Protein AF-0000000075838007 (afdb_homodimer)

Solvent-accessible surface area (backbone atoms only — not comparable to full-atom values): 35231 Å² total; per-residue (Å²): 138,83,81,79,78,79,75,80,68,77,68,62,65,65,53,52,58,56,49,50,57,52,43,50,54,44,44,50,50,44,50,51,42,43,51,48,43,48,58,54,58,68,50,66,78,88,69,56,75,61,55,54,47,49,45,49,48,46,47,49,46,41,48,48,44,46,57,53,56,57,44,79,62,56,70,48,70,36,83,48,47,50,50,30,47,44,36,40,46,49,37,43,51,54,34,48,55,50,12,44,52,45,34,44,69,74,52,39,66,58,54,43,73,74,63,22,71,28,74,63,53,25,37,34,48,82,69,25,24,25,59,32,27,38,37,41,48,53,16,34,53,26,38,45,52,44,47,48,52,49,48,53,60,49,54,64,71,46,54,77,89,51,44,61,62,52,51,51,25,49,51,24,39,47,43,11,34,50,11,47,37,34,29,55,26,25,27,49,82,80,32,54,67,59,15,53,52,19,42,47,36,18,53,53,21,38,52,51,17,53,43,45,52,42,51,47,38,71,73,43,78,58,40,32,69,70,50,51,50,50,46,44,50,36,44,52,50,23,52,53,23,42,51,50,25,48,46,39,47,55,36,34,65,71,58,70,38,87,84,81,63,56,54,60,55,24,20,53,22,45,53,48,23,54,46,32,54,40,54,55,57,57,65,44,52,58,46,34,71,37,38,26,48,20,57,43,73,46,68,72,70,79,76,74,67,77,72,81,72,70,83,74,69,90,75,75,70,72,62,65,71,66,43,66,66,48,48,56,46,45,52,48,49,45,52,29,55,53,45,70,137,86,82,79,79,80,75,82,69,79,69,63,65,65,54,53,60,56,48,49,55,52,45,50,54,44,45,51,49,42,50,52,43,44,49,49,42,48,59,54,58,69,49,66,78,87,65,56,77,61,55,54,47,49,47,48,50,44,47,48,45,43,47,48,44,46,56,52,56,58,44,79,61,56,71,48,70,37,84,48,47,48,52,29,47,43,37,39,43,49,38,44,50,54,34,48,55,50,12,43,52,45,35,44,69,75,53,39,66,58,53,42,72,74,63,22,70,28,74,62,53,26,37,34,47,80,71,23,24,27,57,32,27,38,38,41,48,53,16,34,53,27,38,45,52,43,48,48,52,50,46,53,60,49,54,65,72,48,55,76,88,52,45,58,62,51,49,50,24,48,52,25,38,47,43,12,33,51,11,48,38,35,30,56,26,26,27,48,82,79,32,50,68,60,14,53,52,18,43,48,36,17,53,53,20,39,52,50,17,53,43,44,51,44,51,48,38,70,74,43,76,57,41,31,69,68,49,49,51,49,44,45,51,35,45,52,51,23,52,53,23,42,51,51,25,49,46,38,47,55,38,34,66,71,58,67,40,87,84,80,62,57,55,60,57,23,19,51,21,45,54,48,23,55,48,29,53,40,54,54,57,55,67,45,50,59,46,34,71,36,38,26,48,19,58,42,72,48,68,72,71,80,77,72,69,75,74,80,71,72,83,74,70,89,74,74,72,72,63,67,70,69,45,66,65,50,48,56,48,45,51,48,48,44,50,29,55,54,46,73

Structure (mmCIF, N/CA/C/O backbone):
data_AF-0000000075838007-model_v1
#
loop_
_entity.id
_entity.type
_entity.pdbx_description
1 polymer 'Ferric oxidoreductase domain-containing protein'
#
loop_
_atom_site.group_PDB
_atom_site.id
_atom_site.type_symbol
_atom_site.label_atom_id
_atom_site.label_alt_id
_atom_site.label_comp_id
_atom_site.label_asym_id
_atom_site.label_entity_id
_atom_site.label_seq_id
_atom_site.pdbx_PDB_ins_code
_atom_site.Cartn_x
_atom_site.Cartn_y
_atom_site.Cartn_z
_atom_site.occupancy
_atom_site.B_iso_or_equiv
_atom_site.auth_seq_id
_atom_site.auth_comp_id
_atom_site.auth_asym_id
_atom_site.auth_atom_id
_atom_site.pdbx_PDB_model_num
ATOM 1 N N . MET A 1 1 ? -15.078 -21.781 55.406 1 20.94 1 MET A N 1
ATOM 2 C CA . MET A 1 1 ? -14.195 -20.625 55.281 1 20.94 1 MET A CA 1
ATOM 3 C C . MET A 1 1 ? -14.344 -19.984 53.875 1 20.94 1 MET A C 1
ATOM 5 O O . MET A 1 1 ? -14.172 -20.656 52.875 1 20.94 1 MET A O 1
ATOM 9 N N . ALA A 1 2 ? -15.148 -18.859 53.781 1 26.11 2 ALA A N 1
ATOM 10 C CA . ALA A 1 2 ? -15.758 -18.094 52.688 1 26.11 2 ALA A CA 1
ATOM 11 C C . ALA A 1 2 ? -14.711 -17.25 51.969 1 26.11 2 ALA A C 1
ATOM 13 O O . ALA A 1 2 ? -14 -16.453 52.594 1 26.11 2 ALA A O 1
ATOM 14 N N . VAL A 1 3 ? -14 -17.781 50.969 1 26.45 3 VAL A N 1
ATOM 15 C CA . VAL A 1 3 ? -12.914 -17.188 50.188 1 26.45 3 VAL A CA 1
ATOM 16 C C . VAL A 1 3 ? -13.406 -15.922 49.5 1 26.45 3 VAL A C 1
ATOM 18 O O . VAL A 1 3 ? -14.359 -15.969 48.719 1 26.45 3 VAL A O 1
ATOM 21 N N . ASP A 1 4 ? -13.367 -14.75 50.156 1 23.59 4 ASP A N 1
ATOM 22 C CA . ASP A 1 4 ? -13.719 -13.391 49.75 1 23.59 4 ASP A CA 1
ATOM 23 C C . ASP A 1 4 ? -12.93 -12.953 48.531 1 23.59 4 ASP A C 1
ATOM 25 O O . ASP A 1 4 ? -11.695 -12.969 48.531 1 23.59 4 ASP A O 1
ATOM 29 N N . GLY A 1 5 ? -13.367 -13.32 47.312 1 24 5 GLY A N 1
ATOM 30 C CA . GLY A 1 5 ? -12.82 -13.062 46 1 24 5 GLY A CA 1
ATOM 31 C C . GLY A 1 5 ? -12.672 -11.586 45.688 1 24 5 GLY A C 1
ATOM 32 O O . GLY A 1 5 ? -13.664 -10.867 45.594 1 24 5 GLY A O 1
ATOM 33 N N . SER A 1 6 ? -11.656 -10.852 46.281 1 24.73 6 SER A N 1
ATOM 34 C CA . SER A 1 6 ? -11.312 -9.445 46.125 1 24.73 6 SER A CA 1
ATOM 35 C C . SER A 1 6 ? -11.125 -9.078 44.656 1 24.73 6 SER A C 1
ATOM 37 O O . SER A 1 6 ? -10.227 -9.602 43.969 1 24.73 6 SER A O 1
ATOM 39 N N . CYS A 1 7 ? -12.172 -8.891 43.875 1 25.05 7 CYS A N 1
ATOM 40 C CA . CYS A 1 7 ? -12.266 -8.461 42.5 1 25.05 7 CYS A CA 1
ATOM 41 C C . CYS A 1 7 ? -11.625 -7.094 42.281 1 25.05 7 CYS A C 1
ATOM 43 O O . CYS A 1 7 ? -12.109 -6.094 42.812 1 25.05 7 CYS A O 1
ATOM 45 N N . THR A 1 8 ? -10.297 -6.992 42.375 1 26.98 8 THR A N 1
ATOM 46 C CA . THR A 1 8 ? -9.539 -5.766 42.156 1 26.98 8 THR A CA 1
ATOM 47 C C . THR A 1 8 ? -9.898 -5.148 40.812 1 26.98 8 THR A C 1
ATOM 49 O O . THR A 1 8 ? -9.852 -5.828 39.781 1 26.98 8 THR A O 1
ATOM 52 N N . HIS A 1 9 ? -10.859 -4.23 40.781 1 24.17 9 HIS A N 1
ATOM 53 C CA . HIS A 1 9 ? -11.516 -3.498 39.719 1 24.17 9 HIS A CA 1
ATOM 54 C C . HIS A 1 9 ? -10.5 -2.705 38.875 1 24.17 9 HIS A C 1
ATOM 56 O O . HIS A 1 9 ? -9.633 -2.037 39.438 1 24.17 9 HIS A O 1
ATOM 62 N N . PRO A 1 10 ? -10.219 -3.152 37.656 1 28.55 10 PRO A N 1
ATOM 63 C CA . PRO A 1 10 ? -9.328 -2.549 36.656 1 28.55 10 PRO A CA 1
ATOM 64 C C . PRO A 1 10 ? -9.672 -1.092 36.375 1 28.55 10 PRO A C 1
ATOM 66 O O . PRO A 1 10 ? -9.023 -0.456 35.531 1 28.55 10 PRO A O 1
ATOM 69 N N . HIS A 1 11 ? -10.68 -0.499 37.156 1 27.86 11 HIS A N 1
ATOM 70 C CA . HIS A 1 11 ? -11.086 0.865 36.844 1 27.86 11 HIS A CA 1
ATOM 71 C C . HIS A 1 11 ? -9.961 1.856 37.125 1 27.86 11 HIS A C 1
ATOM 73 O O . HIS A 1 11 ? -10.102 3.055 36.875 1 27.86 11 HIS A O 1
ATOM 79 N N . LEU A 1 12 ? -8.938 1.479 37.875 1 27.88 12 LEU A N 1
ATOM 80 C CA . LEU A 1 12 ? -8.07 2.531 38.406 1 27.88 12 LEU A CA 1
ATOM 81 C C . LEU A 1 12 ? -7.172 3.08 37.281 1 27.88 12 LEU A C 1
ATOM 83 O O . LEU A 1 12 ? -6.73 4.23 37.344 1 27.88 12 LEU A O 1
ATOM 87 N N . ARG A 1 13 ? -6.82 2.203 36.344 1 27.86 13 ARG A N 1
ATOM 88 C CA . ARG A 1 13 ? -5.723 2.689 35.531 1 27.86 13 ARG A CA 1
ATOM 89 C C . ARG A 1 13 ? -6.215 3.709 34.5 1 27.86 13 ARG A C 1
ATOM 91 O O . ARG A 1 13 ? -5.422 4.469 33.938 1 27.86 13 ARG A O 1
ATOM 98 N N . ARG A 1 14 ? -7.527 3.643 34.188 1 28.34 14 ARG A N 1
ATOM 99 C CA . ARG A 1 14 ? -8.008 4.582 33.156 1 28.34 14 ARG A CA 1
ATOM 100 C C . ARG A 1 14 ? -8.039 6.004 33.719 1 28.34 14 ARG A C 1
ATOM 102 O O . ARG A 1 14 ? -7.934 6.969 32.938 1 28.34 14 ARG A O 1
ATOM 109 N N . ARG A 1 15 ? -8.172 6.176 35.062 1 30.56 15 ARG A N 1
ATOM 110 C CA . ARG A 1 15 ? -8.281 7.504 35.656 1 30.56 15 ARG A CA 1
ATOM 111 C C . ARG A 1 15 ? -6.949 8.25 35.594 1 30.56 15 ARG A C 1
ATOM 113 O O . ARG A 1 15 ? -6.926 9.469 35.406 1 30.56 15 ARG A O 1
ATOM 120 N N . HIS A 1 16 ? -5.871 7.473 35.562 1 30.31 16 HIS A N 1
ATOM 121 C CA . HIS A 1 16 ? -4.59 8.156 35.719 1 30.31 16 HIS A CA 1
ATOM 122 C C . HIS A 1 16 ? -4.16 8.812 34.406 1 30.31 16 HIS A C 1
ATOM 124 O O . HIS A 1 16 ? -3.537 9.875 34.406 1 30.31 16 HIS A O 1
ATOM 130 N N . VAL A 1 17 ? -4.5 8.086 33.375 1 26.55 17 VAL A N 1
ATOM 131 C CA . VAL A 1 17 ? -4.027 8.68 32.125 1 26.55 17 VAL A CA 1
ATOM 132 C C . VAL A 1 17 ? -4.852 9.922 31.797 1 26.55 17 VAL A C 1
ATOM 134 O O . VAL A 1 17 ? -4.309 10.953 31.391 1 26.55 17 VAL A O 1
ATOM 137 N N . SER A 1 18 ? -6.145 9.898 32.156 1 26.97 18 SER A N 1
ATOM 138 C CA . SER A 1 18 ? -6.973 11.086 31.969 1 26.97 18 SER A CA 1
ATOM 139 C C . SER A 1 18 ? -6.508 12.234 32.844 1 26.97 18 SER A C 1
ATOM 141 O O . SER A 1 18 ? -6.566 13.398 32.469 1 26.97 18 SER A O 1
ATOM 143 N N . GLU A 1 19 ? -5.969 11.922 34 1 31.7 19 GLU A N 1
ATOM 144 C CA . GLU A 1 19 ? -5.555 12.953 34.969 1 31.7 19 GLU A CA 1
ATOM 145 C C . GLU A 1 19 ? -4.258 13.625 34.5 1 31.7 19 GLU A C 1
ATOM 147 O O . GLU A 1 19 ? -4.102 14.836 34.656 1 31.7 19 GLU A O 1
ATOM 152 N N . ARG A 1 20 ? -3.439 12.914 33.781 1 29.81 20 ARG A N 1
ATOM 153 C CA . ARG A 1 20 ? -2.166 13.492 33.375 1 29.81 20 ARG A CA 1
ATOM 154 C C . ARG A 1 20 ? -2.348 14.445 32.188 1 29.81 20 ARG A C 1
ATOM 156 O O . ARG A 1 20 ? -1.721 15.508 32.156 1 29.81 20 ARG A O 1
ATOM 163 N N . ILE A 1 21 ? -3.256 14.086 31.359 1 27.73 21 ILE A N 1
ATOM 164 C CA . ILE A 1 21 ? -3.533 15 30.25 1 27.73 21 ILE A CA 1
ATOM 165 C C . ILE A 1 21 ? -4.25 16.234 30.781 1 27.73 21 ILE A C 1
ATOM 167 O O . ILE A 1 21 ? -3.926 17.359 30.391 1 27.73 21 ILE A O 1
ATOM 171 N N . ARG A 1 22 ? -5.121 16.141 31.766 1 30.61 22 ARG A N 1
ATOM 172 C CA . ARG A 1 22 ? -5.773 17.266 32.438 1 30.61 22 ARG A CA 1
ATOM 173 C C . ARG A 1 22 ? -4.762 18.109 33.219 1 30.61 22 ARG A C 1
ATOM 175 O O . ARG A 1 22 ? -4.848 19.328 33.219 1 30.61 22 ARG A O 1
ATOM 182 N N . HIS A 1 23 ? -3.74 17.438 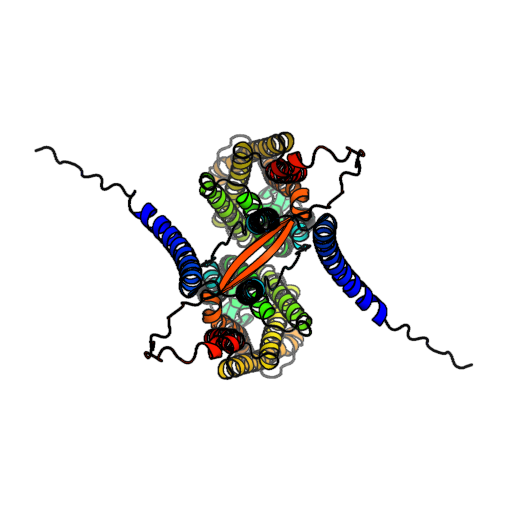33.688 1 33.88 23 HIS A N 1
ATOM 183 C CA . HIS A 1 23 ? -2.744 18.156 34.438 1 33.88 23 HIS A CA 1
ATOM 184 C C . HIS A 1 23 ? -1.801 18.938 33.531 1 33.88 23 HIS A C 1
ATOM 186 O O . HIS A 1 23 ? -1.443 20.078 33.844 1 33.88 23 HIS A O 1
ATOM 192 N N . SER A 1 24 ? -1.521 18.344 32.406 1 29.62 24 SER A N 1
ATOM 193 C CA . SER A 1 24 ? -0.616 19.062 31.5 1 29.62 24 SER A CA 1
ATOM 194 C C . SER A 1 24 ? -1.311 20.234 30.844 1 29.62 24 SER A C 1
ATOM 196 O O . SER A 1 24 ? -0.736 21.328 30.734 1 29.62 24 SER A O 1
ATOM 198 N N . THR A 1 25 ? -2.541 20.062 30.469 1 29.23 25 THR A N 1
ATOM 199 C CA . THR A 1 25 ? -3.318 21.188 29.969 1 29.23 25 THR A CA 1
ATOM 200 C C . THR A 1 25 ? -3.576 22.203 31.094 1 29.23 25 THR A C 1
ATOM 202 O O . THR A 1 25 ? -3.539 23.406 30.859 1 29.23 25 THR A O 1
ATOM 205 N N . SER A 1 26 ? -3.738 21.719 32.25 1 32.19 26 SER A N 1
ATOM 206 C CA . SER A 1 26 ? -3.902 22.578 33.438 1 32.19 26 SER A CA 1
ATOM 207 C C . SER A 1 26 ? -2.6 23.297 33.781 1 32.19 26 SER A C 1
ATOM 209 O O . SER A 1 26 ? -2.609 24.469 34.125 1 32.19 26 SER A O 1
ATOM 211 N N . ARG A 1 27 ? -1.502 22.641 33.531 1 35.38 27 ARG A N 1
ATOM 212 C CA . ARG A 1 27 ? -0.218 23.281 33.812 1 35.38 27 ARG A CA 1
ATOM 213 C C . ARG A 1 27 ? 0.101 24.344 32.75 1 35.38 27 ARG A C 1
ATOM 215 O O . ARG A 1 27 ? 0.582 25.422 33.094 1 35.38 27 ARG A O 1
ATOM 222 N N . MET A 1 28 ? -0.271 24.016 31.547 1 31.06 28 MET A N 1
ATOM 223 C CA . MET A 1 28 ? -0.075 25.031 30.516 1 31.06 28 MET A CA 1
ATOM 224 C C . MET A 1 28 ? -1.046 26.203 30.703 1 31.06 28 MET A C 1
ATOM 226 O O . MET A 1 28 ? -0.661 27.359 30.578 1 31.06 28 MET A O 1
ATOM 230 N N . ALA A 1 29 ? -2.234 25.812 31.109 1 31.75 29 ALA A N 1
ATOM 231 C CA . ALA A 1 29 ? -3.193 26.859 31.469 1 31.75 29 ALA A CA 1
ATOM 232 C C . ALA A 1 29 ? -2.752 27.578 32.75 1 31.75 29 ALA A C 1
ATOM 234 O O . ALA A 1 29 ? -2.846 28.812 32.812 1 31.75 29 ALA A O 1
ATOM 235 N N . SER A 1 30 ? -2.168 26.859 33.594 1 36.59 30 SER A N 1
ATOM 236 C CA . SER A 1 30 ? -1.656 27.469 34.812 1 36.59 30 SER A CA 1
ATOM 237 C C . SER A 1 30 ? -0.396 28.281 34.531 1 36.59 30 SER A C 1
ATOM 239 O O . SER A 1 30 ? -0.23 29.375 35.094 1 36.59 30 SER A O 1
ATOM 241 N N . ALA A 1 31 ? 0.462 27.781 33.656 1 35.19 31 ALA A N 1
ATOM 242 C CA . ALA A 1 31 ? 1.649 28.531 33.281 1 35.19 31 ALA A CA 1
ATOM 243 C C . ALA A 1 31 ? 1.272 29.781 32.469 1 35.19 31 ALA A C 1
ATOM 245 O O . ALA A 1 31 ? 1.809 30.859 32.719 1 35.19 31 ALA A O 1
ATOM 246 N N . ALA A 1 32 ? 0.282 29.578 31.609 1 32.75 32 ALA A N 1
ATOM 247 C CA . ALA A 1 32 ? -0.256 30.75 30.906 1 32.75 32 ALA A CA 1
ATOM 248 C C . ALA A 1 32 ? -0.951 31.703 31.875 1 32.75 32 ALA A C 1
ATOM 250 O O . ALA A 1 32 ? -0.772 32.906 31.797 1 32.75 32 ALA A O 1
ATOM 251 N N . ALA A 1 33 ? -1.562 31.109 32.812 1 34.84 33 ALA A N 1
ATOM 252 C CA . ALA A 1 33 ? -2.197 31.891 33.875 1 34.84 33 ALA A CA 1
ATOM 253 C C . ALA A 1 33 ? -1.156 32.562 34.75 1 34.84 33 ALA A C 1
ATOM 255 O O . ALA A 1 33 ? -1.308 33.75 35.125 1 34.84 33 ALA A O 1
ATOM 256 N N . ARG A 1 34 ? -0.151 31.875 35.094 1 38.59 34 ARG A N 1
ATOM 257 C CA . ARG A 1 34 ? 0.891 32.469 35.938 1 38.59 34 ARG A CA 1
ATOM 258 C C . ARG A 1 34 ? 1.637 33.562 35.188 1 38.59 34 ARG A C 1
ATOM 260 O O . ARG A 1 34 ? 1.943 34.625 35.75 1 38.59 34 ARG A O 1
ATOM 267 N N . ILE A 1 35 ? 1.885 33.344 33.938 1 34.66 35 ILE A N 1
ATOM 268 C CA . ILE A 1 35 ? 2.5 34.406 33.094 1 34.66 35 ILE A CA 1
ATOM 269 C C . ILE A 1 35 ? 1.564 35.594 33 1 34.66 35 ILE A C 1
ATOM 271 O O . ILE A 1 35 ? 1.997 36.75 33.156 1 34.66 35 ILE A O 1
ATOM 275 N N . CYS A 1 36 ? 0.309 35.156 32.844 1 31.52 36 CYS A N 1
ATOM 276 C CA . CYS A 1 36 ? -0.675 36.219 32.906 1 31.52 36 CYS A CA 1
ATOM 277 C C . CYS A 1 36 ? -0.729 36.875 34.281 1 31.52 36 CYS A C 1
ATOM 279 O O . CYS A 1 36 ? -0.79 38.094 34.375 1 31.52 36 CYS A O 1
ATOM 281 N N . ASP A 1 37 ? -0.685 36.031 35.219 1 34.78 37 ASP A N 1
ATOM 282 C CA . ASP A 1 37 ? -0.699 36.531 36.594 1 34.78 37 ASP A CA 1
ATOM 283 C C . ASP A 1 37 ? 0.565 37.344 36.875 1 34.78 37 ASP A C 1
ATOM 285 O O . ASP A 1 37 ? 0.5 38.406 37.5 1 34.78 37 ASP A O 1
ATOM 289 N N . ARG A 1 38 ? 1.717 36.719 36.562 1 32.72 38 ARG A N 1
ATOM 290 C CA . ARG A 1 38 ? 2.959 37.469 36.781 1 32.72 38 ARG A CA 1
ATOM 291 C C . ARG A 1 38 ? 2.975 38.75 36 1 32.72 38 ARG A C 1
ATOM 293 O O . ARG A 1 38 ? 3.443 39.781 36.469 1 32.72 38 ARG A O 1
ATOM 300 N N . ALA A 1 39 ? 2.514 38.594 34.781 1 29.95 39 ALA A N 1
ATOM 301 C CA . ALA A 1 39 ? 2.348 39.844 34.031 1 29.95 39 ALA A CA 1
ATOM 302 C C . ALA A 1 39 ? 1.385 40.781 34.719 1 29.95 39 ALA A C 1
ATOM 304 O O . ALA A 1 39 ? 1.577 42 34.688 1 29.95 39 ALA A O 1
ATOM 305 N N . ALA A 1 40 ? 0.424 40.125 35.25 1 29.59 40 ALA A N 1
ATOM 306 C CA . ALA A 1 40 ? -0.536 40.906 36 1 29.59 40 ALA A CA 1
ATOM 307 C C . ALA A 1 40 ? 0.091 41.469 37.281 1 29.59 40 ALA A C 1
ATOM 309 O O . ALA A 1 40 ? -0.299 42.531 37.781 1 29.59 40 ALA A O 1
ATOM 310 N N . ARG A 1 41 ? 0.802 40.688 37.938 1 32 41 ARG A N 1
ATOM 311 C CA . ARG A 1 41 ? 1.342 41.125 39.219 1 32 41 ARG A CA 1
ATOM 312 C C . ARG A 1 41 ? 2.469 42.125 39 1 32 41 ARG A C 1
ATOM 314 O O . ARG A 1 41 ? 2.842 42.875 39.938 1 32 41 ARG A O 1
ATOM 321 N N . VAL A 1 42 ? 3.326 41.906 38.062 1 29.61 42 VAL A N 1
ATOM 322 C CA . VAL A 1 42 ? 4.391 42.906 37.938 1 29.61 42 VAL A CA 1
ATOM 323 C C . VAL A 1 42 ? 3.795 44.25 37.562 1 29.61 42 VAL A C 1
ATOM 325 O O . VAL A 1 42 ? 4.512 45.156 37.125 1 29.61 42 VAL A O 1
ATOM 328 N N . THR A 1 43 ? 2.428 44.312 37.312 1 27.59 43 THR A N 1
ATOM 329 C CA . THR A 1 43 ? 2.002 45.688 37.156 1 27.59 43 THR A CA 1
ATOM 330 C C . THR A 1 43 ? 2.088 46.406 38.5 1 27.59 43 THR A C 1
ATOM 332 O O . THR A 1 43 ? 1.346 46.094 39.438 1 27.59 43 THR A O 1
ATOM 335 N N . PRO A 1 44 ? 3.182 46.906 38.906 1 30.19 44 PRO A N 1
ATOM 336 C CA . PRO A 1 44 ? 2.984 47.812 40.031 1 30.19 44 PRO A CA 1
ATOM 337 C C . PRO A 1 44 ? 1.705 48.656 39.906 1 30.19 44 PRO A C 1
ATOM 339 O O . PRO A 1 44 ? 1.058 48.625 38.844 1 30.19 44 PRO A O 1
ATOM 342 N N . ARG A 1 45 ? 1.782 50.125 40.344 1 30.97 45 ARG A N 1
ATOM 343 C CA . ARG A 1 45 ? 0.872 51.25 40.25 1 30.97 45 ARG A CA 1
ATOM 344 C C . ARG A 1 45 ? 0.188 51.312 38.906 1 30.97 45 ARG A C 1
ATOM 346 O O . ARG A 1 45 ? 0.664 50.719 37.938 1 30.97 45 ARG A O 1
ATOM 353 N N . TYR A 1 46 ? -0.879 52.469 38.625 1 28.2 46 TYR A N 1
ATOM 354 C CA . TYR A 1 46 ? -1.793 52.812 37.531 1 28.2 46 TYR A CA 1
ATOM 355 C C . TYR A 1 46 ? -1.057 52.875 36.188 1 28.2 46 TYR A C 1
ATOM 357 O O . TYR A 1 46 ? -0.55 53.938 35.812 1 28.2 46 TYR A O 1
ATOM 365 N N . PRO A 1 47 ? -0.135 52.031 35.906 1 36.53 47 PRO A N 1
ATOM 366 C CA . PRO A 1 47 ? 0.661 52.469 34.75 1 36.53 47 PRO A CA 1
ATOM 367 C C . PRO A 1 47 ? -0.2 52.844 33.531 1 36.53 47 PRO A C 1
ATOM 369 O O . PRO A 1 47 ? -1.324 52.344 33.406 1 36.53 47 PRO A O 1
ATOM 372 N N . SER A 1 48 ? 0.035 54.125 32.875 1 34.38 48 SER A N 1
ATOM 373 C CA . SER A 1 48 ? -0.769 54.781 31.859 1 34.38 48 SER A CA 1
ATOM 374 C C . SER A 1 48 ? -1.251 53.781 30.812 1 34.38 48 SER A C 1
ATOM 376 O O . SER A 1 48 ? -0.678 52.719 30.672 1 34.38 48 SER A O 1
ATOM 378 N N . ALA A 1 49 ? -2.611 53.969 30.375 1 37.19 49 ALA A N 1
ATOM 379 C CA . ALA A 1 49 ? -3.328 53.281 29.281 1 37.19 49 ALA A CA 1
ATOM 380 C C . ALA A 1 49 ? -2.381 52.906 28.156 1 37.19 49 ALA A C 1
ATOM 382 O O . ALA A 1 49 ? -2.549 51.875 27.516 1 37.19 49 ALA A O 1
ATOM 383 N N . GLU A 1 50 ? -1.249 53.625 28.125 1 42.75 50 GLU A N 1
ATOM 384 C CA . GLU A 1 50 ? -0.302 53.469 27.031 1 42.75 50 GLU A CA 1
ATOM 385 C C . GLU A 1 50 ? 0.552 52.219 27.234 1 42.75 50 GLU A C 1
ATOM 387 O O . GLU A 1 50 ? 0.816 51.469 26.281 1 42.75 50 GLU A O 1
ATOM 392 N N . ARG A 1 51 ? 0.911 52 28.422 1 40.53 51 ARG A N 1
ATOM 393 C CA . ARG A 1 51 ? 1.818 50.875 28.641 1 40.53 51 ARG A CA 1
ATOM 394 C C . ARG A 1 51 ? 1.076 49.531 28.562 1 40.53 51 ARG A C 1
ATOM 396 O O . ARG A 1 51 ? 1.61 48.562 28.047 1 40.53 51 ARG A O 1
ATOM 403 N N . ARG A 1 52 ? -0.175 49.594 29.078 1 39.91 52 ARG A N 1
ATOM 404 C CA . ARG A 1 52 ? -0.995 48.406 28.891 1 39.91 52 ARG A CA 1
ATOM 405 C C . ARG A 1 52 ? -1.226 48.094 27.406 1 39.91 52 ARG A C 1
ATOM 407 O O . ARG A 1 52 ? -1.179 46.969 26.984 1 39.91 52 ARG A O 1
ATOM 414 N N . ARG A 1 53 ? -1.363 49.219 26.641 1 42.75 53 ARG A N 1
ATOM 415 C CA . ARG A 1 53 ? -1.496 49.062 25.203 1 42.75 53 ARG A CA 1
ATOM 416 C C . ARG A 1 53 ? -0.225 48.5 24.594 1 42.75 53 ARG A C 1
ATOM 418 O O . ARG A 1 53 ? -0.29 47.625 23.703 1 42.75 53 ARG A O 1
ATOM 425 N N . ARG A 1 54 ? 0.884 48.875 25.125 1 43.31 54 ARG A N 1
ATOM 426 C CA . ARG A 1 54 ? 2.137 48.375 24.578 1 43.31 54 ARG A CA 1
ATOM 427 C C . ARG A 1 54 ? 2.354 46.906 24.969 1 43.31 54 ARG A C 1
ATOM 429 O O . ARG A 1 54 ? 2.814 46.094 24.156 1 43.31 54 ARG A O 1
ATOM 436 N N . LEU A 1 55 ? 1.895 46.625 26.141 1 38.09 55 LEU A N 1
ATOM 437 C CA . LEU A 1 55 ? 2.062 45.25 26.578 1 38.09 55 LEU A CA 1
ATOM 438 C C . LEU A 1 55 ? 1.076 44.344 25.875 1 38.09 55 LEU A C 1
ATOM 440 O O . LEU A 1 55 ? 1.438 43.219 25.453 1 38.09 55 LEU A O 1
ATOM 444 N N . TYR A 1 56 ? -0.132 44.875 25.906 1 36.28 56 TYR A N 1
ATOM 445 C CA . TYR A 1 56 ? -1.112 44.094 25.156 1 36.28 56 TYR A CA 1
ATOM 446 C C . TYR A 1 56 ? -0.718 44 23.688 1 36.28 56 TYR A C 1
ATOM 448 O O . TYR A 1 56 ? -0.859 42.938 23.078 1 36.28 56 TYR A O 1
ATOM 456 N N . SER A 1 57 ? -0.196 45.125 23.141 1 44 57 SER A N 1
ATOM 457 C CA . SER A 1 57 ? 0.319 45.062 21.781 1 44 57 SER A CA 1
ATOM 458 C C . SER A 1 57 ? 1.507 44.125 21.672 1 44 57 SER A C 1
ATOM 460 O O . SER A 1 57 ? 1.653 43.406 20.688 1 44 57 SER A O 1
ATOM 462 N N . GLY A 1 58 ? 2.277 44.031 22.672 1 39.78 58 GLY A N 1
ATOM 463 C CA . GLY A 1 58 ? 3.406 43.125 22.688 1 39.78 58 GLY A CA 1
ATOM 464 C C . GLY A 1 58 ? 2.996 41.688 22.844 1 39.78 58 GLY A C 1
ATOM 465 O O . GLY A 1 58 ? 3.52 40.812 22.156 1 39.78 58 GLY A O 1
ATOM 466 N N . VAL A 1 59 ? 2.098 41.5 23.75 1 38.25 59 VAL A N 1
ATOM 467 C CA . VAL A 1 59 ? 1.595 40.156 23.922 1 38.25 59 VAL A CA 1
ATOM 468 C C . VAL A 1 59 ? 0.796 39.75 22.688 1 38.25 59 VAL A C 1
ATOM 470 O O . VAL A 1 59 ? 0.949 38.625 22.172 1 38.25 59 VAL A O 1
ATOM 473 N N . GLN A 1 60 ? -0.063 40.656 22.234 1 36.34 60 GLN A N 1
ATOM 474 C CA . GLN A 1 60 ? -0.768 40.406 20.984 1 36.34 60 GLN A CA 1
ATOM 475 C C . GLN A 1 60 ? 0.213 40.156 19.844 1 36.34 60 GLN A C 1
ATOM 477 O O . GLN A 1 60 ? 0.004 39.281 19.016 1 36.34 60 GLN A O 1
ATOM 482 N N . GLN A 1 61 ? 1.234 40.844 19.828 1 43.03 61 GLN A N 1
ATOM 483 C CA . GLN A 1 61 ? 2.271 40.625 18.828 1 43.03 61 GLN A CA 1
ATOM 484 C C . GLN A 1 61 ? 3.002 39.281 19.078 1 43.03 61 GLN A C 1
ATOM 486 O O . GLN A 1 61 ? 3.352 38.594 18.141 1 43.03 61 GLN A O 1
ATOM 491 N N . ARG A 1 62 ? 3.146 38.969 20.297 1 36.28 62 ARG A N 1
ATOM 492 C CA . ARG A 1 62 ? 3.793 37.688 20.625 1 36.28 62 ARG A CA 1
ATOM 493 C C . ARG A 1 62 ? 2.854 36.531 20.375 1 36.28 62 ARG A C 1
ATOM 495 O O . ARG A 1 62 ? 3.273 35.469 19.859 1 36.28 62 ARG A O 1
ATOM 502 N N . VAL A 1 63 ? 1.695 36.562 20.859 1 33.84 63 VAL A N 1
ATOM 503 C CA . VAL A 1 63 ? 0.71 35.531 20.531 1 33.84 63 VAL A CA 1
ATOM 504 C C . VAL A 1 63 ? 0.451 35.531 19.031 1 33.84 63 VAL A C 1
ATOM 506 O O . VAL A 1 63 ? 0.379 34.469 18.406 1 33.84 63 VAL A O 1
ATOM 509 N N . LYS A 1 64 ? 0.22 36.719 18.453 1 37.16 64 LYS A N 1
ATOM 510 C CA . LYS A 1 64 ? 0.165 36.812 17 1 37.16 64 LYS A CA 1
ATOM 511 C C . LYS A 1 64 ? 1.438 36.25 16.359 1 37.16 64 LYS A C 1
ATOM 513 O O . LYS A 1 64 ? 1.377 35.5 15.383 1 37.16 64 LYS A O 1
ATOM 518 N N . SER A 1 65 ? 2.539 36.562 16.922 1 34.03 65 SER A N 1
ATOM 519 C CA . SER A 1 65 ? 3.803 36 16.438 1 34.03 65 SER A CA 1
ATOM 520 C C . SER A 1 65 ? 3.922 34.531 16.797 1 34.03 65 SER A C 1
ATOM 522 O O . SER A 1 65 ? 4.434 33.719 16 1 34.03 65 SER A O 1
ATOM 524 N N . ALA A 1 66 ? 3.6 34.094 17.953 1 30.78 66 ALA A N 1
ATOM 525 C CA . ALA A 1 66 ? 3.586 32.688 18.328 1 30.78 66 ALA A CA 1
ATOM 526 C C . ALA A 1 66 ? 2.504 31.938 17.562 1 30.78 66 ALA A C 1
ATOM 528 O O . ALA A 1 66 ? 2.719 30.797 17.125 1 30.78 66 ALA A O 1
ATOM 529 N N . THR A 1 67 ? 1.3 32.312 17.703 1 32.41 67 THR A N 1
ATOM 530 C CA . THR A 1 67 ? 0.245 31.75 16.875 1 32.41 67 THR A CA 1
ATOM 531 C C . THR A 1 67 ? 0.562 31.938 15.391 1 32.41 67 THR A C 1
ATOM 533 O O . THR A 1 67 ? 0.281 31.062 14.578 1 32.41 67 THR A O 1
ATOM 536 N N . GLU A 1 68 ? 0.983 33.125 15.008 1 31.95 68 GLU A N 1
ATOM 537 C CA . GLU A 1 68 ? 1.535 33.281 13.672 1 31.95 68 GLU A CA 1
ATOM 538 C C . GLU A 1 68 ? 2.752 32.406 13.453 1 31.95 68 GLU A C 1
ATOM 540 O O . GLU A 1 68 ? 3.006 31.938 12.336 1 31.95 68 GLU A O 1
ATOM 545 N N . ARG A 1 69 ? 3.42 32.25 14.523 1 30.69 69 ARG A N 1
ATOM 546 C CA . ARG A 1 69 ? 4.578 31.359 14.398 1 30.69 69 ARG A CA 1
ATOM 547 C C . ARG A 1 69 ? 4.152 29.891 14.406 1 30.69 69 ARG A C 1
ATOM 549 O O . ARG A 1 69 ? 4.938 29.016 14.062 1 30.69 69 ARG A O 1
ATOM 556 N N . THR A 1 70 ? 3.223 29.516 15.18 1 29.42 70 THR A N 1
ATOM 557 C CA . THR A 1 70 ? 2.74 28.172 14.883 1 29.42 70 THR A CA 1
ATOM 558 C C . THR A 1 70 ? 2.148 28.109 13.477 1 29.42 70 THR A C 1
ATOM 560 O O . THR A 1 70 ? 0.969 28.422 13.281 1 29.42 70 THR A O 1
ATOM 563 N N . ARG A 1 71 ? 2.814 28.875 12.656 1 28.88 71 ARG A N 1
ATOM 564 C CA . ARG A 1 71 ? 2.492 28.906 11.227 1 28.88 71 ARG A CA 1
ATOM 565 C C . ARG A 1 71 ? 2.043 27.531 10.742 1 28.88 71 ARG A C 1
ATOM 567 O O . ARG A 1 71 ? 2.766 26.547 10.891 1 28.88 71 ARG A O 1
ATOM 574 N N . LYS A 1 72 ? 0.685 27.469 10.844 1 33.59 72 LYS A N 1
ATOM 575 C CA . LYS A 1 72 ? 0.166 26.406 9.992 1 33.59 72 LYS A CA 1
ATOM 576 C C . LYS A 1 72 ? 0.941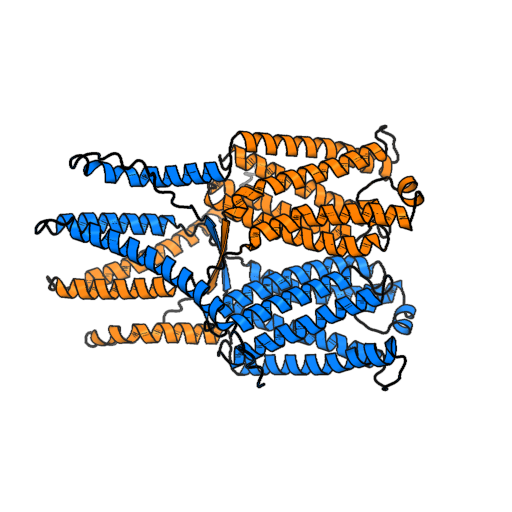 26.328 8.68 1 33.59 72 LYS A C 1
ATOM 578 O O . LYS A 1 72 ? 0.907 27.266 7.875 1 33.59 72 LYS A O 1
ATOM 583 N N . ILE A 1 73 ? 2.053 25.859 8.734 1 29.83 73 ILE A N 1
ATOM 584 C CA . ILE A 1 73 ? 2.984 26 7.617 1 29.83 73 ILE A CA 1
ATOM 585 C C . ILE A 1 73 ? 2.355 25.422 6.348 1 29.83 73 ILE A C 1
ATOM 587 O O . ILE A 1 73 ? 2.492 26 5.266 1 29.83 73 ILE A O 1
ATOM 591 N N . ALA A 1 74 ? 2.051 24.188 6.293 1 29.73 74 ALA A N 1
ATOM 592 C CA . ALA A 1 74 ? 1.657 23.703 4.969 1 29.73 74 ALA A CA 1
ATOM 593 C C . ALA A 1 74 ? 0.231 23.156 4.984 1 29.73 74 ALA A C 1
ATOM 595 O O . ALA A 1 74 ? -0.184 22.516 5.953 1 29.73 74 ALA A O 1
ATOM 596 N N . GLN A 1 75 ? -0.792 23.984 4.574 1 34.66 75 GLN A N 1
ATOM 597 C CA . GLN A 1 75 ? -2.09 23.438 4.188 1 34.66 75 GLN A CA 1
ATOM 598 C C . GLN A 1 75 ? -2.037 22.828 2.789 1 34.66 75 GLN A C 1
ATOM 600 O O . GLN A 1 75 ? -1.579 23.484 1.843 1 34.66 75 GLN A O 1
ATOM 605 N N . VAL A 1 76 ? -1.756 21.703 2.613 1 33.28 76 VAL A N 1
ATOM 606 C CA . VAL A 1 76 ? -1.895 21.188 1.257 1 33.28 76 VAL A CA 1
ATOM 607 C C . VAL A 1 76 ? -3.34 20.75 1.014 1 33.28 76 VAL A C 1
ATOM 609 O O . VAL A 1 76 ? -3.934 20.047 1.835 1 33.28 76 VAL A O 1
ATOM 612 N N . ASP A 1 77 ? -4.168 21.562 0.327 1 41.72 77 ASP A N 1
ATOM 613 C CA . ASP A 1 77 ? -5.434 21.141 -0.272 1 41.72 77 ASP A CA 1
ATOM 614 C C . ASP A 1 77 ? -5.254 19.875 -1.113 1 41.72 77 ASP A C 1
ATOM 616 O O . ASP A 1 77 ? -4.453 19.859 -2.051 1 41.72 77 ASP A O 1
ATOM 620 N N . PHE A 1 78 ? -5.406 18.797 -0.626 1 43.28 78 PHE A N 1
ATOM 621 C CA . PHE A 1 78 ? -5.223 17.625 -1.476 1 43.28 78 PHE A CA 1
ATOM 622 C C . PHE A 1 78 ? -6.426 17.422 -2.389 1 43.28 78 PHE A C 1
ATOM 624 O O . PHE A 1 78 ? -7.512 17.062 -1.928 1 43.28 78 PHE A O 1
ATOM 631 N N . PRO A 1 79 ? -6.762 18.281 -3.48 1 50.84 79 PRO A N 1
ATOM 632 C CA . PRO A 1 79 ? -7.551 17.609 -4.512 1 50.84 79 PRO A CA 1
ATOM 633 C C . PRO A 1 79 ? -7.336 16.094 -4.523 1 50.84 79 PRO A C 1
ATOM 635 O O . PRO A 1 79 ? -8.055 15.367 -5.207 1 50.84 79 PRO A O 1
ATOM 638 N N . SER A 1 80 ? -6.711 15.57 -3.41 1 72.31 80 SER A N 1
ATOM 639 C CA . SER A 1 80 ? -6.102 14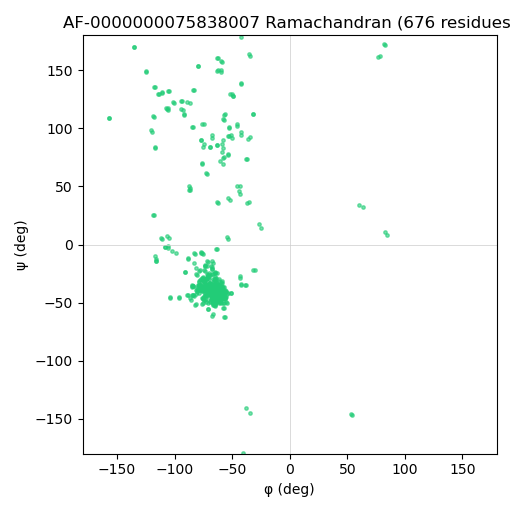.25 -3.367 1 72.31 80 SER A CA 1
ATOM 640 C C . SER A 1 80 ? -7.035 13.227 -2.725 1 72.31 80 SER A C 1
ATOM 642 O O . SER A 1 80 ? -6.988 12.047 -3.055 1 72.31 80 SER A O 1
ATOM 644 N N . SER A 1 81 ? -8.195 13.844 -2.186 1 77.56 81 SER A N 1
ATOM 645 C CA . SER A 1 81 ? -9.055 12.867 -1.527 1 77.56 81 SER A CA 1
ATOM 646 C C . SER A 1 81 ? -9.984 12.18 -2.529 1 77.56 81 SER A C 1
ATOM 648 O O . SER A 1 81 ? -10.25 10.984 -2.414 1 77.56 81 SER A O 1
ATOM 650 N N . VAL A 1 82 ? -10.383 12.984 -3.49 1 85.75 82 VAL A N 1
ATOM 651 C CA . VAL A 1 82 ? -11.258 12.406 -4.512 1 85.75 82 VAL A CA 1
ATOM 652 C C . VAL A 1 82 ? -10.477 11.398 -5.352 1 85.75 82 VAL A C 1
ATOM 654 O O . VAL A 1 82 ? -11.016 10.359 -5.746 1 85.75 82 VAL A O 1
ATOM 657 N N . ILE A 1 83 ? -9.25 11.703 -5.52 1 88.12 83 ILE A N 1
ATOM 658 C CA . ILE A 1 83 ? -8.414 10.781 -6.277 1 88.12 83 ILE A CA 1
ATOM 659 C C . ILE A 1 83 ? -8.227 9.484 -5.488 1 88.12 83 ILE A C 1
ATOM 661 O O . ILE A 1 83 ? -8.305 8.391 -6.051 1 88.12 83 ILE A O 1
ATOM 665 N N . LEU A 1 84 ? -8.016 9.633 -4.223 1 90.69 84 LEU A N 1
ATOM 666 C CA . LEU A 1 84 ? -7.879 8.453 -3.373 1 90.69 84 LEU A CA 1
ATOM 667 C C . LEU A 1 84 ? -9.156 7.621 -3.398 1 90.69 84 LEU A C 1
ATOM 669 O O . LEU A 1 84 ? -9.094 6.395 -3.492 1 90.69 84 LEU A O 1
ATOM 673 N N . LEU A 1 85 ? -10.258 8.32 -3.387 1 93.44 85 LEU A N 1
ATOM 674 C CA . LEU A 1 85 ? -11.539 7.621 -3.424 1 93.44 85 LEU A CA 1
ATOM 675 C C . LEU A 1 85 ? -11.742 6.926 -4.766 1 93.44 85 LEU A C 1
ATOM 677 O O . LEU A 1 85 ? -12.18 5.777 -4.812 1 93.44 85 LEU A O 1
ATOM 681 N N . ALA A 1 86 ? -11.375 7.586 -5.832 1 93.81 86 ALA A N 1
ATOM 682 C CA . ALA A 1 86 ? -11.492 7.008 -7.168 1 93.81 86 ALA A CA 1
ATOM 683 C C . ALA A 1 86 ? -10.609 5.777 -7.312 1 93.81 86 ALA A C 1
ATOM 685 O O . ALA A 1 86 ? -11.031 4.758 -7.863 1 93.81 86 ALA A O 1
ATOM 686 N N . LEU A 1 87 ? -9.422 5.816 -6.797 1 95.25 87 LEU A N 1
ATOM 687 C CA . LEU A 1 87 ? -8.508 4.68 -6.848 1 95.25 87 LEU A CA 1
ATOM 688 C C . LEU A 1 87 ? -9.062 3.506 -6.043 1 95.25 87 LEU A C 1
ATOM 690 O O . LEU A 1 87 ? -8.875 2.348 -6.422 1 95.25 87 LEU A O 1
ATOM 694 N N . THR A 1 88 ? -9.742 3.844 -4.977 1 96.75 88 THR A N 1
ATOM 695 C CA . THR A 1 88 ? -10.266 2.812 -4.094 1 96.75 88 THR A CA 1
ATOM 696 C C . THR A 1 88 ? -11.469 2.115 -4.73 1 96.75 88 THR A C 1
ATOM 698 O O . THR A 1 88 ? -11.672 0.917 -4.523 1 96.75 88 THR A O 1
ATOM 701 N N . VAL A 1 89 ? -12.227 2.83 -5.547 1 97.25 89 VAL A N 1
ATOM 702 C CA . VAL A 1 89 ? -13.484 2.283 -6.051 1 97.25 89 VAL A CA 1
ATOM 703 C C . VAL A 1 89 ? -13.305 1.856 -7.508 1 97.25 89 VAL A C 1
ATOM 705 O O . VAL A 1 89 ? -13.641 0.728 -7.875 1 97.25 89 VAL A O 1
ATOM 708 N N . LEU A 1 90 ? -12.695 2.656 -8.344 1 96.94 90 LEU A N 1
ATOM 709 C CA . LEU A 1 90 ? -12.656 2.42 -9.781 1 96.94 90 LEU A CA 1
ATOM 710 C C . LEU A 1 90 ? -11.523 1.47 -10.148 1 96.94 90 LEU A C 1
ATOM 712 O O . LEU A 1 90 ? -11.664 0.634 -11.039 1 96.94 90 LEU A O 1
ATOM 716 N N . LEU A 1 91 ? -10.422 1.562 -9.453 1 97.5 91 LEU A N 1
ATOM 717 C CA . LEU A 1 91 ? -9.266 0.746 -9.82 1 97.5 91 LEU A CA 1
ATOM 718 C C . LEU A 1 91 ? -9.562 -0.735 -9.602 1 97.5 91 LEU A C 1
ATOM 720 O O . LEU A 1 91 ? -9.281 -1.562 -10.477 1 97.5 91 LEU A O 1
ATOM 724 N N . PRO A 1 92 ? -10.133 -1.154 -8.5 1 97.81 92 PRO A N 1
ATOM 725 C CA . PRO A 1 92 ? -10.477 -2.572 -8.367 1 97.81 92 PRO A CA 1
ATOM 726 C C . PRO A 1 92 ? -11.508 -3.025 -9.398 1 97.81 92 PRO A C 1
ATOM 728 O O . PRO A 1 92 ? -11.43 -4.148 -9.906 1 97.81 92 PRO A O 1
ATOM 731 N N . LEU A 1 93 ? -12.422 -2.15 -9.727 1 97.12 93 LEU A N 1
ATOM 732 C CA . LEU A 1 93 ? -13.438 -2.488 -10.719 1 97.12 93 LEU A CA 1
ATOM 733 C C . LEU A 1 93 ? -12.805 -2.758 -12.078 1 97.12 93 LEU A C 1
ATOM 735 O O . LEU A 1 93 ? -13.047 -3.807 -12.68 1 97.12 93 LEU A O 1
ATOM 739 N N . VAL A 1 94 ? -11.984 -1.879 -12.484 1 97.81 94 VAL A N 1
ATOM 740 C CA . VAL A 1 94 ? -11.312 -2.025 -13.773 1 97.81 94 VAL A CA 1
ATOM 741 C C . VAL A 1 94 ? -10.383 -3.234 -13.742 1 97.81 94 VAL A C 1
ATOM 743 O O . VAL A 1 94 ? -10.273 -3.971 -14.719 1 97.81 94 VAL A O 1
ATOM 746 N N . THR A 1 95 ? -9.727 -3.439 -12.641 1 98.19 95 THR A N 1
ATOM 747 C CA . THR A 1 95 ? -8.805 -4.555 -12.469 1 98.19 95 THR A CA 1
ATOM 748 C C . THR A 1 95 ? -9.523 -5.887 -12.609 1 98.19 95 THR A C 1
ATOM 750 O O . THR A 1 95 ? -9.078 -6.77 -13.344 1 98.19 95 THR A O 1
ATOM 753 N N . PHE A 1 96 ? -10.688 -6.035 -12.023 1 98.38 96 PHE A N 1
ATOM 754 C CA . PHE A 1 96 ? -11.391 -7.316 -12.062 1 98.38 96 PHE A CA 1
ATOM 755 C C . PHE A 1 96 ? -12.055 -7.527 -13.414 1 98.38 96 PHE A C 1
ATOM 757 O O . PHE A 1 96 ? -12.141 -8.656 -13.906 1 98.38 96 PHE A O 1
ATOM 764 N N . ILE A 1 97 ? -12.523 -6.461 -13.992 1 98 97 ILE A N 1
ATOM 765 C CA . ILE A 1 97 ? -13.055 -6.59 -15.344 1 98 97 ILE A CA 1
ATOM 766 C C . ILE A 1 97 ? -11.969 -7.105 -16.281 1 98 97 ILE A C 1
ATOM 768 O O . ILE A 1 97 ? -12.18 -8.062 -17.031 1 98 97 ILE A O 1
ATOM 772 N N . ALA A 1 98 ? -10.805 -6.539 -16.219 1 98.44 98 ALA A N 1
ATOM 773 C CA . ALA A 1 98 ? -9.68 -6.969 -17.031 1 98.44 98 ALA A CA 1
ATOM 774 C C . ALA A 1 98 ? -9.242 -8.383 -16.672 1 98.44 98 ALA A C 1
ATOM 776 O O . ALA A 1 98 ? -8.891 -9.18 -17.547 1 98.44 98 ALA A O 1
ATOM 777 N N . ALA A 1 99 ? -9.258 -8.719 -15.383 1 98.19 99 ALA A N 1
ATOM 778 C CA . ALA A 1 99 ? -8.82 -10.039 -14.93 1 98.19 99 ALA A CA 1
ATOM 779 C C . ALA A 1 99 ? -9.766 -11.125 -15.438 1 98.19 99 ALA A C 1
ATOM 781 O O . ALA A 1 99 ? -9.312 -12.164 -15.938 1 98.19 99 ALA A O 1
ATOM 782 N N . PHE A 1 100 ? -11.07 -10.867 -15.328 1 98 100 PHE A N 1
ATOM 783 C CA . PHE A 1 100 ? -12.031 -11.844 -15.836 1 98 100 PHE A CA 1
ATOM 784 C C . PHE A 1 100 ? -11.844 -12.055 -17.328 1 98 100 PHE A C 1
ATOM 786 O O . PHE A 1 100 ? -11.836 -13.195 -17.812 1 98 100 PHE A O 1
ATOM 793 N N . LYS A 1 101 ? -11.648 -10.977 -18.062 1 97.81 101 LYS A N 1
ATOM 794 C CA . LYS A 1 101 ? -11.461 -11.062 -19.5 1 97.81 101 LYS A CA 1
ATOM 795 C C . LYS A 1 101 ? -10.172 -11.805 -19.844 1 97.81 101 LYS A C 1
ATOM 797 O O . LYS A 1 101 ? -10.18 -12.719 -20.672 1 97.81 101 LYS A O 1
ATOM 802 N N . THR A 1 102 ? -9.109 -11.477 -19.219 1 97.81 102 THR A N 1
ATOM 803 C CA . THR A 1 102 ? -7.805 -12.078 -19.5 1 97.81 102 THR A CA 1
ATOM 804 C C . THR A 1 102 ? -7.801 -13.555 -19.109 1 97.81 102 THR A C 1
ATOM 806 O O . THR A 1 102 ? -7.328 -14.398 -19.891 1 97.81 102 THR A O 1
ATOM 809 N N . THR A 1 103 ? -8.344 -13.867 -17.953 1 97.56 103 THR A N 1
ATOM 810 C CA . THR A 1 103 ? -8.375 -15.25 -17.5 1 97.56 103 THR A CA 1
ATOM 811 C C . THR A 1 103 ? -9.25 -16.109 -18.406 1 97.56 103 THR A C 1
ATOM 813 O O . THR A 1 103 ? -8.914 -17.25 -18.719 1 97.56 103 THR A O 1
ATOM 816 N N . SER A 1 104 ? -10.344 -15.578 -18.875 1 97.31 104 SER A N 1
ATOM 817 C CA . SER A 1 104 ? -11.203 -16.297 -19.812 1 97.31 104 SER A CA 1
ATOM 818 C C . SER A 1 104 ? -10.484 -16.547 -21.141 1 97.31 104 SER A C 1
ATOM 820 O O . SER A 1 104 ? -10.656 -17.609 -21.75 1 97.31 104 SER A O 1
ATOM 822 N N . ARG A 1 105 ? -9.695 -15.586 -21.547 1 96.75 105 ARG A N 1
ATOM 823 C CA . ARG A 1 105 ? -9.008 -15.688 -22.828 1 96.75 105 ARG A CA 1
ATOM 824 C C . ARG A 1 105 ? -7.832 -16.656 -22.734 1 96.75 105 ARG A C 1
ATOM 826 O O . ARG A 1 105 ? -7.613 -17.453 -23.656 1 96.75 105 ARG A O 1
ATOM 833 N N . VAL A 1 106 ? -7.117 -16.625 -21.656 1 95.19 106 VAL A N 1
ATOM 834 C CA . VAL A 1 106 ? -5.863 -17.359 -21.547 1 95.19 106 VAL A CA 1
ATOM 835 C C . VAL A 1 106 ? -6.137 -18.766 -21.031 1 95.19 106 VAL A C 1
ATOM 837 O O . VAL A 1 106 ? -5.562 -19.75 -21.531 1 95.19 106 VAL A O 1
ATOM 840 N N . TRP A 1 107 ? -6.996 -18.938 -20.031 1 93.31 107 TRP A N 1
ATOM 841 C CA . TRP A 1 107 ? -7.168 -20.219 -19.375 1 93.31 107 TRP A CA 1
ATOM 842 C C . TRP A 1 107 ? -8.508 -20.844 -19.734 1 93.31 107 TRP A C 1
ATOM 844 O O . TRP A 1 107 ? -8.844 -21.938 -19.25 1 93.31 107 TRP A O 1
ATOM 854 N N . GLN A 1 108 ? -9.281 -20.125 -20.516 1 88.31 108 GLN A N 1
ATOM 855 C CA . GLN A 1 108 ? -10.523 -20.625 -21.094 1 88.31 108 GLN A CA 1
ATOM 856 C C . GLN A 1 108 ? -11.453 -21.172 -20.016 1 88.31 108 GLN A C 1
ATOM 858 O O . GLN A 1 108 ? -11.508 -20.625 -18.906 1 88.31 108 GLN A O 1
ATOM 863 N N . ASP A 1 109 ? -12.188 -22.141 -20.328 1 89.31 109 ASP A N 1
ATOM 864 C CA . ASP A 1 109 ? -13.281 -22.578 -19.469 1 89.31 109 ASP A CA 1
ATOM 865 C C . ASP A 1 109 ? -12.766 -23.5 -18.344 1 89.31 109 ASP A C 1
ATOM 867 O O . ASP A 1 109 ? -13.461 -23.734 -17.359 1 89.31 109 ASP A O 1
ATOM 871 N N . GLU A 1 110 ? -11.586 -23.844 -18.422 1 91 110 GLU A N 1
ATOM 872 C CA . GLU A 1 110 ? -11.047 -24.812 -17.484 1 91 110 GLU A CA 1
ATOM 873 C C . GLU A 1 110 ? -10.992 -24.25 -16.062 1 91 110 GLU A C 1
ATOM 875 O O . GLU A 1 110 ? -11.391 -24.922 -15.102 1 91 110 GLU A O 1
ATOM 880 N N . ILE A 1 111 ? -10.562 -23.062 -15.984 1 92.62 111 ILE A N 1
ATOM 881 C CA . ILE A 1 111 ? -10.422 -22.469 -14.656 1 92.62 111 ILE A CA 1
ATOM 882 C C . ILE A 1 111 ? -11.797 -22.234 -14.047 1 92.62 111 ILE A C 1
ATOM 884 O O . ILE A 1 111 ? -11.992 -22.422 -12.844 1 92.62 111 ILE A O 1
ATOM 888 N N . TRP A 1 112 ? -12.766 -21.859 -14.82 1 94.25 112 TRP A N 1
ATOM 889 C CA . TRP A 1 112 ? -14.102 -21.547 -14.312 1 94.25 112 TRP A CA 1
ATOM 890 C C . TRP A 1 112 ? -14.836 -22.828 -13.906 1 94.25 112 TRP A C 1
ATOM 892 O O . TRP A 1 112 ? -15.602 -22.812 -12.938 1 94.25 112 TRP A O 1
ATOM 902 N N . LYS A 1 113 ? -14.641 -23.891 -14.625 1 92.44 113 LYS A N 1
ATOM 903 C CA . LYS A 1 113 ? -15.234 -25.172 -14.266 1 92.44 113 LYS A CA 1
ATOM 904 C C . LYS A 1 113 ? -14.664 -25.688 -12.945 1 92.44 113 LYS A C 1
ATOM 906 O O . LYS A 1 113 ? -15.398 -26.234 -12.117 1 92.44 113 LYS A O 1
ATOM 911 N N . LYS A 1 114 ? -13.438 -25.5 -12.789 1 91.25 114 LYS A N 1
ATOM 912 C CA . LYS A 1 114 ? -12.75 -26.047 -11.625 1 91.25 114 LYS A CA 1
ATOM 913 C C . LYS A 1 114 ? -12.961 -25.156 -10.398 1 91.25 114 LYS A C 1
ATOM 915 O O . LYS A 1 114 ? -13.172 -25.672 -9.289 1 91.25 114 LYS A O 1
ATOM 920 N N . LYS A 1 115 ? -12.945 -23.828 -10.594 1 92.5 115 LYS A N 1
ATOM 921 C CA . LYS A 1 115 ? -12.859 -22.953 -9.43 1 92.5 115 LYS A CA 1
ATOM 922 C C . LYS A 1 115 ? -14.109 -22.094 -9.297 1 92.5 115 LYS A C 1
ATOM 924 O O . LYS A 1 115 ? -14.359 -21.5 -8.242 1 92.5 115 LYS A O 1
ATOM 929 N N . GLY A 1 116 ? -14.914 -22.047 -10.352 1 93.88 116 GLY A N 1
ATOM 930 C CA . GLY A 1 116 ? -16.062 -21.156 -10.336 1 93.88 116 GLY A CA 1
ATOM 931 C C . GLY A 1 116 ? -15.719 -19.719 -10.703 1 93.88 116 GLY A C 1
ATOM 932 O O . GLY A 1 116 ? -14.547 -19.375 -10.812 1 93.88 116 GLY A O 1
ATOM 933 N N . TYR A 1 117 ? -16.75 -18.875 -10.859 1 96.31 117 TYR A N 1
ATOM 934 C CA . TYR A 1 117 ? -16.578 -17.5 -11.289 1 96.31 117 TYR A CA 1
ATOM 935 C C . TYR A 1 117 ? -16.328 -16.578 -10.094 1 96.31 117 TYR A C 1
ATOM 937 O O . TYR A 1 117 ? -16.953 -15.531 -9.977 1 96.31 117 TYR A O 1
ATOM 945 N N . PHE A 1 118 ? -15.438 -17.031 -9.25 1 97.12 118 PHE A N 1
ATOM 946 C CA . PHE A 1 118 ? -15.047 -16.25 -8.086 1 97.12 118 PHE A CA 1
ATOM 947 C C . PHE A 1 118 ? -14.047 -15.164 -8.469 1 97.12 118 PHE A C 1
ATOM 949 O O . PHE A 1 118 ? -13.305 -15.312 -9.445 1 97.12 118 PHE A O 1
ATOM 956 N N . LEU A 1 119 ? -14.039 -14.133 -7.699 1 97.94 119 LEU A N 1
ATOM 957 C CA . LEU A 1 119 ? -13.016 -13.102 -7.867 1 97.94 119 LEU A CA 1
ATOM 958 C C . LEU A 1 119 ? -11.617 -13.695 -7.746 1 97.94 119 LEU A C 1
ATOM 960 O O . LEU A 1 119 ? -10.727 -13.359 -8.531 1 97.94 119 LEU A O 1
ATOM 964 N N . SER A 1 120 ? -11.398 -14.594 -6.797 1 96.31 120 SER A N 1
ATOM 965 C CA . SER A 1 120 ? -10.109 -15.234 -6.559 1 96.31 120 SER A CA 1
ATOM 966 C C . SER A 1 120 ? -9.664 -16.047 -7.773 1 96.31 120 SER A C 1
ATOM 968 O O . SER A 1 120 ? -8.469 -16.141 -8.055 1 96.31 120 SER A O 1
ATOM 970 N N . ALA A 1 121 ? -10.633 -16.641 -8.461 1 97 121 ALA A N 1
ATOM 971 C CA . ALA A 1 121 ? -10.305 -17.406 -9.664 1 97 121 ALA A CA 1
ATOM 972 C C . ALA A 1 121 ? -9.844 -16.484 -10.789 1 97 121 ALA A C 1
ATOM 974 O O . ALA A 1 121 ? -8.938 -16.844 -11.555 1 97 121 ALA A O 1
ATOM 975 N N . ALA A 1 122 ? -10.43 -15.32 -10.875 1 97.81 122 ALA A N 1
ATOM 976 C CA . ALA A 1 122 ? -10.109 -14.367 -11.93 1 97.81 122 ALA A CA 1
ATOM 977 C C . ALA A 1 122 ? -8.664 -13.883 -11.82 1 97.81 122 ALA A C 1
ATOM 979 O O . ALA A 1 122 ? -8.039 -13.539 -12.82 1 97.81 122 ALA A O 1
ATOM 980 N N . ILE A 1 123 ? -8.148 -13.883 -10.578 1 97.69 123 ILE A N 1
ATOM 981 C CA . ILE A 1 123 ? -6.82 -13.312 -10.383 1 97.69 123 ILE A CA 1
ATOM 982 C C . ILE A 1 123 ? -5.863 -14.391 -9.875 1 97.69 123 ILE A C 1
ATOM 984 O O . ILE A 1 123 ? -4.895 -14.086 -9.18 1 97.69 123 ILE A O 1
ATOM 988 N N . ASP A 1 124 ? -6.105 -15.625 -10.148 1 97.12 124 ASP A N 1
ATOM 989 C CA . ASP A 1 124 ? -5.391 -16.75 -9.555 1 97.12 124 ASP A CA 1
ATOM 990 C C . ASP A 1 124 ? -4.102 -17.047 -10.32 1 97.12 124 ASP A C 1
ATOM 992 O O . ASP A 1 124 ? -3.094 -17.422 -9.719 1 97.12 124 ASP A O 1
ATOM 996 N N . MET A 1 125 ? -4.121 -16.875 -11.656 1 96 125 MET A N 1
ATOM 997 C CA . MET A 1 125 ? -3.018 -17.297 -12.516 1 96 125 MET A CA 1
ATOM 998 C C . MET A 1 125 ? -2.518 -16.125 -13.359 1 96 125 MET A C 1
ATOM 1000 O O . MET A 1 125 ? -3.299 -15.242 -13.742 1 96 125 MET A O 1
ATOM 1004 N N . PRO A 1 126 ? -1.223 -16.172 -13.664 1 94.75 126 PRO A N 1
ATOM 1005 C CA . PRO A 1 126 ? -0.729 -15.172 -14.609 1 94.75 126 PRO A CA 1
ATOM 1006 C C . PRO A 1 126 ? -1.359 -15.297 -15.992 1 94.75 126 PRO A C 1
ATOM 1008 O O . PRO A 1 126 ? -1.767 -16.391 -16.391 1 94.75 126 PRO A O 1
ATOM 1011 N N . PRO A 1 127 ? -1.504 -14.164 -16.734 1 95.88 127 PRO A N 1
ATOM 1012 C CA . PRO A 1 127 ? -0.956 -12.844 -16.422 1 95.88 127 PRO A CA 1
ATOM 1013 C C . PRO A 1 127 ? -1.896 -12 -15.555 1 95.88 127 PRO A C 1
ATOM 1015 O O . PRO A 1 127 ? -1.489 -10.969 -15.016 1 95.88 127 PRO A O 1
ATOM 1018 N N . ALA A 1 128 ? -3.152 -12.445 -15.406 1 97.5 128 ALA A N 1
ATOM 1019 C CA . ALA A 1 128 ? -4.129 -11.648 -14.664 1 97.5 128 ALA A CA 1
ATOM 1020 C C . ALA A 1 128 ? -3.691 -11.461 -13.211 1 97.5 128 ALA A C 1
ATOM 1022 O O . ALA A 1 128 ? -3.898 -10.391 -12.633 1 97.5 128 ALA A O 1
ATOM 1023 N N . GLN A 1 129 ? -3.08 -12.445 -12.672 1 97.94 129 GLN A N 1
ATOM 1024 C CA . GLN A 1 129 ? -2.604 -12.375 -11.297 1 97.94 129 GLN A CA 1
ATOM 1025 C C . GLN A 1 129 ? -1.657 -11.195 -11.102 1 97.94 129 GLN A C 1
ATOM 1027 O O . GLN A 1 129 ? -1.727 -10.5 -10.078 1 97.94 129 GLN A O 1
ATOM 1032 N N . CYS A 1 130 ? -0.826 -10.938 -12.023 1 97.62 130 CYS A N 1
ATOM 1033 C CA . CYS A 1 130 ? 0.233 -9.945 -11.891 1 97.62 130 CYS A CA 1
ATOM 1034 C C . CYS A 1 130 ? -0.341 -8.531 -11.898 1 97.62 130 CYS A C 1
ATOM 1036 O O . CYS A 1 130 ? -0.109 -7.762 -10.961 1 97.62 130 CYS A O 1
ATOM 1038 N N . PHE A 1 131 ? -1.09 -8.227 -12.953 1 97.38 131 PHE A N 1
ATOM 1039 C CA . PHE A 1 131 ? -1.589 -6.855 -13 1 97.38 131 PHE A CA 1
ATOM 1040 C C . PHE A 1 131 ? -2.67 -6.637 -11.953 1 97.38 131 PHE A C 1
ATOM 1042 O O . PHE A 1 131 ? -2.863 -5.516 -11.477 1 97.38 131 PHE A O 1
ATOM 1049 N N . ALA A 1 132 ? -3.408 -7.676 -11.578 1 98.25 132 ALA A N 1
ATOM 1050 C CA . ALA A 1 132 ? -4.387 -7.543 -10.5 1 98.25 132 ALA A CA 1
ATOM 1051 C C . ALA A 1 132 ? -3.703 -7.27 -9.172 1 98.25 132 ALA A C 1
ATOM 1053 O O . ALA A 1 132 ? -4.184 -6.457 -8.375 1 98.25 132 ALA A O 1
ATOM 1054 N N . ALA A 1 133 ? -2.613 -8 -8.898 1 98.19 133 ALA A N 1
ATOM 1055 C CA . ALA A 1 133 ? -1.861 -7.73 -7.676 1 98.19 133 ALA A CA 1
ATOM 1056 C C . ALA A 1 133 ? -1.422 -6.27 -7.613 1 98.19 133 ALA A C 1
ATOM 1058 O O . ALA A 1 133 ? -1.581 -5.613 -6.582 1 98.19 133 ALA A O 1
ATOM 1059 N N . LEU A 1 134 ? -0.905 -5.742 -8.695 1 97.88 134 LEU A N 1
ATOM 1060 C CA . LEU A 1 134 ? -0.475 -4.352 -8.758 1 97.88 134 LEU A CA 1
ATOM 1061 C C . LEU A 1 134 ? -1.648 -3.408 -8.516 1 97.88 134 LEU A C 1
ATOM 1063 O O . LEU A 1 134 ? -1.559 -2.502 -7.684 1 97.88 134 LEU A O 1
ATOM 1067 N N . GLY A 1 135 ? -2.717 -3.672 -9.258 1 98.06 135 GLY A N 1
ATOM 1068 C CA . GLY A 1 135 ? -3.879 -2.803 -9.156 1 98.06 135 GLY A CA 1
ATOM 1069 C C . GLY A 1 135 ? -4.555 -2.865 -7.805 1 98.06 135 GLY A C 1
ATOM 1070 O O . GLY A 1 135 ? -4.902 -1.832 -7.23 1 98.06 135 GLY A O 1
ATOM 1071 N N . LEU A 1 136 ? -4.75 -4.02 -7.266 1 98.44 136 LEU A N 1
ATOM 1072 C CA . LEU A 1 136 ? -5.496 -4.191 -6.023 1 98.44 136 LEU A CA 1
ATOM 1073 C C . LEU A 1 136 ? -4.688 -3.705 -4.828 1 98.44 136 LEU A C 1
ATOM 1075 O O . LEU A 1 136 ? -5.234 -3.086 -3.912 1 98.44 136 LEU A O 1
ATOM 1079 N N . THR A 1 137 ? -3.389 -3.967 -4.809 1 97.94 137 THR A N 1
ATOM 1080 C CA . THR A 1 137 ? -2.582 -3.469 -3.701 1 97.94 137 THR A CA 1
ATOM 1081 C C . THR A 1 137 ? -2.578 -1.943 -3.678 1 97.94 137 THR A C 1
ATOM 1083 O O . THR A 1 137 ? -2.666 -1.333 -2.611 1 97.94 137 THR A O 1
ATOM 1086 N N . THR A 1 138 ? -2.498 -1.353 -4.816 1 96.56 138 THR A N 1
ATOM 1087 C CA . THR A 1 138 ? -2.582 0.101 -4.91 1 96.56 138 THR A CA 1
ATOM 1088 C C . THR A 1 138 ? -3.924 0.6 -4.379 1 96.56 138 THR A C 1
ATOM 1090 O O . THR A 1 138 ? -3.975 1.567 -3.615 1 96.56 138 THR A O 1
ATOM 1093 N N . SER A 1 139 ? -4.957 -0.07 -4.727 1 97.44 139 SER A N 1
ATOM 1094 C CA . SER A 1 139 ? -6.301 0.308 -4.297 1 97.44 139 SER A CA 1
ATOM 1095 C C . SER A 1 139 ? -6.465 0.139 -2.791 1 97.44 139 SER A C 1
ATOM 1097 O O . SER A 1 139 ? -7.141 0.942 -2.141 1 97.44 139 SER A O 1
ATOM 1099 N N . LEU A 1 140 ? -5.91 -0.877 -2.264 1 97.69 140 LEU A N 1
ATOM 1100 C CA . LEU A 1 140 ? -6.039 -1.166 -0.839 1 97.69 140 LEU A CA 1
ATOM 1101 C C . LEU A 1 140 ? -5.312 -0.116 -0.004 1 97.69 140 LEU A C 1
ATOM 1103 O O . LEU A 1 140 ? -5.793 0.274 1.063 1 97.69 140 LEU A O 1
ATOM 1107 N N . PHE A 1 141 ? -4.25 0.343 -0.5 1 94.56 141 PHE A N 1
ATOM 1108 C CA . PHE A 1 141 ? -3.547 1.411 0.198 1 94.56 141 PHE A CA 1
ATOM 1109 C C . PHE A 1 141 ? -4.348 2.707 0.153 1 94.56 141 PHE A C 1
ATOM 1111 O O . PHE A 1 141 ? -4.434 3.424 1.151 1 94.56 141 PHE A O 1
ATOM 1118 N N . SER A 1 142 ? -4.852 2.955 -1 1 94.19 142 SER A N 1
ATOM 1119 C CA . SER A 1 142 ? -5.734 4.109 -1.121 1 94.19 142 SER A CA 1
ATOM 1120 C C . SER A 1 142 ? -6.934 3.988 -0.184 1 94.19 142 SER A C 1
ATOM 1122 O O . SER A 1 142 ? -7.383 4.984 0.39 1 94.19 142 SER A O 1
ATOM 1124 N N . PHE A 1 143 ? -7.438 2.801 -0 1 97.44 143 PHE A N 1
ATOM 1125 C CA . PHE A 1 143 ? -8.57 2.539 0.882 1 97.44 143 PHE A CA 1
ATOM 1126 C C . PHE A 1 143 ? -8.227 2.898 2.322 1 97.44 143 PHE A C 1
ATOM 1128 O O . PHE A 1 143 ? -9.031 3.504 3.027 1 97.44 143 PHE A O 1
ATOM 1135 N N . VAL A 1 144 ? -7.062 2.553 2.762 1 94.44 144 VAL A N 1
ATOM 1136 C CA . VAL A 1 144 ? -6.648 2.893 4.117 1 94.44 144 VAL A CA 1
ATOM 1137 C C . VAL A 1 144 ? -6.598 4.41 4.277 1 94.44 144 VAL A C 1
ATOM 1139 O O . VAL A 1 144 ? -7.051 4.949 5.289 1 94.44 144 VAL A O 1
ATOM 1142 N N . ALA A 1 145 ? -6.082 5.074 3.252 1 89.5 145 ALA A N 1
ATOM 1143 C CA . ALA A 1 145 ? -6.039 6.531 3.285 1 89.5 145 ALA A CA 1
ATOM 1144 C C . ALA A 1 145 ? -7.445 7.121 3.346 1 89.5 145 ALA A C 1
ATOM 1146 O O . ALA A 1 145 ? -7.703 8.047 4.113 1 89.5 145 ALA A O 1
ATOM 1147 N N . VAL A 1 146 ? -8.328 6.566 2.602 1 92.44 146 VAL A N 1
ATOM 1148 C CA . VAL A 1 146 ? -9.711 7.031 2.576 1 92.44 146 VAL A CA 1
ATOM 1149 C C . VAL A 1 146 ? -10.352 6.812 3.943 1 92.44 146 VAL A C 1
ATOM 1151 O O . VAL A 1 146 ? -11.023 7.703 4.469 1 92.44 146 VAL A O 1
ATOM 1154 N N . ALA A 1 147 ? -10.156 5.629 4.469 1 94 147 ALA A N 1
ATOM 1155 C CA . ALA A 1 147 ? -10.711 5.332 5.789 1 94 147 ALA A CA 1
ATOM 1156 C C . ALA A 1 147 ? -10.172 6.305 6.836 1 94 147 ALA A C 1
ATOM 1158 O O . ALA A 1 147 ? -10.914 6.742 7.723 1 94 147 ALA A O 1
ATOM 1159 N N . TYR A 1 148 ? -8.969 6.656 6.707 1 88.06 148 TYR A N 1
ATOM 1160 C CA . TYR A 1 148 ? -8.359 7.578 7.66 1 88.06 148 TYR A CA 1
ATOM 1161 C C . TYR A 1 148 ? -8.953 8.977 7.512 1 88.06 148 TYR A C 1
ATOM 1163 O O . TYR A 1 148 ? -9.266 9.633 8.508 1 88.06 148 TYR A O 1
ATOM 1171 N N . VAL A 1 149 ? -8.984 9.391 6.312 1 84.38 149 VAL A N 1
ATOM 1172 C CA . VAL A 1 149 ? -9.578 10.703 6.055 1 84.38 149 VAL A CA 1
ATOM 1173 C C . VAL A 1 149 ? -11.008 10.734 6.594 1 84.38 149 VAL A C 1
ATOM 1175 O O . VAL A 1 149 ? -11.398 11.688 7.273 1 84.38 149 VAL A O 1
ATOM 1178 N N . ARG A 1 150 ? -11.758 9.703 6.297 1 87.56 150 ARG A N 1
ATOM 1179 C CA . ARG A 1 150 ? -13.125 9.609 6.805 1 87.56 150 ARG A CA 1
ATOM 1180 C C . ARG A 1 150 ? -13.141 9.633 8.328 1 87.56 150 ARG A C 1
ATOM 1182 O O . ARG A 1 150 ? -13.992 10.289 8.938 1 87.56 150 ARG A O 1
ATOM 1189 N N . HIS A 1 151 ? -12.281 8.93 8.891 1 87.56 151 HIS A N 1
ATOM 1190 C CA . HIS A 1 151 ? -12.164 8.891 10.344 1 87.56 151 HIS A CA 1
ATOM 1191 C C . HIS A 1 151 ? -11.938 10.281 10.914 1 87.56 151 HIS A C 1
ATOM 1193 O O . HIS A 1 151 ? -12.555 10.664 11.914 1 87.56 151 HIS A O 1
ATOM 1199 N N . LYS A 1 152 ? -11.133 11.008 10.273 1 79.25 152 LYS A N 1
ATOM 1200 C CA . LYS A 1 152 ? -10.844 12.367 10.742 1 79.25 152 LYS A CA 1
ATOM 1201 C C . LYS A 1 152 ? -12.047 13.281 10.555 1 79.25 152 LYS A C 1
ATOM 1203 O O . LYS A 1 152 ? -12.359 14.094 11.422 1 79.25 152 LYS A O 1
ATOM 1208 N N . ILE A 1 153 ? -12.625 13.086 9.484 1 76.62 153 ILE A N 1
ATOM 1209 C CA . ILE A 1 153 ? -13.812 13.883 9.211 1 76.62 153 ILE A CA 1
ATOM 1210 C C . ILE A 1 153 ? -14.875 13.602 10.273 1 76.62 153 ILE A C 1
ATOM 1212 O O . ILE A 1 153 ? -15.43 14.531 10.867 1 76.62 153 ILE A O 1
ATOM 1216 N N . VAL A 1 154 ? -15.094 12.406 10.562 1 82.81 154 VAL A N 1
ATOM 1217 C CA . VAL A 1 154 ? -16.141 11.992 11.484 1 82.81 154 VAL A CA 1
ATOM 1218 C C . VAL A 1 154 ? -15.75 12.352 12.914 1 82.81 154 VAL A C 1
ATOM 1220 O O . VAL A 1 154 ? -16.609 12.75 13.711 1 82.81 154 VAL A O 1
ATOM 1223 N N . SER A 1 155 ? -14.516 12.281 13.25 1 77.75 155 SER A N 1
ATOM 1224 C CA . SER A 1 155 ? -14.031 12.547 14.602 1 77.75 155 SER A CA 1
ATOM 1225 C C . SER A 1 155 ? -14.25 14 14.992 1 77.75 155 SER A C 1
ATOM 1227 O O . SER A 1 155 ? -14.328 14.32 16.188 1 77.75 155 SER A O 1
ATOM 1229 N N . MET A 1 156 ? -14.328 14.797 14.062 1 69.94 156 MET A N 1
ATOM 1230 C CA . MET A 1 156 ? -14.562 16.203 14.336 1 69.94 156 MET A CA 1
ATOM 1231 C C . MET A 1 156 ? -15.953 16.438 14.914 1 69.94 156 MET A C 1
ATOM 1233 O O . MET A 1 156 ? -16.188 17.406 15.625 1 69.94 156 MET A O 1
ATOM 1237 N N . ARG A 1 157 ? -16.797 15.516 14.688 1 68.62 157 ARG A N 1
ATOM 1238 C CA . ARG A 1 157 ? -18.188 15.695 15.078 1 68.62 157 ARG A CA 1
ATOM 1239 C C . ARG A 1 157 ? -18.609 14.68 16.141 1 68.62 157 ARG A C 1
ATOM 1241 O O . ARG A 1 157 ? -19.672 14.797 16.734 1 68.62 157 ARG A O 1
ATOM 1248 N N . LEU A 1 158 ? -17.766 13.82 16.234 1 79.44 158 LEU A N 1
ATOM 1249 C CA . LEU A 1 158 ? -18.141 12.695 17.094 1 79.44 158 LEU A CA 1
ATOM 1250 C C . LEU A 1 158 ? -17.875 13.031 18.562 1 79.44 158 LEU A C 1
ATOM 1252 O O . LEU A 1 158 ? -16.859 13.641 18.891 1 79.44 158 LEU A O 1
ATOM 1256 N N . HIS A 1 159 ? -18.844 12.734 19.312 1 75.62 159 HIS A N 1
ATOM 1257 C CA . HIS A 1 159 ? -18.656 12.867 20.75 1 75.62 159 HIS A CA 1
ATOM 1258 C C . HIS A 1 159 ? -17.516 11.992 21.25 1 75.62 159 HIS A C 1
ATOM 1260 O O . HIS A 1 159 ? -17.312 10.891 20.734 1 75.62 159 HIS A O 1
ATOM 1266 N N . LYS A 1 160 ? -16.844 12.398 22.234 1 75.62 160 LYS A N 1
ATOM 1267 C CA . LYS A 1 160 ? -15.641 11.758 22.766 1 75.62 160 LYS A CA 1
ATOM 1268 C C . LYS A 1 160 ? -15.93 10.32 23.203 1 75.62 160 LYS A C 1
ATOM 1270 O O . LYS A 1 160 ? -15.086 9.438 23.031 1 75.62 160 LYS A O 1
ATOM 1275 N N . ARG A 1 161 ? -17.172 10.094 23.703 1 79.62 161 ARG A N 1
ATOM 1276 C CA . ARG A 1 161 ? -17.547 8.789 24.219 1 79.62 161 ARG A CA 1
ATOM 1277 C C . ARG A 1 161 ? -17.625 7.754 23.109 1 79.62 161 ARG A C 1
ATOM 1279 O O . ARG A 1 161 ? -17.562 6.547 23.359 1 79.62 161 ARG A O 1
ATOM 1286 N N . ARG A 1 162 ? -17.734 8.266 21.906 1 86.62 162 ARG A N 1
ATOM 1287 C CA . ARG A 1 162 ? -17.938 7.352 20.797 1 86.62 162 ARG A CA 1
ATOM 1288 C C . ARG A 1 162 ? -16.656 7.227 19.953 1 86.62 162 ARG A C 1
ATOM 1290 O O . ARG A 1 162 ? -16.641 6.5 18.969 1 86.62 162 ARG A O 1
ATOM 1297 N N . MET A 1 163 ? -15.648 7.789 20.422 1 89.06 163 MET A N 1
ATOM 1298 C CA . MET A 1 163 ? -14.383 7.797 19.688 1 89.06 163 MET A CA 1
ATOM 1299 C C . MET A 1 163 ? -13.75 6.41 19.672 1 89.06 163 MET A C 1
ATOM 1301 O O . MET A 1 163 ? -13.094 6.031 18.703 1 89.06 163 MET A O 1
ATOM 1305 N N . LEU A 1 164 ? -14.039 5.703 20.688 1 91.44 164 LEU A N 1
ATOM 1306 C CA . LEU A 1 164 ? -13.453 4.367 20.75 1 91.44 164 LEU A CA 1
ATOM 1307 C C . LEU A 1 164 ? -14.023 3.477 19.656 1 91.44 164 LEU A C 1
ATOM 1309 O O . LEU A 1 164 ? -13.273 2.795 18.953 1 91.44 164 LEU A O 1
ATOM 1313 N N . ILE A 1 165 ? -15.297 3.516 19.516 1 93.75 165 ILE A N 1
ATOM 1314 C CA . ILE A 1 165 ? -15.945 2.689 18.516 1 93.75 165 ILE A CA 1
ATOM 1315 C C . ILE A 1 165 ? -15.461 3.098 17.125 1 93.75 165 ILE A C 1
ATOM 1317 O O . ILE A 1 165 ? -15.266 2.246 16.25 1 93.75 165 ILE A O 1
ATOM 1321 N N . HIS A 1 166 ? -15.266 4.297 16.938 1 94.5 166 HIS A N 1
ATOM 1322 C CA . HIS A 1 166 ? -14.805 4.793 15.648 1 94.5 166 HIS A CA 1
ATOM 1323 C C . HIS A 1 166 ? -13.359 4.383 15.391 1 94.5 166 HIS A C 1
ATOM 1325 O O . HIS A 1 166 ? -12.984 4.066 14.258 1 94.5 166 HIS A O 1
ATOM 1331 N N . ARG A 1 167 ? -12.523 4.359 16.422 1 93.69 167 ARG A N 1
ATOM 1332 C CA . ARG A 1 167 ? -11.156 3.875 16.297 1 93.69 167 ARG A CA 1
ATOM 1333 C C . ARG A 1 167 ? -11.125 2.385 15.969 1 93.69 167 ARG A C 1
ATOM 1335 O O . ARG A 1 167 ? -10.289 1.929 15.188 1 93.69 167 ARG A O 1
ATOM 1342 N N . ILE A 1 168 ? -12 1.71 16.562 1 96.81 168 ILE A N 1
ATOM 1343 C CA . ILE A 1 168 ? -12.109 0.286 16.266 1 96.81 168 ILE A CA 1
ATOM 1344 C C . ILE A 1 168 ? -12.516 0.094 14.805 1 96.81 168 ILE A C 1
ATOM 1346 O O . ILE A 1 168 ? -11.977 -0.778 14.117 1 96.81 168 ILE A O 1
ATOM 1350 N N . SER A 1 169 ? -13.406 0.958 14.344 1 97.5 169 SER A N 1
ATOM 1351 C CA . SER A 1 169 ? -13.812 0.9 12.945 1 97.5 169 SER A CA 1
ATOM 1352 C C . SER A 1 169 ? -12.625 1.137 12.016 1 97.5 169 SER A C 1
ATOM 1354 O O . SER A 1 169 ? -12.445 0.413 11.031 1 97.5 169 SER A O 1
ATOM 1356 N N . LEU A 1 170 ? -11.812 2.086 12.328 1 96.31 170 LEU A N 1
ATOM 1357 C CA . LEU A 1 170 ? -10.625 2.365 11.523 1 96.31 170 LEU A CA 1
ATOM 1358 C C . LEU A 1 170 ? -9.664 1.183 11.555 1 96.31 170 LEU A C 1
ATOM 1360 O O . LEU A 1 170 ? -9.109 0.801 10.523 1 96.31 170 LEU A O 1
ATOM 1364 N N . ALA A 1 171 ? -9.469 0.593 12.711 1 96.5 171 ALA A N 1
ATOM 1365 C CA . ALA A 1 171 ? -8.602 -0.575 12.836 1 96.5 171 ALA A CA 1
ATOM 1366 C C . ALA A 1 171 ? -9.109 -1.728 11.977 1 96.5 171 ALA A C 1
ATOM 1368 O O . ALA A 1 171 ? -8.312 -2.43 11.344 1 96.5 171 ALA A O 1
ATOM 1369 N N . LEU A 1 172 ? -10.344 -1.842 11.93 1 98.31 172 LEU A N 1
ATOM 1370 C CA . LEU A 1 172 ? -10.938 -2.906 11.125 1 98.31 172 LEU A CA 1
ATOM 1371 C C . LEU A 1 172 ? -10.734 -2.648 9.641 1 98.31 172 LEU A C 1
ATOM 1373 O O . LEU A 1 172 ? -10.562 -3.588 8.859 1 98.31 172 LEU A O 1
ATOM 1377 N N . ALA A 1 173 ? -10.766 -1.368 9.258 1 98.56 173 ALA A N 1
ATOM 1378 C CA . ALA A 1 173 ? -10.453 -1.034 7.871 1 98.56 173 ALA A CA 1
ATOM 1379 C C . ALA A 1 173 ? -9.016 -1.426 7.527 1 98.56 173 ALA A C 1
ATOM 1381 O O . ALA A 1 173 ? -8.75 -1.943 6.438 1 98.56 173 ALA A O 1
ATOM 1382 N N . ILE A 1 174 ? -8.125 -1.236 8.43 1 96.81 174 ILE A N 1
ATOM 1383 C CA . ILE A 1 174 ? -6.723 -1.586 8.234 1 96.81 174 ILE A CA 1
ATOM 1384 C C . ILE A 1 174 ? -6.574 -3.104 8.148 1 96.81 174 ILE A C 1
ATOM 1386 O O . ILE A 1 174 ? -5.84 -3.617 7.301 1 96.81 174 ILE A O 1
ATOM 1390 N N . VAL A 1 175 ? -7.293 -3.811 8.961 1 97.94 175 VAL A N 1
ATOM 1391 C CA . VAL A 1 175 ? -7.293 -5.27 8.938 1 97.94 175 VAL A CA 1
ATOM 1392 C C . VAL A 1 175 ? -7.828 -5.766 7.598 1 97.94 175 VAL A C 1
ATOM 1394 O O . VAL A 1 175 ? -7.266 -6.688 7 1 97.94 175 VAL A O 1
ATOM 1397 N N . ALA A 1 176 ? -8.867 -5.129 7.137 1 98.69 176 ALA A N 1
ATOM 1398 C CA . ALA A 1 176 ? -9.445 -5.5 5.848 1 98.69 176 ALA A CA 1
ATOM 1399 C C . ALA A 1 176 ? -8.438 -5.289 4.719 1 98.69 176 ALA A C 1
ATOM 1401 O O . ALA A 1 176 ? -8.281 -6.148 3.848 1 98.69 176 ALA A O 1
ATOM 1402 N N . ALA A 1 177 ? -7.781 -4.156 4.77 1 98.38 177 ALA A N 1
ATOM 1403 C CA . ALA A 1 177 ? -6.785 -3.852 3.746 1 98.38 177 ALA A CA 1
ATOM 1404 C C . ALA A 1 177 ? -5.617 -4.832 3.811 1 98.38 177 ALA A C 1
ATOM 1406 O O . ALA A 1 177 ? -5.125 -5.293 2.777 1 98.38 177 ALA A O 1
ATOM 1407 N N . PHE A 1 178 ? -5.203 -5.184 5.02 1 97.94 178 PHE A N 1
ATOM 1408 C CA . PHE A 1 178 ? -4.145 -6.172 5.195 1 97.94 178 PHE A CA 1
ATOM 1409 C C . PHE A 1 178 ? -4.578 -7.531 4.656 1 97.94 178 PHE A C 1
ATOM 1411 O O . PHE A 1 178 ? -3.791 -8.227 4.012 1 97.94 178 PHE A O 1
ATOM 1418 N N . GLY A 1 179 ? -5.789 -7.879 4.973 1 98.62 179 GLY A N 1
ATOM 1419 C CA . GLY A 1 179 ? -6.332 -9.102 4.41 1 98.62 179 GLY A CA 1
ATOM 1420 C C . GLY A 1 179 ? -6.332 -9.117 2.893 1 98.62 179 GLY A C 1
ATOM 1421 O O . GLY A 1 179 ? -5.941 -10.109 2.275 1 98.62 179 GLY A O 1
ATOM 1422 N N . GLY A 1 180 ? -6.773 -7.98 2.285 1 98.5 180 GLY A N 1
ATOM 1423 C CA . GLY A 1 180 ? -6.73 -7.875 0.835 1 98.5 180 GLY A CA 1
ATOM 1424 C C . GLY A 1 180 ? -5.332 -8 0.268 1 98.5 180 GLY A C 1
ATOM 1425 O O . GLY A 1 180 ? -5.129 -8.641 -0.767 1 98.5 180 GLY A O 1
ATOM 1426 N N . ASN A 1 181 ? -4.371 -7.398 0.948 1 98.12 181 ASN A N 1
ATOM 1427 C CA . ASN A 1 181 ? -2.973 -7.531 0.557 1 98.12 181 ASN A CA 1
ATOM 1428 C C . ASN A 1 181 ? -2.51 -8.984 0.61 1 98.12 181 ASN A C 1
ATOM 1430 O O . ASN A 1 181 ? -1.776 -9.438 -0.268 1 98.12 181 ASN A O 1
ATOM 1434 N N . GLY A 1 182 ? -2.936 -9.688 1.599 1 98.44 182 GLY A N 1
ATOM 1435 C CA . GLY A 1 182 ? -2.621 -11.102 1.719 1 98.44 182 GLY A CA 1
ATOM 1436 C C . GLY A 1 182 ? -3.217 -11.945 0.605 1 98.44 182 GLY A C 1
ATOM 1437 O O . GLY A 1 182 ? -2.564 -12.859 0.093 1 98.44 182 GLY A O 1
ATOM 1438 N N . VAL A 1 183 ? -4.402 -11.57 0.213 1 98.31 183 VAL A N 1
ATOM 1439 C CA . VAL A 1 183 ? -5.066 -12.297 -0.866 1 98.31 183 VAL A CA 1
ATOM 1440 C C . VAL A 1 183 ? -4.262 -12.148 -2.156 1 98.31 183 VAL A C 1
ATOM 1442 O O . VAL A 1 183 ? -4.109 -13.117 -2.912 1 98.31 183 VAL A O 1
ATOM 1445 N N . THR A 1 184 ? -3.74 -10.938 -2.391 1 97.81 184 THR A N 1
ATOM 1446 C CA . THR A 1 184 ? -2.961 -10.703 -3.602 1 97.81 184 THR A CA 1
ATOM 1447 C C . THR A 1 184 ? -1.594 -11.375 -3.504 1 97.81 184 THR A C 1
ATOM 1449 O O . THR A 1 184 ? -1.039 -11.812 -4.516 1 97.81 184 THR A O 1
ATOM 1452 N N . ALA A 1 185 ? -1.095 -11.492 -2.312 1 97.94 185 ALA A N 1
ATOM 1453 C CA . ALA A 1 185 ? 0.225 -12.078 -2.084 1 97.94 185 ALA A CA 1
ATOM 1454 C C . ALA A 1 185 ? 0.17 -13.602 -2.156 1 97.94 185 ALA A C 1
ATOM 1456 O O . ALA A 1 185 ? 1.15 -14.242 -2.535 1 97.94 185 ALA A O 1
ATOM 1457 N N . TYR A 1 186 ? -0.972 -14.164 -1.758 1 97.81 186 TYR A N 1
ATOM 1458 C CA . TYR A 1 186 ? -1.184 -15.609 -1.762 1 97.81 186 TYR A CA 1
ATOM 1459 C C . TYR A 1 186 ? -2.311 -15.992 -2.713 1 97.81 186 TYR A C 1
ATOM 1461 O O . TYR A 1 186 ? -3.441 -16.219 -2.281 1 97.81 186 TYR A O 1
ATOM 1469 N N . PRO A 1 187 ? -1.923 -16.109 -3.961 1 95.94 187 PRO A N 1
ATOM 1470 C CA . PRO A 1 187 ? -2.963 -16.594 -4.871 1 95.94 187 PRO A CA 1
ATOM 1471 C C . PRO A 1 187 ? -3.5 -17.969 -4.48 1 95.94 187 PRO A C 1
ATOM 1473 O O . PRO A 1 187 ? -2.809 -18.734 -3.805 1 95.94 187 PRO A O 1
ATOM 1476 N N . HIS A 1 188 ? -4.648 -18.234 -4.93 1 94.56 188 HIS A N 1
ATOM 1477 C CA . HIS A 1 188 ? -5.348 -19.438 -4.516 1 94.56 188 HIS A CA 1
ATOM 1478 C C . HIS A 1 188 ? -4.586 -20.688 -4.949 1 94.56 188 HIS A C 1
ATOM 1480 O O . HIS A 1 188 ? -4.555 -21.688 -4.223 1 94.56 188 HIS A O 1
ATOM 1486 N N . HIS A 1 189 ? -3.959 -20.688 -6.113 1 93.25 189 HIS A N 1
ATOM 1487 C CA . HIS A 1 189 ? -3.252 -21.844 -6.641 1 93.25 189 HIS A CA 1
ATOM 1488 C C . HIS A 1 189 ? -1.994 -22.141 -5.828 1 93.25 189 HIS A C 1
ATOM 1490 O O . HIS A 1 189 ? -1.494 -23.266 -5.84 1 93.25 189 HIS A O 1
ATOM 1496 N N . THR A 1 190 ? -1.426 -21.141 -5.184 1 94.12 190 THR A N 1
ATOM 1497 C CA . THR A 1 190 ? -0.198 -21.312 -4.418 1 94.12 190 THR A CA 1
ATOM 1498 C C . THR A 1 190 ? -0.504 -21.859 -3.023 1 94.12 190 THR A C 1
ATOM 1500 O O . THR A 1 190 ? 0.184 -22.766 -2.535 1 94.12 190 THR A O 1
ATOM 1503 N N . SER A 1 191 ? -1.514 -21.312 -2.4 1 95.25 191 SER A N 1
ATOM 1504 C CA . SER A 1 191 ? -1.908 -21.766 -1.068 1 95.25 191 SER A CA 1
ATOM 1505 C C . SER A 1 191 ? -3.367 -21.422 -0.781 1 95.25 191 SER A C 1
ATOM 1507 O O . SER A 1 191 ? -3.682 -20.297 -0.396 1 95.25 191 SER A O 1
ATOM 1509 N N . ARG A 1 192 ? -4.148 -22.406 -0.764 1 93.5 192 ARG A N 1
ATOM 1510 C CA . ARG A 1 192 ? -5.578 -22.234 -0.545 1 93.5 192 ARG A CA 1
ATOM 1511 C C . ARG A 1 192 ? -5.863 -21.781 0.883 1 93.5 192 ARG A C 1
ATOM 1513 O O . ARG A 1 192 ? -6.711 -20.906 1.106 1 93.5 192 ARG A O 1
ATOM 1520 N N . VAL A 1 193 ? -5.16 -22.344 1.804 1 94.19 193 VAL A N 1
ATOM 1521 C CA . VAL A 1 193 ? -5.406 -22.062 3.215 1 94.19 193 VAL A CA 1
ATOM 1522 C C . VAL A 1 193 ? -5.059 -20.609 3.527 1 94.19 193 VAL A C 1
ATOM 1524 O O . VAL A 1 193 ? -5.859 -19.891 4.129 1 94.19 193 VAL A O 1
ATOM 1527 N N . MET A 1 194 ? -3.9 -20.188 3.049 1 97 194 MET A N 1
ATOM 1528 C CA . MET A 1 194 ? -3.496 -18.812 3.297 1 97 194 MET A CA 1
ATOM 1529 C C . MET A 1 194 ? -4.41 -17.844 2.561 1 97 194 MET A C 1
ATOM 1531 O O . MET A 1 194 ? -4.867 -16.844 3.141 1 97 194 MET A O 1
ATOM 1535 N N . HIS A 1 195 ? -4.727 -18.156 1.32 1 97.12 195 HIS A N 1
ATOM 1536 C CA . HIS A 1 195 ? -5.598 -17.297 0.525 1 97.12 195 HIS A CA 1
ATOM 1537 C C . HIS A 1 195 ? -6.945 -17.094 1.209 1 97.12 195 HIS A C 1
ATOM 1539 O O . HIS A 1 195 ? -7.398 -15.969 1.383 1 97.12 195 HIS A O 1
ATOM 1545 N N . ASN A 1 196 ? -7.566 -18.188 1.606 1 95.75 196 ASN A N 1
ATOM 1546 C CA . ASN A 1 196 ? -8.891 -18.125 2.225 1 95.75 196 ASN A CA 1
ATOM 1547 C C . ASN A 1 196 ? -8.836 -17.438 3.584 1 95.75 196 ASN A C 1
ATOM 1549 O O . ASN A 1 196 ? -9.773 -16.734 3.961 1 95.75 196 ASN A O 1
ATOM 1553 N N . GLY A 1 197 ? -7.777 -17.672 4.336 1 96.81 197 GLY A N 1
ATOM 1554 C CA . GLY A 1 197 ? -7.609 -16.953 5.594 1 96.81 197 GLY A CA 1
ATOM 1555 C C . GLY A 1 197 ? -7.539 -15.453 5.422 1 96.81 197 GLY A C 1
ATOM 1556 O O . GLY A 1 197 ? -8.227 -14.711 6.129 1 96.81 197 GLY A O 1
ATOM 1557 N N . PHE A 1 198 ? -6.746 -15 4.488 1 98.44 198 PHE A N 1
ATOM 1558 C CA . PHE A 1 198 ? -6.609 -13.578 4.227 1 98.44 198 PHE A CA 1
ATOM 1559 C C . PHE A 1 198 ? -7.891 -13.008 3.625 1 98.44 198 PHE A C 1
ATOM 1561 O O . PHE A 1 198 ? -8.258 -11.859 3.895 1 98.44 198 PHE A O 1
ATOM 1568 N N . ALA A 1 199 ? -8.555 -13.789 2.775 1 97.94 199 ALA A N 1
ATOM 1569 C CA . ALA A 1 199 ? -9.844 -13.367 2.225 1 97.94 199 ALA A CA 1
ATOM 1570 C C . ALA A 1 199 ? -10.867 -13.141 3.332 1 97.94 199 ALA A C 1
ATOM 1572 O O . ALA A 1 199 ? -11.625 -12.172 3.289 1 97.94 199 ALA A O 1
ATOM 1573 N N . ALA A 1 200 ? -10.867 -14.047 4.293 1 97.19 200 ALA A N 1
ATOM 1574 C CA . ALA A 1 200 ? -11.773 -13.891 5.43 1 97.19 200 ALA A CA 1
ATOM 1575 C C . ALA A 1 200 ? -11.484 -12.602 6.191 1 97.19 200 ALA A C 1
ATOM 1577 O O . ALA A 1 200 ? -12.406 -11.859 6.535 1 97.19 200 ALA A O 1
ATOM 1578 N N . LEU A 1 201 ? -10.227 -12.32 6.41 1 98.25 201 LEU A N 1
ATOM 1579 C CA . LEU A 1 201 ? -9.852 -11.086 7.086 1 98.25 201 LEU A CA 1
ATOM 1580 C C . LEU A 1 201 ? -10.305 -9.867 6.289 1 98.25 201 LEU A C 1
ATOM 1582 O O . LEU A 1 201 ? -10.781 -8.883 6.863 1 98.25 201 LEU A O 1
ATOM 1586 N N . CYS A 1 202 ? -10.141 -9.961 5.027 1 98.5 202 CYS A N 1
ATOM 1587 C CA . CYS A 1 202 ? -10.5 -8.852 4.148 1 98.5 202 CYS A CA 1
ATOM 1588 C C . CYS A 1 202 ? -12 -8.586 4.176 1 98.5 202 CYS A C 1
ATOM 1590 O O . CYS A 1 202 ? -12.43 -7.48 4.496 1 98.5 202 CYS A O 1
ATOM 1592 N N . VAL A 1 203 ? -12.797 -9.602 3.951 1 98.44 203 VAL A N 1
ATOM 1593 C CA . VAL A 1 203 ? -14.242 -9.453 3.773 1 98.44 203 VAL A CA 1
ATOM 1594 C C . VAL A 1 203 ? -14.906 -9.195 5.125 1 98.44 203 VAL A C 1
ATOM 1596 O O . VAL A 1 203 ? -15.719 -8.281 5.258 1 98.44 203 VAL A O 1
ATOM 1599 N N . LEU A 1 204 ? -14.539 -9.961 6.105 1 98.12 204 LEU A N 1
ATOM 1600 C CA . LEU A 1 204 ? -15.156 -9.781 7.418 1 98.12 204 LEU A CA 1
ATOM 1601 C C . LEU A 1 204 ? -14.695 -8.477 8.055 1 98.12 204 LEU A C 1
ATOM 1603 O O . LEU A 1 204 ? -15.492 -7.793 8.711 1 98.12 204 LEU A O 1
ATOM 1607 N N . GLY A 1 205 ? -13.438 -8.141 7.887 1 98.62 205 GLY A N 1
ATOM 1608 C CA . GLY A 1 205 ? -12.977 -6.844 8.359 1 98.62 205 GLY A CA 1
ATOM 1609 C C . GLY A 1 205 ? -13.734 -5.68 7.75 1 98.62 205 GLY A C 1
ATOM 1610 O O . GLY A 1 205 ? -14.133 -4.754 8.461 1 98.62 205 GLY A O 1
ATOM 1611 N N . ALA A 1 206 ? -13.914 -5.77 6.457 1 98.81 206 ALA A N 1
ATOM 1612 C CA . ALA A 1 206 ? -14.656 -4.719 5.766 1 98.81 206 ALA A CA 1
ATOM 1613 C C . ALA A 1 206 ? -16.109 -4.684 6.223 1 98.81 206 ALA A C 1
ATOM 1615 O O . ALA A 1 206 ? -16.672 -3.607 6.469 1 98.81 206 ALA A O 1
ATOM 1616 N N . LEU A 1 207 ? -16.719 -5.836 6.312 1 98.81 207 LEU A N 1
ATOM 1617 C CA . LEU A 1 207 ? -18.094 -5.91 6.75 1 98.81 207 LEU A CA 1
ATOM 1618 C C . LEU A 1 207 ? -18.281 -5.266 8.125 1 98.81 207 LEU A C 1
ATOM 1620 O O . LEU A 1 207 ? -19.203 -4.477 8.328 1 98.81 207 LEU A O 1
ATOM 1624 N N . LEU A 1 208 ? -17.406 -5.562 9.016 1 98.69 208 LEU A N 1
ATOM 1625 C CA . LEU A 1 208 ? -17.484 -5.004 10.359 1 98.69 208 LEU A CA 1
ATOM 1626 C C . LEU A 1 208 ? -17.172 -3.51 10.344 1 98.69 208 LEU A C 1
ATOM 1628 O O . LEU A 1 208 ? -17.812 -2.729 11.047 1 98.69 208 LEU A O 1
ATOM 1632 N N . HIS A 1 209 ? -16.203 -3.117 9.57 1 98.56 209 HIS A N 1
ATOM 1633 C CA . HIS A 1 209 ? -15.867 -1.706 9.438 1 98.56 209 HIS A CA 1
ATOM 1634 C C . HIS A 1 209 ? -17.062 -0.885 8.984 1 98.56 209 HIS A C 1
ATOM 1636 O O . HIS A 1 209 ? -17.453 0.079 9.648 1 98.56 209 HIS A O 1
ATOM 1642 N N . PHE A 1 210 ? -17.656 -1.271 7.902 1 98.56 210 PHE A N 1
ATOM 1643 C CA . PHE A 1 210 ? -18.75 -0.49 7.332 1 98.56 210 PHE A CA 1
ATOM 1644 C C . PHE A 1 210 ? -19.984 -0.561 8.219 1 98.56 210 PHE A C 1
ATOM 1646 O O . PHE A 1 210 ? -20.734 0.41 8.328 1 98.56 210 PHE A O 1
ATOM 1653 N N . SER A 1 211 ? -20.172 -1.706 8.883 1 98.44 211 SER A N 1
ATOM 1654 C CA . SER A 1 211 ? -21.297 -1.819 9.805 1 98.44 211 SER A CA 1
ATOM 1655 C C . SER A 1 211 ? -21.141 -0.865 10.984 1 98.44 211 SER A C 1
ATOM 1657 O O . SER A 1 211 ? -22.109 -0.224 11.406 1 98.44 211 SER A O 1
ATOM 1659 N N . LEU A 1 212 ? -19.938 -0.767 11.469 1 97.69 212 LEU A N 1
ATOM 1660 C CA . LEU A 1 212 ? -19.688 0.151 12.578 1 97.69 212 LEU A CA 1
ATOM 1661 C C . LEU A 1 212 ? -19.844 1.6 12.125 1 97.69 212 LEU A C 1
ATOM 1663 O O .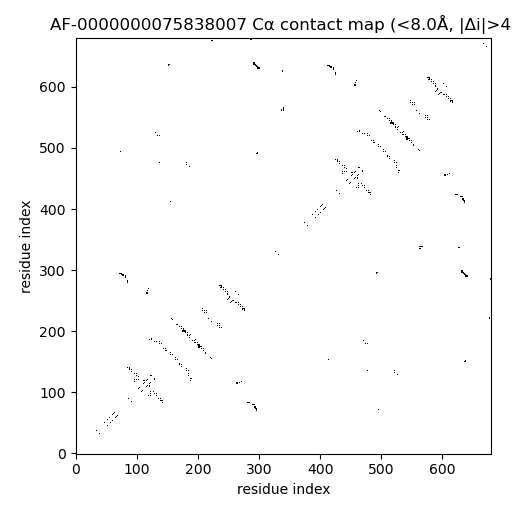 LEU A 1 212 ? -20.391 2.428 12.867 1 97.69 212 LEU A O 1
ATOM 1667 N N . GLU A 1 213 ? -19.375 1.846 10.938 1 96.44 213 GLU A N 1
ATOM 1668 C CA . GLU A 1 213 ? -19.562 3.193 10.406 1 96.44 213 GLU A CA 1
ATOM 1669 C C . GLU A 1 213 ? -21.047 3.541 10.305 1 96.44 213 GLU A C 1
ATOM 1671 O O . GLU A 1 213 ? -21.453 4.645 10.664 1 96.44 213 GLU A O 1
ATOM 1676 N N . ALA A 1 214 ? -21.797 2.621 9.82 1 96.19 214 ALA A N 1
ATOM 1677 C CA . ALA A 1 214 ? -23.234 2.834 9.703 1 96.19 214 ALA A CA 1
ATOM 1678 C C . ALA A 1 214 ? -23.875 3.025 11.078 1 96.19 214 ALA A C 1
ATOM 1680 O O . ALA A 1 214 ? -24.766 3.871 11.242 1 96.19 214 ALA A O 1
ATOM 1681 N N . LEU A 1 215 ? -23.469 2.24 12.031 1 95 215 LEU A N 1
ATOM 1682 C CA . LEU A 1 215 ? -23.984 2.363 13.391 1 95 215 LEU A CA 1
ATOM 1683 C C . LEU A 1 215 ? -23.688 3.744 13.969 1 95 215 LEU A C 1
ATOM 1685 O O . LEU A 1 215 ? -24.547 4.363 14.586 1 95 215 LEU A O 1
ATOM 1689 N N . ILE A 1 216 ? -22.484 4.219 13.773 1 93.44 216 ILE A N 1
ATOM 1690 C CA . ILE A 1 216 ? -22.062 5.523 14.266 1 93.44 216 ILE A CA 1
ATOM 1691 C C . ILE A 1 216 ? -22.922 6.617 13.648 1 93.44 216 ILE A C 1
ATOM 1693 O O . ILE A 1 216 ? -23.281 7.594 14.312 1 93.44 216 ILE A O 1
ATOM 1697 N N . GLU A 1 217 ? -23.281 6.426 12.438 1 90.31 217 GLU A N 1
ATOM 1698 C CA . GLU A 1 217 ? -24.125 7.398 11.75 1 90.31 217 GLU A CA 1
ATOM 1699 C C . GLU A 1 217 ? -25.516 7.484 12.391 1 90.31 217 GLU A C 1
ATOM 1701 O O . GLU A 1 217 ? -26.172 8.523 12.328 1 90.31 217 GLU A O 1
ATOM 1706 N N . TRP A 1 218 ? -25.984 6.406 12.969 1 91.06 218 TRP A N 1
ATOM 1707 C CA . TRP A 1 218 ? -27.281 6.402 13.633 1 91.06 218 TRP A CA 1
ATOM 1708 C C . TRP A 1 218 ? -27.188 7.008 15.031 1 91.06 218 TRP A C 1
ATOM 1710 O O . TRP A 1 218 ? -28.156 7.566 15.539 1 91.06 218 TRP A O 1
ATOM 1720 N N . VAL A 1 219 ? -26.062 6.941 15.594 1 87.12 219 VAL A N 1
ATOM 1721 C CA . VAL A 1 219 ? -25.875 7.449 16.953 1 87.12 219 VAL A CA 1
ATOM 1722 C C . VAL A 1 219 ? -25.609 8.953 16.906 1 87.12 219 VAL A C 1
ATOM 1724 O O . VAL A 1 219 ? -26.109 9.703 17.75 1 87.12 219 VAL A O 1
ATOM 1727 N N . GLU A 1 220 ? -24.781 9.289 15.961 1 80.12 220 GLU A N 1
ATOM 1728 C CA . GLU A 1 220 ? -24.516 10.703 15.711 1 80.12 220 GLU A CA 1
ATOM 1729 C C . GLU A 1 220 ? -24.938 11.094 14.297 1 80.12 220 GLU A C 1
ATOM 1731 O O . GLU A 1 220 ? -24.391 10.586 13.312 1 80.12 220 GLU A O 1
ATOM 1736 N N . PRO A 1 221 ? -26 11.898 14.305 1 76.38 221 PRO A N 1
ATOM 1737 C CA . PRO A 1 221 ? -26.5 12.203 12.961 1 76.38 221 PRO A CA 1
ATOM 1738 C C . PRO A 1 221 ? -25.484 12.961 12.109 1 76.38 221 PRO A C 1
ATOM 1740 O O . PRO A 1 221 ? -25.625 14.18 11.93 1 76.38 221 PRO A O 1
ATOM 1743 N N . LEU A 1 222 ? -24.609 12.219 11.453 1 74 222 LEU A N 1
ATOM 1744 C CA . LEU A 1 222 ? -23.5 12.742 10.656 1 74 222 LEU A CA 1
ATOM 1745 C C . LEU A 1 222 ? -23.922 12.938 9.203 1 74 222 LEU A C 1
ATOM 1747 O O . LEU A 1 222 ? -23.281 13.68 8.461 1 74 222 LEU A O 1
ATOM 1751 N N . VAL A 1 223 ? -24.969 12.148 8.844 1 79 223 VAL A N 1
ATOM 1752 C CA . VAL A 1 223 ? -25.469 12.164 7.473 1 79 223 VAL A CA 1
ATOM 1753 C C . VAL A 1 223 ? -26.984 12.211 7.469 1 79 223 VAL A C 1
ATOM 1755 O O . VAL A 1 223 ? -27.625 12.125 8.523 1 79 223 VAL A O 1
ATOM 1758 N N . SER A 1 224 ? -27.531 12.438 6.301 1 82.75 224 SER A N 1
ATOM 1759 C CA . SER A 1 224 ? -28.984 12.477 6.203 1 82.75 224 SER A CA 1
ATOM 1760 C C . SER A 1 224 ? -29.594 11.125 6.574 1 82.75 224 SER A C 1
ATOM 1762 O O . SER A 1 224 ? -28.906 10.102 6.559 1 82.75 224 SER A O 1
ATOM 1764 N N . ARG A 1 225 ? -30.844 11.188 6.898 1 89.69 225 ARG A N 1
ATOM 1765 C CA . ARG A 1 225 ? -31.547 9.953 7.219 1 89.69 225 ARG A CA 1
ATOM 1766 C C . ARG A 1 225 ? -31.562 9.008 6.016 1 89.69 225 ARG A C 1
ATOM 1768 O O . ARG A 1 225 ? -31.422 7.797 6.168 1 89.69 225 ARG A O 1
ATOM 1775 N N . ALA A 1 226 ? -31.781 9.531 4.824 1 91.44 226 ALA A N 1
ATOM 1776 C CA . ALA A 1 226 ? -31.797 8.734 3.604 1 91.44 226 ALA A CA 1
ATOM 1777 C C . ALA A 1 226 ? -30.453 8.023 3.398 1 91.44 226 ALA A C 1
ATOM 1779 O O . ALA A 1 226 ? -30.422 6.84 3.043 1 91.44 226 ALA A O 1
ATOM 1780 N N . THR A 1 227 ? -29.391 8.688 3.654 1 92.31 227 THR A N 1
ATOM 1781 C CA . THR A 1 227 ? -28.062 8.102 3.502 1 92.31 227 THR A CA 1
ATOM 1782 C C . THR A 1 227 ? -27.828 7.02 4.551 1 92.31 227 THR A C 1
ATOM 1784 O O . THR A 1 227 ? -27.234 5.98 4.254 1 92.31 227 THR A O 1
ATOM 1787 N N . ARG A 1 228 ? -28.312 7.289 5.699 1 94.31 228 ARG A N 1
ATOM 1788 C CA . ARG A 1 228 ? -28.188 6.285 6.75 1 94.31 228 ARG A CA 1
ATOM 1789 C C . ARG A 1 228 ? -28.906 5 6.375 1 94.31 228 ARG A C 1
ATOM 1791 O O . ARG A 1 228 ? -28.391 3.9 6.578 1 94.31 228 ARG A O 1
ATOM 1798 N N . LEU A 1 229 ? -30.078 5.195 5.895 1 96 229 LEU A N 1
ATOM 1799 C CA . LEU A 1 229 ? -30.859 4.039 5.48 1 96 229 LEU A CA 1
ATOM 1800 C C . LEU A 1 229 ? -30.188 3.301 4.332 1 96 229 LEU A C 1
ATOM 1802 O O . LEU A 1 229 ? -30.156 2.068 4.305 1 96 229 LEU A O 1
ATOM 1806 N N . TRP A 1 230 ? -29.672 4.074 3.424 1 96.94 230 TRP A N 1
ATOM 1807 C CA . TRP A 1 230 ? -28.953 3.49 2.297 1 96.94 230 TRP A CA 1
ATOM 1808 C C . TRP A 1 230 ? -27.75 2.695 2.777 1 96.94 230 TRP A C 1
ATOM 1810 O O . TRP A 1 230 ? -27.547 1.548 2.371 1 96.94 230 TRP A O 1
ATOM 1820 N N . HIS A 1 231 ? -26.938 3.25 3.668 1 97.88 231 HIS A N 1
ATOM 1821 C CA . HIS A 1 231 ? -25.766 2.576 4.227 1 97.88 231 HIS A CA 1
ATOM 1822 C C . HIS A 1 231 ? -26.172 1.312 4.977 1 97.88 231 HIS A C 1
ATOM 1824 O O . HIS A 1 231 ? -25.516 0.275 4.852 1 97.88 231 HIS A O 1
ATOM 1830 N N . THR A 1 232 ? -27.203 1.404 5.695 1 98.06 232 THR A N 1
ATOM 1831 C CA . THR A 1 232 ? -27.703 0.25 6.441 1 98.06 232 THR A CA 1
ATOM 1832 C C . THR A 1 232 ? -28.141 -0.857 5.492 1 98.06 232 THR A C 1
ATOM 1834 O O . THR A 1 232 ? -27.828 -2.029 5.699 1 98.06 232 THR A O 1
ATOM 1837 N N . ALA A 1 233 ? -28.875 -0.47 4.492 1 98.56 233 ALA A N 1
ATOM 1838 C CA . ALA A 1 233 ? -29.328 -1.442 3.5 1 98.56 233 ALA A CA 1
ATOM 1839 C C . ALA A 1 233 ? -28.141 -2.135 2.83 1 98.56 233 ALA A C 1
ATOM 1841 O O . ALA A 1 233 ? -28.156 -3.352 2.627 1 98.56 233 ALA A O 1
ATOM 1842 N N . LEU A 1 234 ? -27.125 -1.375 2.484 1 98.75 234 LEU A N 1
ATOM 1843 C CA . LEU A 1 234 ? -25.938 -1.936 1.863 1 98.75 234 LEU A CA 1
ATOM 1844 C C . LEU A 1 234 ? -25.234 -2.918 2.803 1 98.75 234 LEU A C 1
ATOM 1846 O O . LEU A 1 234 ? -24.797 -3.984 2.373 1 98.75 234 LEU A O 1
ATOM 1850 N N . CYS A 1 235 ? -25.156 -2.58 4.07 1 98.75 235 CYS A N 1
ATOM 1851 C CA . CYS A 1 235 ? -24.516 -3.453 5.043 1 98.75 235 CYS A CA 1
ATOM 1852 C C . CYS A 1 235 ? -25.297 -4.746 5.223 1 98.75 235 CYS A C 1
ATOM 1854 O O . CYS A 1 235 ? -24.719 -5.828 5.301 1 98.75 235 CYS A O 1
ATOM 1856 N N . LEU A 1 236 ? -26.609 -4.633 5.262 1 98.69 236 LEU A N 1
ATOM 1857 C CA . LEU A 1 236 ? -27.438 -5.816 5.402 1 98.69 236 LEU A CA 1
ATOM 1858 C C . LEU A 1 236 ? -27.328 -6.707 4.168 1 98.69 236 LEU A C 1
ATOM 1860 O O . LEU A 1 236 ? -27.25 -7.934 4.289 1 98.69 236 LEU A O 1
ATOM 1864 N N . ALA A 1 237 ? -27.359 -6.09 3.051 1 98.75 237 ALA A N 1
ATOM 1865 C CA . ALA A 1 237 ? -27.188 -6.844 1.811 1 98.75 237 ALA A CA 1
ATOM 1866 C C . ALA A 1 237 ? -25.828 -7.527 1.771 1 98.75 237 ALA A C 1
ATOM 1868 O O . ALA A 1 237 ? -25.719 -8.703 1.404 1 98.75 237 ALA A O 1
ATOM 1869 N N . ALA A 1 238 ? -24.781 -6.809 2.139 1 98.88 238 ALA A N 1
ATOM 1870 C CA . ALA A 1 238 ? -23.438 -7.383 2.178 1 98.88 238 ALA A CA 1
ATOM 1871 C C . ALA A 1 238 ? -23.359 -8.555 3.15 1 98.88 238 ALA A C 1
ATOM 1873 O O . ALA A 1 238 ? -22.766 -9.586 2.844 1 98.88 238 ALA A O 1
ATOM 1874 N N . ALA A 1 239 ? -23.969 -8.383 4.312 1 98.75 239 ALA A N 1
ATOM 1875 C CA . ALA A 1 239 ? -23.953 -9.445 5.312 1 98.75 239 ALA A CA 1
ATOM 1876 C C . ALA A 1 239 ? -24.672 -10.688 4.793 1 98.75 239 ALA A C 1
ATOM 1878 O O . ALA A 1 239 ? -24.203 -11.812 4.992 1 98.75 239 ALA A O 1
ATOM 1879 N N . SER A 1 240 ? -25.797 -10.484 4.168 1 98.56 240 SER A N 1
ATOM 1880 C CA . SER A 1 240 ? -26.562 -11.594 3.619 1 98.56 240 SER A CA 1
ATOM 1881 C C . SER A 1 240 ? -25.781 -12.32 2.523 1 98.56 240 SER A C 1
ATOM 1883 O O . SER A 1 240 ? -25.656 -13.539 2.547 1 98.56 240 SER A O 1
ATOM 1885 N N . CYS A 1 241 ? -25.25 -11.578 1.615 1 98.56 241 CYS A N 1
ATOM 1886 C CA . CYS A 1 241 ? -24.469 -12.164 0.526 1 98.56 241 CYS A CA 1
ATOM 1887 C C . CYS A 1 241 ? -23.203 -12.828 1.052 1 98.56 241 CYS A C 1
ATOM 1889 O O . CYS A 1 241 ? -22.828 -13.914 0.595 1 98.56 241 CYS A O 1
ATOM 1891 N N . CYS A 1 242 ? -22.562 -12.156 1.965 1 98.31 242 CYS A N 1
ATOM 1892 C CA . CYS A 1 242 ? -21.375 -12.719 2.584 1 98.31 242 CYS A CA 1
ATOM 1893 C C . CYS A 1 242 ? -21.688 -14.062 3.24 1 98.31 242 CYS A C 1
ATOM 1895 O O . CYS A 1 242 ? -20.906 -15.008 3.113 1 98.31 242 CYS A O 1
ATOM 1897 N N . SER A 1 243 ? -22.812 -14.164 3.926 1 97.56 243 SER A N 1
ATOM 1898 C CA . SER A 1 243 ? -23.203 -15.422 4.566 1 97.56 243 SER A CA 1
ATOM 1899 C C . SER A 1 243 ? -23.359 -16.531 3.539 1 97.56 243 SER A C 1
ATOM 1901 O O . SER A 1 243 ? -22.938 -17.672 3.779 1 97.56 243 SER A O 1
ATOM 1903 N N . ILE A 1 244 ? -23.859 -16.203 2.416 1 97.06 244 ILE A N 1
ATOM 1904 C CA . ILE A 1 244 ? -24.094 -17.188 1.367 1 97.06 244 ILE A CA 1
ATOM 1905 C C . ILE A 1 244 ? -22.766 -17.734 0.863 1 97.06 244 ILE A C 1
ATOM 1907 O O . ILE A 1 244 ? -22.547 -18.938 0.845 1 97.06 244 ILE A O 1
ATOM 1911 N N . PHE A 1 245 ? -21.844 -16.875 0.484 1 95.5 245 PHE A N 1
ATOM 1912 C CA . PHE A 1 245 ? -20.641 -17.391 -0.14 1 95.5 245 PHE A CA 1
ATOM 1913 C C . PHE A 1 245 ? -19.688 -17.984 0.907 1 95.5 245 PHE A C 1
ATOM 1915 O O . PHE A 1 245 ? -18.984 -18.953 0.634 1 95.5 245 PHE A O 1
ATOM 1922 N N . VAL A 1 246 ? -19.688 -17.469 2.158 1 94.81 246 VAL A N 1
ATOM 1923 C CA . VAL A 1 246 ? -18.875 -18.047 3.217 1 94.81 246 VAL A CA 1
ATOM 1924 C C . VAL A 1 246 ? -19.406 -19.438 3.557 1 94.81 246 VAL A C 1
ATOM 1926 O O . VAL A 1 246 ? -18.625 -20.375 3.771 1 94.81 246 VAL A O 1
ATOM 1929 N N . LEU A 1 247 ? -20.703 -19.578 3.592 1 94.31 247 LEU A N 1
ATOM 1930 C CA . LEU A 1 247 ? -21.297 -20.875 3.838 1 94.31 247 LEU A CA 1
ATOM 1931 C C . LEU A 1 247 ? -20.891 -21.875 2.762 1 94.31 247 LEU A C 1
ATOM 1933 O O . LEU A 1 247 ? -20.562 -23.031 3.068 1 94.31 247 LEU A O 1
ATOM 1937 N N . HIS A 1 248 ? -20.859 -21.484 1.57 1 95 248 HIS A N 1
ATOM 1938 C CA . HIS A 1 248 ? -20.406 -22.344 0.486 1 95 248 HIS A CA 1
ATOM 1939 C C . HIS A 1 248 ? -18.953 -22.766 0.685 1 95 248 HIS A C 1
ATOM 1941 O O . HIS A 1 248 ? -18.625 -23.953 0.561 1 95 248 HIS A O 1
ATOM 1947 N N . ILE A 1 249 ? -18.094 -21.812 1.024 1 92.94 249 ILE A N 1
ATOM 1948 C CA . ILE A 1 249 ? -16.672 -22.094 1.146 1 92.94 249 ILE A CA 1
ATOM 1949 C C . ILE A 1 249 ? -16.422 -23.016 2.332 1 92.94 249 ILE A C 1
ATOM 1951 O O . ILE A 1 249 ? -15.734 -24.031 2.203 1 92.94 249 ILE A O 1
ATOM 1955 N N . VAL A 1 250 ? -17.062 -22.75 3.457 1 92 250 VAL A N 1
ATOM 1956 C CA . VAL A 1 250 ? -16.766 -23.469 4.695 1 92 250 VAL A CA 1
ATOM 1957 C C . VAL A 1 250 ? -17.453 -24.844 4.672 1 92 250 VAL A C 1
ATOM 1959 O O . VAL A 1 250 ? -16.844 -25.844 5.023 1 92 250 VAL A O 1
ATOM 1962 N N . VAL A 1 251 ? -18.641 -24.906 4.152 1 92.44 251 VAL A N 1
ATOM 1963 C CA . VAL A 1 251 ? -19.422 -26.125 4.281 1 92.44 251 VAL A CA 1
ATOM 1964 C C . VAL A 1 251 ? -19.25 -26.984 3.025 1 92.44 251 VAL A C 1
ATOM 1966 O O . VAL A 1 251 ? -18.969 -28.172 3.113 1 92.44 251 VAL A O 1
ATOM 1969 N N . GLU A 1 252 ? -19.328 -26.344 1.889 1 91.5 252 GLU A N 1
ATOM 1970 C CA . GLU A 1 252 ? -19.312 -27.141 0.665 1 91.5 252 GLU A CA 1
ATOM 1971 C C . GLU A 1 252 ? -17.891 -27.422 0.205 1 91.5 252 GLU A C 1
ATOM 1973 O O . GLU A 1 252 ? -17.531 -28.562 -0.083 1 91.5 252 GLU A O 1
ATOM 1978 N N . GLU A 1 253 ? -17.078 -26.438 0.198 1 88.56 253 GLU A N 1
ATOM 1979 C CA . GLU A 1 253 ? -15.75 -26.625 -0.364 1 88.56 253 GLU A CA 1
ATOM 1980 C C . GLU A 1 253 ? -14.805 -27.266 0.649 1 88.56 253 GLU A C 1
ATOM 1982 O O . GLU A 1 253 ? -14.156 -28.266 0.354 1 88.56 253 GLU A O 1
ATOM 1987 N N . ILE A 1 254 ? -14.758 -26.672 1.806 1 87.31 254 ILE A N 1
ATOM 1988 C CA . ILE A 1 254 ? -13.836 -27.188 2.814 1 87.31 254 ILE A CA 1
ATOM 1989 C C . ILE A 1 254 ? -14.445 -28.406 3.502 1 87.31 254 ILE A C 1
ATOM 1991 O O . ILE A 1 254 ? -13.758 -29.406 3.721 1 87.31 254 ILE A O 1
ATOM 1995 N N . GLY A 1 255 ? -15.758 -28.375 3.812 1 91.12 255 GLY A N 1
ATOM 1996 C CA . GLY A 1 255 ? -16.422 -29.422 4.551 1 91.12 255 GLY A CA 1
ATOM 1997 C C . GLY A 1 255 ? -16.859 -30.594 3.676 1 91.12 255 GLY A C 1
ATOM 1998 O O . GLY A 1 255 ? -17.203 -31.656 4.18 1 91.12 255 GLY A O 1
ATOM 1999 N N . ASN A 1 256 ? -16.891 -30.391 2.416 1 91.69 256 ASN A N 1
ATOM 2000 C CA . ASN A 1 256 ? -17.297 -31.406 1.452 1 91.69 256 ASN A CA 1
ATOM 2001 C C . ASN A 1 256 ? -18.734 -31.875 1.692 1 91.69 256 ASN A C 1
ATOM 2003 O O . ASN A 1 256 ? -19.016 -33.062 1.632 1 91.69 256 ASN A O 1
ATOM 2007 N N . ARG A 1 257 ? -19.547 -30.922 2.145 1 92.62 257 ARG A N 1
ATOM 2008 C CA . ARG A 1 257 ? -20.969 -31.156 2.342 1 92.62 257 ARG A CA 1
ATOM 2009 C C . ARG A 1 257 ? -21.812 -30.25 1.459 1 92.62 257 ARG A C 1
ATOM 2011 O O . ARG A 1 257 ? -21.469 -29.062 1.287 1 92.62 257 ARG A O 1
ATOM 2018 N N . SER A 1 258 ? -22.828 -30.844 0.85 1 90.94 258 SER A N 1
ATOM 2019 C CA . SER A 1 258 ? -23.641 -30.031 -0.047 1 90.94 258 SER A CA 1
ATOM 2020 C C . SER A 1 258 ? -24.781 -29.359 0.706 1 90.94 258 SER A C 1
ATOM 2022 O O . SER A 1 258 ? -25.5 -30 1.463 1 90.94 258 SER A O 1
ATOM 2024 N N . VAL A 1 259 ? -24.844 -28.109 0.658 1 91.25 259 VAL A N 1
ATOM 2025 C CA . VAL A 1 259 ? -25.984 -27.375 1.204 1 91.25 259 VAL A CA 1
ATOM 2026 C C . VAL A 1 259 ? -26.766 -26.734 0.068 1 91.25 259 VAL A C 1
ATOM 2028 O O . VAL A 1 259 ? -27.656 -25.906 0.308 1 91.25 259 VAL A O 1
ATOM 2031 N N . GLY A 1 260 ? -26.344 -27.062 -1.217 1 93.25 260 GLY A N 1
ATOM 2032 C CA . GLY A 1 260 ? -27.141 -26.719 -2.385 1 93.25 260 GLY A CA 1
ATOM 2033 C C . GLY A 1 260 ? -26.906 -25.312 -2.893 1 93.25 260 GLY A C 1
ATOM 2034 O O . GLY A 1 260 ? -27.656 -24.812 -3.721 1 93.25 260 GLY A O 1
ATOM 2035 N N . ILE A 1 261 ? -25.969 -24.531 -2.449 1 93.44 261 ILE A N 1
ATOM 2036 C CA . ILE A 1 261 ? -25.688 -23.156 -2.891 1 93.44 261 ILE A CA 1
ATOM 2037 C C . ILE A 1 261 ? -25.016 -23.188 -4.258 1 93.44 261 ILE A C 1
ATOM 2039 O O . ILE A 1 261 ? -25.453 -22.5 -5.188 1 93.44 261 ILE A O 1
ATOM 2043 N N . GLY A 1 262 ? -24.062 -23.969 -4.449 1 93.94 262 GLY A N 1
ATOM 2044 C CA . GLY A 1 262 ? -23.344 -24.094 -5.707 1 93.94 262 GLY A CA 1
ATOM 2045 C C . GLY A 1 262 ? -22.344 -22.969 -5.926 1 93.94 262 GLY A C 1
ATOM 2046 O O . GLY A 1 262 ? -22.453 -21.906 -5.309 1 93.94 262 GLY A O 1
ATOM 2047 N N . LYS A 1 263 ? -21.422 -23.188 -6.824 1 94 263 LYS A N 1
ATOM 2048 C CA . LYS A 1 263 ? -20.297 -22.266 -7.062 1 94 263 LYS A CA 1
ATOM 2049 C C . LYS A 1 263 ? -20.781 -20.953 -7.676 1 94 263 LYS A C 1
ATOM 2051 O O . LYS A 1 263 ? -20.297 -19.891 -7.305 1 94 263 LYS A O 1
ATOM 2056 N N . LEU A 1 264 ? -21.688 -21.094 -8.555 1 95.69 264 LEU A N 1
ATOM 2057 C CA . LEU A 1 264 ? -22.125 -19.891 -9.273 1 95.69 264 LEU A CA 1
ATOM 2058 C C . LEU A 1 264 ? -22.844 -18.922 -8.336 1 95.69 264 LEU A C 1
ATOM 2060 O O . LEU A 1 264 ? -22.516 -17.734 -8.312 1 95.69 264 LEU A O 1
ATOM 2064 N N . ALA A 1 265 ? -23.797 -19.453 -7.617 1 97.06 265 ALA A N 1
ATOM 2065 C CA . ALA A 1 265 ? -24.516 -18.625 -6.668 1 97.06 265 ALA A CA 1
ATOM 2066 C C . ALA A 1 265 ? -23.578 -18 -5.645 1 97.06 265 ALA A C 1
ATOM 2068 O O . ALA A 1 265 ? -23.719 -16.828 -5.281 1 97.06 265 ALA A O 1
ATOM 2069 N N . ALA A 1 266 ? -22.625 -18.766 -5.203 1 97.75 266 ALA A N 1
ATOM 2070 C CA . ALA A 1 266 ? -21.656 -18.281 -4.23 1 97.75 266 ALA A CA 1
ATOM 2071 C C . ALA A 1 266 ? -20.781 -17.188 -4.836 1 97.75 266 ALA A C 1
ATOM 2073 O O . ALA A 1 266 ? -20.5 -16.172 -4.184 1 97.75 266 ALA A O 1
ATOM 2074 N N . ALA A 1 267 ? -20.375 -17.391 -6.051 1 97.81 267 ALA A N 1
ATOM 2075 C CA . ALA A 1 267 ? -19.547 -16.391 -6.727 1 97.81 267 ALA A CA 1
ATOM 2076 C C . ALA A 1 267 ? -20.312 -15.086 -6.922 1 97.81 267 ALA A C 1
ATOM 2078 O O . ALA A 1 267 ? -19.75 -14 -6.727 1 97.81 267 ALA A O 1
ATOM 2079 N N . ILE A 1 268 ? -21.547 -15.172 -7.293 1 98.06 268 ILE A N 1
ATOM 2080 C CA . ILE A 1 268 ? -22.391 -13.992 -7.457 1 98.06 268 ILE A CA 1
ATOM 2081 C C . ILE A 1 268 ? -22.531 -13.266 -6.121 1 98.06 268 ILE A C 1
ATOM 2083 O O . ILE A 1 268 ? -22.469 -12.039 -6.059 1 98.06 268 ILE A O 1
ATOM 2087 N N . ALA A 1 269 ? -22.75 -14.047 -5.109 1 98.5 269 ALA A N 1
ATOM 2088 C CA . ALA A 1 269 ? -22.875 -13.469 -3.771 1 98.5 269 ALA A CA 1
ATOM 2089 C C . ALA A 1 269 ? -21.578 -12.758 -3.359 1 98.5 269 ALA A C 1
ATOM 2091 O O . ALA A 1 269 ? -21.625 -11.703 -2.729 1 98.5 269 ALA A O 1
ATOM 2092 N N . GLU A 1 270 ? -20.453 -13.305 -3.65 1 98.31 270 GLU A N 1
ATOM 2093 C CA . GLU A 1 270 ? -19.172 -12.664 -3.361 1 98.31 270 GLU A CA 1
ATOM 2094 C C . GLU A 1 270 ? -19.047 -11.328 -4.078 1 98.31 270 GLU A C 1
ATOM 2096 O O . GLU A 1 270 ? -18.703 -10.312 -3.459 1 98.31 270 GLU A O 1
ATOM 2101 N N . ILE A 1 271 ? -19.328 -11.336 -5.34 1 98.25 271 ILE A N 1
ATOM 2102 C CA . ILE A 1 271 ? -19.25 -10.125 -6.152 1 98.25 271 ILE A CA 1
ATOM 2103 C C . ILE A 1 271 ? -20.219 -9.078 -5.625 1 98.25 271 ILE A C 1
ATOM 2105 O O . ILE A 1 271 ? -19.891 -7.895 -5.543 1 98.25 271 ILE A O 1
ATOM 2109 N N . ALA A 1 272 ? -21.375 -9.539 -5.266 1 98.56 272 ALA A N 1
ATOM 2110 C CA . ALA A 1 272 ? -22.375 -8.633 -4.703 1 98.56 272 ALA A CA 1
ATOM 2111 C C . ALA A 1 272 ? -21.875 -8.023 -3.391 1 98.56 272 ALA A C 1
ATOM 2113 O O . ALA A 1 272 ? -22.062 -6.828 -3.148 1 98.56 272 ALA A O 1
ATOM 2114 N N . THR A 1 273 ? -21.312 -8.82 -2.518 1 98.69 273 THR A N 1
ATOM 2115 C CA . THR A 1 273 ? -20.766 -8.328 -1.258 1 98.69 273 THR A CA 1
ATOM 2116 C C . THR A 1 273 ? -19.75 -7.215 -1.508 1 98.69 273 THR A C 1
ATOM 2118 O O . THR A 1 273 ? -19.844 -6.133 -0.922 1 98.69 273 THR A O 1
ATOM 2121 N N . MET A 1 274 ? -18.828 -7.457 -2.404 1 98.25 274 MET A N 1
ATOM 2122 C CA . MET A 1 274 ? -17.781 -6.473 -2.703 1 98.25 274 MET A CA 1
ATOM 2123 C C . MET A 1 274 ? -18.391 -5.219 -3.328 1 98.25 274 MET A C 1
ATOM 2125 O O . MET A 1 274 ? -17.938 -4.105 -3.053 1 98.25 274 MET A O 1
ATOM 2129 N N . SER A 1 275 ? -19.406 -5.402 -4.148 1 98.06 275 SER A N 1
ATOM 2130 C CA . SER A 1 275 ? -20.078 -4.266 -4.773 1 98.06 275 SER A CA 1
ATOM 2131 C C . SER A 1 275 ? -20.75 -3.383 -3.732 1 98.06 275 SER A C 1
ATOM 2133 O O . SER A 1 275 ? -20.766 -2.158 -3.863 1 98.06 275 SER A O 1
ATOM 2135 N N . CYS A 1 276 ? -21.312 -4.02 -2.756 1 98.56 276 CYS A N 1
ATOM 2136 C CA . CYS A 1 276 ? -21.922 -3.256 -1.675 1 98.56 276 CYS A CA 1
ATOM 2137 C C . CYS A 1 276 ? -20.891 -2.373 -0.983 1 98.56 276 CYS A C 1
ATOM 2139 O O . CYS A 1 276 ? -21.172 -1.209 -0.684 1 98.56 276 CYS A O 1
ATOM 2141 N N . PHE A 1 277 ? -19.719 -2.861 -0.748 1 98.5 277 PHE A N 1
ATOM 2142 C CA . PHE A 1 277 ? -18.656 -2.078 -0.124 1 98.5 277 PHE A CA 1
ATOM 2143 C C . PHE A 1 277 ? -18.25 -0.907 -1.013 1 98.5 277 PHE A C 1
ATOM 2145 O O . PHE A 1 277 ? -18.062 0.21 -0.528 1 98.5 277 PHE A O 1
ATOM 2152 N N . MET A 1 278 ? -18.156 -1.167 -2.291 1 97.81 278 MET A N 1
ATOM 2153 C CA . MET A 1 278 ? -17.75 -0.122 -3.229 1 97.81 278 MET A CA 1
ATOM 2154 C C . MET A 1 278 ? -18.812 0.968 -3.316 1 97.81 278 MET A C 1
ATOM 2156 O O . MET A 1 278 ? -18.484 2.152 -3.408 1 97.81 278 MET A O 1
ATOM 2160 N N . LEU A 1 279 ? -20.031 0.547 -3.291 1 97.25 279 LEU A N 1
ATOM 2161 C CA . LEU A 1 279 ? -21.125 1.519 -3.312 1 97.25 279 LEU A CA 1
ATOM 2162 C C . LEU A 1 279 ? -21.125 2.357 -2.039 1 97.25 279 LEU A C 1
ATOM 2164 O O . LEU A 1 279 ? -21.375 3.562 -2.084 1 97.25 279 LEU A O 1
ATOM 2168 N N . TYR A 1 280 ? -20.859 1.717 -0.938 1 97.88 280 TYR A N 1
ATOM 2169 C CA . TYR A 1 280 ? -20.734 2.441 0.322 1 97.88 280 TYR A CA 1
ATOM 2170 C C . TYR A 1 280 ? -19.641 3.502 0.239 1 97.88 280 TYR A C 1
ATOM 2172 O O . TYR A 1 280 ? -19.875 4.668 0.572 1 97.88 280 TYR A O 1
ATOM 2180 N N . LEU A 1 281 ? -18.547 3.174 -0.275 1 97.5 281 LEU A N 1
ATOM 2181 C CA . LEU A 1 281 ? -17.406 4.078 -0.408 1 97.5 281 LEU A CA 1
ATOM 2182 C C . LEU A 1 281 ? -17.719 5.211 -1.376 1 97.5 281 LEU A C 1
ATOM 2184 O O . LEU A 1 281 ? -17.312 6.355 -1.156 1 97.5 281 LEU A O 1
ATOM 2188 N N . SER A 1 282 ? -18.438 4.879 -2.4 1 95.5 282 SER A N 1
ATOM 2189 C CA . SER A 1 282 ? -18.781 5.887 -3.4 1 95.5 282 SER A CA 1
ATOM 2190 C C . SER A 1 282 ? -19.641 6.992 -2.801 1 95.5 282 SER A C 1
ATOM 2192 O O . SER A 1 282 ? -19.625 8.133 -3.277 1 95.5 282 SER A O 1
ATOM 2194 N N . SER A 1 283 ? -20.328 6.699 -1.771 1 93.38 283 SER A N 1
ATOM 2195 C CA . SER A 1 283 ? -21.188 7.68 -1.123 1 93.38 283 SER A CA 1
ATOM 2196 C C . SER A 1 283 ? -20.375 8.75 -0.406 1 93.38 283 SER A C 1
ATOM 2198 O O . SER A 1 283 ? -20.906 9.789 -0.026 1 93.38 283 SER A O 1
ATOM 2200 N N . TYR A 1 284 ? -19.078 8.461 -0.223 1 90.69 284 TYR A N 1
ATOM 2201 C CA . TYR A 1 284 ? -18.219 9.438 0.436 1 90.69 284 TYR A CA 1
ATOM 2202 C C . TYR A 1 284 ? -17.875 10.586 -0.508 1 90.69 284 TYR A C 1
ATOM 2204 O O . TYR A 1 284 ? -17.281 11.586 -0.089 1 90.69 284 TYR A O 1
ATOM 2212 N N . LEU A 1 285 ? -18.219 10.484 -1.762 1 88.06 285 LEU A N 1
ATOM 2213 C CA . LEU A 1 285 ? -17.766 11.422 -2.791 1 88.06 285 LEU A CA 1
ATOM 2214 C C . LEU A 1 285 ? -18.125 12.852 -2.414 1 88.06 285 LEU A C 1
ATOM 2216 O O . LEU A 1 285 ? -17.281 13.75 -2.502 1 88.06 285 LEU A O 1
ATOM 2220 N N . ASN A 1 286 ? -19.281 13.094 -1.893 1 79 286 ASN A N 1
ATOM 2221 C CA . ASN A 1 286 ? -19.719 14.453 -1.579 1 79 286 ASN A CA 1
ATOM 2222 C C . ASN A 1 286 ? -18.906 15.047 -0.432 1 79 286 ASN A C 1
ATOM 2224 O O . ASN A 1 286 ? -18.438 16.188 -0.515 1 79 286 ASN A O 1
ATOM 2228 N N . SER A 1 287 ? -18.766 14.273 0.587 1 76 287 SER A N 1
ATOM 2229 C CA . SER A 1 287 ? -17.984 14.758 1.722 1 76 287 SER A CA 1
ATOM 2230 C C . SER A 1 287 ? -16.516 14.945 1.349 1 76 287 SER A C 1
ATOM 2232 O O . SER A 1 287 ? -15.859 15.875 1.828 1 76 287 SER A O 1
ATOM 2234 N N . PHE A 1 288 ? -15.992 14.141 0.516 1 83.19 288 PHE A N 1
ATOM 2235 C CA . PHE A 1 288 ? -14.578 14.188 0.148 1 83.19 288 PHE A CA 1
ATOM 2236 C C . PHE A 1 288 ? -14.305 15.344 -0.809 1 83.19 288 PHE A C 1
ATOM 2238 O O . PHE A 1 288 ? -13.211 15.906 -0.815 1 83.19 288 PHE A O 1
ATOM 2245 N N . ARG A 1 289 ? -15.258 15.719 -1.576 1 77.75 289 ARG A N 1
ATOM 2246 C CA . ARG A 1 289 ? -15.102 16.844 -2.494 1 77.75 289 ARG A CA 1
ATOM 2247 C C . ARG A 1 289 ? -14.953 18.156 -1.734 1 77.75 289 ARG A C 1
ATOM 2249 O O . ARG A 1 289 ? -14.289 19.078 -2.209 1 77.75 289 ARG A O 1
ATOM 2256 N N . HIS A 1 290 ? -15.469 18.219 -0.512 1 71.25 290 HIS A N 1
ATOM 2257 C CA . HIS A 1 290 ? -15.469 19.453 0.26 1 71.25 290 HIS A CA 1
ATOM 2258 C C . HIS A 1 290 ? -14.43 19.406 1.369 1 71.25 290 HIS A C 1
ATOM 2260 O O . HIS A 1 290 ? -14.281 20.359 2.131 1 71.25 290 HIS A O 1
ATOM 2266 N N . ALA A 1 291 ? -13.859 18.266 1.371 1 67.69 291 ALA A N 1
ATOM 2267 C CA . ALA A 1 291 ? -12.891 18.109 2.453 1 67.69 291 ALA A CA 1
ATOM 2268 C C . ALA A 1 291 ? -11.484 18.484 1.988 1 67.69 291 ALA A C 1
ATOM 2270 O O . ALA A 1 291 ? -11.055 18.062 0.913 1 67.69 291 ALA A O 1
ATOM 2271 N N . ARG A 1 292 ? -10.953 19.422 2.73 1 65.94 292 ARG A N 1
ATOM 2272 C CA . ARG A 1 292 ? -9.539 19.734 2.545 1 65.94 292 ARG A CA 1
ATOM 2273 C C . ARG A 1 292 ? -8.711 19.188 3.705 1 65.94 292 ARG A C 1
ATOM 2275 O O . ARG A 1 292 ? -8.992 19.484 4.867 1 65.94 292 ARG A O 1
ATOM 2282 N N . VAL A 1 293 ? -7.871 18.25 3.299 1 63.47 293 VAL A N 1
ATOM 2283 C CA . VAL A 1 293 ? -7.059 17.594 4.32 1 63.47 293 VAL A CA 1
ATOM 2284 C C . VAL A 1 293 ? -5.719 18.312 4.453 1 63.47 293 VAL A C 1
ATOM 2286 O O . VAL A 1 293 ? -5.039 18.562 3.455 1 63.47 293 VAL A O 1
ATOM 2289 N N . SER A 1 294 ? -5.535 18.875 5.648 1 62.47 294 SER A N 1
ATOM 2290 C CA . SER A 1 294 ? -4.238 19.484 5.938 1 62.47 294 SER A CA 1
ATOM 2291 C C . SER A 1 294 ? -3.506 18.719 7.035 1 62.47 294 SER A C 1
ATOM 2293 O O . SER A 1 294 ? -4.137 18.141 7.918 1 62.47 294 SER A O 1
ATOM 2295 N N . MET A 1 295 ? -2.256 18.391 6.73 1 60.06 295 MET A N 1
ATOM 2296 C CA . MET A 1 295 ? -1.436 17.703 7.727 1 60.06 295 MET A CA 1
ATOM 2297 C C . MET A 1 295 ? -0.485 18.672 8.406 1 60.06 295 MET A C 1
ATOM 2299 O O . MET A 1 295 ? 0.069 19.562 7.762 1 60.06 295 MET A O 1
ATOM 2303 N N . SER A 1 296 ? -0.597 18.75 9.781 1 58.91 296 SER A N 1
ATOM 2304 C CA . SER A 1 296 ? 0.334 19.578 10.547 1 58.91 296 SER A CA 1
ATOM 2305 C C . SER A 1 296 ? 1.273 18.703 11.383 1 58.91 296 SER A C 1
ATOM 2307 O O . SER A 1 296 ? 0.896 17.625 11.828 1 58.91 296 SER A O 1
ATOM 2309 N N . ILE A 1 297 ? 2.518 18.938 11.336 1 53.62 297 ILE A N 1
ATOM 2310 C CA . ILE A 1 297 ? 3.531 18.25 12.133 1 53.62 297 ILE A CA 1
ATOM 2311 C C . ILE A 1 297 ? 4.055 19.203 13.211 1 53.62 297 ILE A C 1
ATOM 2313 O O . ILE A 1 297 ? 4.395 20.359 12.93 1 53.62 297 ILE A O 1
ATOM 2317 N N . THR A 1 298 ? 3.83 18.828 14.469 1 58.69 298 THR A N 1
ATOM 2318 C CA . THR A 1 298 ? 4.355 19.609 15.594 1 58.69 298 THR A CA 1
ATOM 2319 C C . THR A 1 298 ? 5.551 18.906 16.219 1 58.69 298 THR A C 1
ATOM 2321 O O . THR A 1 298 ? 5.578 17.672 16.312 1 58.69 298 THR A O 1
ATOM 2324 N N . PHE A 1 299 ? 6.668 19.578 16.484 1 52.06 299 PHE A N 1
ATOM 2325 C CA . PHE A 1 299 ? 7.828 19.031 17.172 1 52.06 299 PHE A CA 1
ATOM 2326 C C . PHE A 1 299 ? 7.734 19.281 18.672 1 52.06 299 PHE A C 1
ATOM 2328 O O . PHE A 1 299 ? 7.418 20.406 19.109 1 52.06 299 PHE A O 1
ATOM 2335 N N . ALA A 1 300 ? 7.543 18.234 19.547 1 46.19 300 ALA A N 1
ATOM 2336 C CA . ALA A 1 300 ? 7.547 18.391 21 1 46.19 300 ALA A CA 1
ATOM 2337 C C . ALA A 1 300 ? 8.938 18.766 21.516 1 46.19 300 ALA A C 1
ATOM 2339 O O . ALA A 1 300 ? 9.914 18.062 21.219 1 46.19 300 ALA A O 1
ATOM 2340 N N . TYR A 1 301 ? 9.266 20.016 21.703 1 36.47 301 TYR A N 1
ATOM 2341 C CA . TYR A 1 301 ? 10.5 20.406 22.375 1 36.47 301 TYR A CA 1
ATOM 2342 C C . TYR A 1 301 ? 10.391 20.219 23.875 1 36.47 301 TYR A C 1
ATOM 2344 O O . TYR A 1 301 ? 9.383 20.594 24.484 1 36.47 301 TYR A O 1
ATOM 2352 N N . ASP A 1 302 ? 10.93 19.281 24.453 1 32.81 302 ASP A N 1
ATOM 2353 C CA . ASP A 1 302 ? 11.102 19.344 25.906 1 32.81 302 ASP A CA 1
ATOM 2354 C C . ASP A 1 302 ? 11.641 20.719 26.328 1 32.81 302 ASP A C 1
ATOM 2356 O O . ASP A 1 302 ? 12.664 21.172 25.828 1 32.81 302 ASP A O 1
ATOM 2360 N N . GLN A 1 303 ? 10.922 21.609 26.828 1 31.14 303 GLN A N 1
ATOM 2361 C CA . GLN A 1 303 ? 11.328 22.781 27.609 1 31.14 303 GLN A CA 1
ATOM 2362 C C . GLN A 1 303 ? 12.398 22.422 28.625 1 31.14 303 GLN A C 1
ATOM 2364 O O . GLN A 1 303 ? 12.086 22.047 29.75 1 31.14 303 GLN A O 1
ATOM 2369 N N . GLN A 1 304 ? 13.367 21.75 28.516 1 28.89 304 GLN A N 1
ATOM 2370 C CA . GLN A 1 304 ? 14.312 22 29.594 1 28.89 304 GLN A CA 1
ATOM 2371 C C . GLN A 1 304 ? 14.617 23.484 29.719 1 28.89 304 GLN A C 1
ATOM 2373 O O . GLN A 1 304 ? 15.039 24.109 28.75 1 28.89 304 GLN A O 1
ATOM 2378 N N . ARG A 1 305 ? 14 24.203 30.688 1 31.58 305 ARG A N 1
ATOM 2379 C CA . ARG A 1 305 ? 14.352 25.484 31.281 1 31.58 305 ARG A CA 1
ATOM 2380 C C . ARG A 1 305 ? 15.859 25.672 31.312 1 31.58 305 ARG A C 1
ATOM 2382 O O . ARG A 1 305 ? 16.609 24.766 31.672 1 31.58 305 ARG A O 1
ATOM 2389 N N . PRO A 1 306 ? 16.422 26.531 30.609 1 29.8 306 PRO A N 1
ATOM 2390 C CA . PRO A 1 306 ? 17.781 26.859 31.078 1 29.8 306 PRO A CA 1
ATOM 2391 C C . PRO A 1 306 ? 17.859 26.984 32.594 1 29.8 306 PRO A C 1
ATOM 2393 O O . PRO A 1 306 ? 17.016 27.625 33.219 1 29.8 306 PRO A O 1
ATOM 2396 N N . GLN A 1 307 ? 18.188 26.047 33.312 1 27.02 307 GLN A N 1
ATOM 2397 C CA . GLN A 1 307 ? 18.5 26.203 34.719 1 27.02 307 GLN A CA 1
ATOM 2398 C C . GLN A 1 307 ? 19.344 27.453 34.969 1 27.02 307 GLN A C 1
ATOM 2400 O O . GLN A 1 307 ? 19.547 27.859 36.125 1 27.02 307 GLN A O 1
ATOM 2405 N N . HIS A 1 308 ? 20.297 27.938 34.125 1 26.78 308 HIS A N 1
ATOM 2406 C CA . HIS A 1 308 ? 21.094 28.969 34.781 1 26.78 308 HIS A CA 1
ATOM 2407 C C . HIS A 1 308 ? 20.297 30.266 34.938 1 26.78 308 HIS A C 1
ATOM 2409 O O . HIS A 1 308 ? 20.125 31.016 33.969 1 26.78 308 HIS A O 1
ATOM 2415 N N . GLY A 1 309 ? 19.172 30.359 35.656 1 27.14 309 GLY A N 1
ATOM 2416 C CA . GLY A 1 309 ? 18.75 31.594 36.312 1 27.14 309 GLY A CA 1
ATOM 2417 C C . GLY A 1 309 ? 19.875 32.312 37 1 27.14 309 GLY A C 1
ATOM 2418 O O . GLY A 1 309 ? 20.172 32.062 38.188 1 27.14 309 GLY A O 1
ATOM 2419 N N . SER A 1 310 ? 21.094 32.625 36.406 1 26.77 310 SER A N 1
ATOM 2420 C CA . SER A 1 310 ? 21.766 33.688 37.125 1 26.77 310 SER A CA 1
ATOM 2421 C C . SER A 1 310 ? 20.828 34.875 37.375 1 26.77 310 SER A C 1
ATOM 2423 O O . SER A 1 310 ? 19.938 35.156 36.594 1 26.77 310 SER A O 1
ATOM 2425 N N . ASP A 1 311 ? 20.656 35.406 38.688 1 27.64 311 ASP A N 1
ATOM 2426 C CA . ASP A 1 311 ? 20.141 36.562 39.406 1 27.64 311 ASP A CA 1
ATOM 2427 C C . ASP A 1 311 ? 20.422 37.844 38.625 1 27.64 311 ASP A C 1
ATOM 2429 O O . ASP A 1 311 ? 21.469 38.469 38.781 1 27.64 311 ASP A O 1
ATOM 2433 N N . LEU A 1 312 ? 20.391 37.938 37.281 1 25.98 312 LEU A N 1
ATOM 2434 C CA . LEU A 1 312 ? 20.609 39.312 36.812 1 25.98 312 LEU A CA 1
ATOM 2435 C C . LEU A 1 312 ? 19.578 40.25 37.438 1 25.98 312 LEU A C 1
ATOM 2437 O O . LEU A 1 312 ? 18.406 39.875 37.594 1 25.98 312 LEU A O 1
ATOM 2441 N N . GLY A 1 313 ? 19.969 41.156 38.312 1 25.11 313 GLY A N 1
ATOM 2442 C CA . GLY A 1 313 ? 19.328 42.281 38.969 1 25.11 313 GLY A CA 1
ATOM 2443 C C . GLY A 1 313 ? 18.297 43 38.094 1 25.11 313 GLY A C 1
ATOM 2444 O O . GLY A 1 313 ? 18.25 42.75 36.906 1 25.11 313 GLY A O 1
ATOM 2445 N N . PRO A 1 314 ? 17.344 43.844 38.719 1 27.88 314 PRO A N 1
ATOM 2446 C CA . PRO A 1 314 ? 16.172 44.594 38.312 1 27.88 314 PRO A CA 1
ATOM 2447 C C . PRO A 1 314 ? 16.375 45.344 37 1 27.88 314 PRO A C 1
ATOM 2449 O O . PRO A 1 314 ? 15.414 45.875 36.438 1 27.88 314 PRO A O 1
ATOM 2452 N N . SER A 1 315 ? 17.625 45.719 36.656 1 25.25 315 SER A N 1
ATOM 2453 C CA . SER A 1 315 ? 17.75 46.844 35.75 1 25.25 315 SER A CA 1
ATOM 2454 C C . SER A 1 315 ? 17.328 46.438 34.344 1 25.25 315 SER A C 1
ATOM 2456 O O . SER A 1 315 ? 16.984 47.312 33.5 1 25.25 315 SER A O 1
ATOM 2458 N N . ASP A 1 316 ? 17.828 45.281 33.719 1 25.3 316 ASP A N 1
ATOM 2459 C CA . ASP A 1 316 ? 17.812 45.25 32.25 1 25.3 316 ASP A CA 1
ATOM 2460 C C . ASP A 1 316 ? 16.484 44.75 31.734 1 25.3 316 ASP A C 1
ATOM 2462 O O . ASP A 1 316 ? 16.281 43.531 31.625 1 25.3 316 ASP A O 1
ATOM 2466 N N . ALA A 1 317 ? 15.25 45.156 32.094 1 27.06 317 ALA A N 1
ATOM 2467 C CA . ALA A 1 317 ? 13.875 45.125 31.594 1 27.06 317 ALA A CA 1
ATOM 2468 C C . ALA A 1 317 ? 13.828 45.344 30.078 1 27.06 317 ALA A C 1
ATOM 2470 O O . ALA A 1 317 ? 12.828 45.031 29.438 1 27.06 317 ALA A O 1
ATOM 2471 N N . ALA A 1 318 ? 14.734 46.188 29.531 1 28.12 318 ALA A N 1
ATOM 2472 C CA . ALA A 1 318 ? 14.727 46.625 28.141 1 28.12 318 ALA A CA 1
ATOM 2473 C C . ALA A 1 318 ? 14.977 45.469 27.188 1 28.12 318 ALA A C 1
ATOM 2475 O O . ALA A 1 318 ? 14.57 45.5 26.031 1 28.12 318 ALA A O 1
ATOM 2476 N N . GLU A 1 319 ? 15.875 44.562 27.609 1 26.09 319 GLU A N 1
ATOM 2477 C CA . GLU A 1 319 ? 16.422 43.594 26.656 1 26.09 319 GLU A CA 1
ATOM 2478 C C . GLU A 1 319 ? 15.414 42.5 26.359 1 26.09 319 GLU A C 1
ATOM 2480 O O . GLU A 1 319 ? 15.734 41.531 25.656 1 26.09 319 GLU A O 1
ATOM 2485 N N . GLU A 1 320 ? 14.312 42.375 26.984 1 26.94 320 GLU A N 1
ATOM 2486 C CA . GLU A 1 320 ? 13.289 41.375 26.734 1 26.94 320 GLU A CA 1
ATOM 2487 C C . GLU A 1 320 ? 12.719 41.5 25.328 1 26.94 320 GLU A C 1
ATOM 2489 O O . GLU A 1 320 ? 12.039 40.594 24.828 1 26.94 320 GLU A O 1
ATOM 2494 N N . ALA A 1 321 ? 12.664 42.719 24.766 1 29.14 321 ALA A N 1
ATOM 2495 C CA . ALA A 1 321 ? 12.117 43.031 23.453 1 29.14 321 ALA A CA 1
ATOM 2496 C C . ALA A 1 321 ? 12.875 42.312 22.344 1 29.14 321 ALA A C 1
ATOM 2498 O O . ALA A 1 321 ? 12.305 41.969 21.312 1 29.14 321 ALA A O 1
ATOM 2499 N N . SER A 1 322 ? 14.25 42.281 22.391 1 26.44 322 SER A N 1
ATOM 2500 C CA . SER A 1 322 ? 15.109 41.719 21.344 1 26.44 322 SER A CA 1
ATOM 2501 C C . SER A 1 322 ? 15.055 40.219 21.344 1 26.44 322 SER A C 1
ATOM 2503 O O . SER A 1 322 ? 15.695 39.562 20.5 1 26.44 322 SER A O 1
ATOM 2505 N N . LEU A 1 323 ? 14.648 39.531 22.297 1 26.36 323 LEU A N 1
ATOM 2506 C CA . LEU A 1 323 ? 14.641 38.062 22.453 1 26.36 323 LEU A CA 1
ATOM 2507 C C . LEU A 1 323 ? 13.562 37.438 21.578 1 26.36 323 LEU A C 1
ATOM 2509 O O . LEU A 1 323 ? 13.469 36.219 21.5 1 26.36 323 LEU A O 1
ATOM 2513 N N . SER A 1 324 ? 12.57 38.125 21.203 1 29.48 324 SER A N 1
ATOM 2514 C CA . SER A 1 324 ? 11.57 37.531 20.328 1 29.48 324 SER A CA 1
ATOM 2515 C C . SER A 1 324 ? 12.203 36.969 19.047 1 29.48 324 SER A C 1
ATOM 2517 O O . SER A 1 324 ? 11.773 35.938 18.516 1 29.48 324 SER A O 1
ATOM 2519 N N . GLY A 1 325 ? 13.203 37.625 18.406 1 32.53 325 GLY A N 1
ATOM 2520 C CA . GLY A 1 325 ? 14.023 37.188 17.297 1 32.53 325 GLY A CA 1
ATOM 2521 C C . GLY A 1 325 ? 14.891 35.969 17.656 1 32.53 325 GLY A C 1
ATOM 2522 O O . GLY A 1 325 ? 15.211 35.156 16.781 1 32.53 325 GLY A O 1
ATOM 2523 N N . GLY A 1 326 ? 15.523 35.875 18.812 1 31.19 326 GLY A N 1
ATOM 2524 C CA . GLY A 1 326 ? 16.469 34.844 19.266 1 31.19 326 GLY A CA 1
ATOM 2525 C C . GLY A 1 326 ? 15.805 33.531 19.562 1 31.19 326 GLY A C 1
ATOM 2526 O O . GLY A 1 326 ? 16.438 32.469 19.438 1 31.19 326 GLY A O 1
ATOM 2527 N N . TYR A 1 327 ? 14.617 33.5 20.141 1 30.61 327 TYR A N 1
ATOM 2528 C CA . TYR A 1 327 ? 13.93 32.25 20.422 1 30.61 327 TYR A CA 1
ATOM 2529 C C . TYR A 1 327 ? 13.578 31.531 19.125 1 30.61 327 TYR A C 1
ATOM 2531 O O . TYR A 1 327 ? 13.703 30.312 19.031 1 30.61 327 TYR A O 1
ATOM 2539 N N . THR A 1 328 ? 13.078 32.312 18.156 1 32.28 328 THR A N 1
ATOM 2540 C CA . THR A 1 328 ? 12.875 31.641 16.875 1 32.28 328 THR A CA 1
ATOM 2541 C C . THR A 1 328 ? 14.188 31.062 16.359 1 32.28 328 THR A C 1
ATOM 2543 O O . THR A 1 328 ? 14.211 29.953 15.82 1 32.28 328 THR A O 1
ATOM 2546 N N . GLU A 1 329 ? 15.258 31.844 16.516 1 34.62 329 GLU A N 1
ATOM 2547 C CA . GLU A 1 329 ? 16.562 31.328 16.078 1 34.62 329 GLU A CA 1
ATOM 2548 C C . GLU A 1 329 ? 17.031 30.188 16.953 1 34.62 329 GLU A C 1
ATOM 2550 O O . GLU A 1 329 ? 17.562 29.188 16.453 1 34.62 329 GLU A O 1
ATOM 2555 N N . ALA A 1 330 ? 16.781 30.234 18.234 1 33.5 330 ALA A N 1
ATOM 2556 C CA . ALA A 1 330 ? 17.188 29.156 19.125 1 33.5 330 ALA A CA 1
ATOM 2557 C C . ALA A 1 330 ? 16.328 27.906 18.906 1 33.5 330 ALA A C 1
ATOM 2559 O O . ALA A 1 330 ? 16.828 26.781 18.906 1 33.5 330 ALA A O 1
ATOM 2560 N N . VAL A 1 331 ? 15.055 28.047 18.781 1 33.66 331 VAL A N 1
ATOM 2561 C CA . VAL A 1 331 ? 14.203 26.922 18.422 1 33.66 331 VAL A CA 1
ATOM 2562 C C . VAL A 1 331 ? 14.586 26.406 17.047 1 33.66 331 VAL A C 1
ATOM 2564 O O . VAL A 1 331 ? 14.688 25.203 16.828 1 33.66 331 VAL A O 1
ATOM 2567 N N . GLU A 1 332 ? 14.836 27.328 16.141 1 35.44 332 GLU A N 1
ATOM 2568 C CA . GLU A 1 332 ? 15.344 26.891 14.852 1 35.44 332 GLU A CA 1
ATOM 2569 C C . GLU A 1 332 ? 16.688 26.188 14.992 1 35.44 332 GLU A C 1
ATOM 2571 O O . GLU A 1 332 ? 16.906 25.141 14.375 1 35.44 332 GLU A O 1
ATOM 2576 N N . GLU A 1 333 ? 17.609 26.797 15.758 1 38.22 333 GLU A N 1
ATOM 2577 C CA . GLU A 1 333 ? 18.906 26.141 15.969 1 38.22 333 GLU A CA 1
ATOM 2578 C C . GLU A 1 333 ? 18.719 24.812 16.688 1 38.22 333 GLU A C 1
ATOM 2580 O O . GLU A 1 333 ? 19.391 23.828 16.359 1 38.22 333 GLU A O 1
ATOM 2585 N N . TRP A 1 334 ? 17.891 24.766 17.641 1 35.75 334 TRP A N 1
ATOM 2586 C CA . TRP A 1 334 ? 17.641 23.516 18.344 1 35.75 334 TRP A CA 1
ATOM 2587 C C . TRP A 1 334 ? 16.969 22.5 17.422 1 35.75 334 TRP A C 1
ATOM 2589 O O . TRP A 1 334 ? 17.359 21.328 17.375 1 35.75 334 TRP A O 1
ATOM 2599 N N . ILE A 1 335 ? 15.961 22.891 16.766 1 36.84 335 ILE A N 1
ATOM 2600 C CA . ILE A 1 335 ? 15.375 22.016 15.766 1 36.84 335 ILE A CA 1
ATOM 2601 C C . ILE A 1 335 ? 16.469 21.516 14.82 1 36.84 335 ILE A C 1
ATOM 2603 O O . ILE A 1 335 ? 16.516 20.328 14.508 1 36.84 335 ILE A O 1
ATOM 2607 N N . LEU A 1 336 ? 17.312 22.5 14.5 1 40.62 336 LEU A N 1
ATOM 2608 C CA . LEU A 1 336 ? 18.406 22.109 13.625 1 40.62 336 LEU A CA 1
ATOM 2609 C C . LEU A 1 336 ? 19.328 21.109 14.32 1 40.62 336 LEU A C 1
ATOM 2611 O O . LEU A 1 336 ? 19.828 20.172 13.695 1 40.62 336 LEU A O 1
ATOM 2615 N N . GLN A 1 337 ? 19.516 21.375 15.602 1 37.84 337 GLN A N 1
ATOM 2616 C CA . GLN A 1 337 ? 20.359 20.453 16.344 1 37.84 337 GLN A CA 1
ATOM 2617 C C . GLN A 1 337 ? 19.703 19.078 16.469 1 37.84 337 GLN A C 1
ATOM 2619 O O . GLN A 1 337 ? 20.391 18.047 16.453 1 37.84 337 GLN A O 1
ATOM 2624 N N . GLN A 1 338 ? 18.406 19.094 16.641 1 36.09 338 GLN A N 1
ATOM 2625 C CA . GLN A 1 338 ? 17.734 17.812 16.781 1 36.09 338 GLN A CA 1
ATOM 2626 C C . GLN A 1 338 ? 17.609 17.094 15.445 1 36.09 338 GLN A C 1
ATOM 2628 O O . GLN A 1 338 ? 17.453 15.875 15.398 1 36.09 338 GLN A O 1
ATOM 2633 N N . LEU A 1 339 ? 17.516 17.781 14.461 1 36.56 339 LEU A N 1
ATOM 2634 C CA . LEU A 1 339 ? 17.531 17.188 13.125 1 36.56 339 LEU A CA 1
ATOM 2635 C C . LEU A 1 339 ? 18.938 16.734 12.75 1 36.56 339 LEU A C 1
ATOM 2637 O O . LEU A 1 339 ? 19.109 15.953 11.82 1 36.56 339 LEU A O 1
ATOM 2641 N N . SER A 1 340 ? 19.984 17.188 13.391 1 32.34 340 SER A N 1
ATOM 2642 C CA . SER A 1 340 ? 21.359 16.734 13.18 1 32.34 340 SER A CA 1
ATOM 2643 C C . SER A 1 340 ? 21.641 15.445 13.953 1 32.34 340 SER A C 1
ATOM 2645 O O . SER A 1 340 ? 22.469 14.641 13.539 1 32.34 340 SER A O 1
ATOM 2647 N N . MET B 1 1 ? 11.281 38.844 -46.938 1 20.92 1 MET B N 1
ATOM 2648 C CA . MET B 1 1 ? 10.18 39.094 -46 1 20.92 1 MET B CA 1
ATOM 2649 C C . MET B 1 1 ? 10.383 38.312 -44.719 1 20.92 1 MET B C 1
ATOM 2651 O O . MET B 1 1 ? 10.531 37.094 -44.75 1 20.92 1 MET B O 1
ATOM 2655 N N . ALA B 1 2 ? 10.906 38.969 -43.594 1 25.91 2 ALA B N 1
ATOM 2656 C CA . ALA B 1 2 ? 11.461 38.625 -42.312 1 25.91 2 ALA B CA 1
ATOM 2657 C C . ALA B 1 2 ? 10.367 38.188 -41.344 1 25.91 2 ALA B C 1
ATOM 2659 O O . ALA B 1 2 ? 9.398 38.906 -41.094 1 25.91 2 ALA B O 1
ATOM 2660 N N . VAL B 1 3 ? 9.953 36.938 -41.375 1 26.19 3 VAL B N 1
ATOM 2661 C CA . VAL B 1 3 ? 8.875 36.312 -40.594 1 26.19 3 VAL B CA 1
ATOM 2662 C C . VAL B 1 3 ? 9.164 36.469 -39.094 1 26.19 3 VAL B C 1
ATOM 2664 O O . VAL B 1 3 ? 10.211 36.031 -38.625 1 26.19 3 VAL B O 1
ATOM 2667 N N . ASP B 1 4 ? 8.695 37.562 -38.438 1 23.45 4 ASP B N 1
ATOM 2668 C CA . ASP B 1 4 ? 8.766 37.969 -37.031 1 23.45 4 ASP B CA 1
ATOM 2669 C C . ASP B 1 4 ? 8.133 36.938 -36.094 1 23.45 4 ASP B C 1
ATOM 2671 O O . ASP B 1 4 ? 6.961 36.594 -36.25 1 23.45 4 ASP B O 1
ATOM 2675 N N . GLY B 1 5 ? 8.828 35.844 -35.75 1 23.97 5 GLY B N 1
ATOM 2676 C CA . GLY B 1 5 ? 8.453 34.719 -34.906 1 23.97 5 GLY B CA 1
ATOM 2677 C C . GLY B 1 5 ? 8.039 35.125 -33.5 1 23.97 5 GLY B C 1
ATOM 2678 O O . GLY B 1 5 ? 8.859 35.625 -32.719 1 23.97 5 GLY B O 1
ATOM 2679 N N . SER B 1 6 ? 6.781 35.719 -33.281 1 24.83 6 SER B N 1
ATOM 2680 C CA . SER B 1 6 ? 6.168 36.156 -32.031 1 24.83 6 SER B CA 1
ATOM 2681 C C . SER B 1 6 ? 6.133 35.062 -30.984 1 24.83 6 SER B C 1
ATOM 2683 O O . SER B 1 6 ? 5.469 34.031 -31.188 1 24.83 6 SER B O 1
ATOM 2685 N N . CYS B 1 7 ? 7.219 34.75 -30.312 1 25.38 7 CYS B N 1
ATOM 2686 C CA . CYS B 1 7 ? 7.402 33.781 -29.234 1 25.38 7 CYS B CA 1
ATOM 2687 C C . CYS B 1 7 ? 6.539 34.125 -28.031 1 25.38 7 CYS B C 1
ATOM 2689 O O . CYS B 1 7 ? 6.75 35.188 -27.391 1 25.38 7 CYS B O 1
ATOM 2691 N N . THR B 1 8 ? 5.211 33.938 -28.109 1 27.3 8 THR B N 1
ATOM 2692 C CA . THR B 1 8 ? 4.254 34.188 -27.031 1 27.3 8 THR B CA 1
ATOM 2693 C C . THR B 1 8 ? 4.672 33.438 -25.766 1 27.3 8 THR B C 1
ATOM 2695 O O . THR B 1 8 ? 4.918 32.219 -25.812 1 27.3 8 THR B O 1
ATOM 2698 N N . HIS B 1 9 ? 5.414 34.062 -24.859 1 24.81 9 HIS B N 1
ATOM 2699 C CA . HIS B 1 9 ? 6.043 33.688 -23.609 1 24.81 9 HIS B CA 1
ATOM 2700 C C . HIS B 1 9 ? 5.008 33.156 -22.625 1 24.81 9 HIS B C 1
ATOM 2702 O O . HIS B 1 9 ? 3.945 33.75 -22.453 1 24.81 9 HIS B O 1
ATOM 2708 N N . PRO B 1 10 ? 4.996 31.828 -22.359 1 29.19 10 PRO B N 1
ATOM 2709 C CA . PRO B 1 10 ? 4.137 31.078 -21.422 1 29.19 10 PRO B CA 1
ATOM 2710 C C . PRO B 1 10 ? 4.188 31.641 -20 1 29.19 10 PRO B C 1
ATOM 2712 O O . PRO B 1 10 ? 3.537 31.094 -19.109 1 29.19 10 PRO B O 1
ATOM 2715 N N . HIS B 1 11 ? 4.895 32.844 -19.797 1 27.97 11 HIS B N 1
ATOM 2716 C CA . HIS B 1 11 ? 5.023 33.344 -18.438 1 27.97 11 HIS B CA 1
ATOM 2717 C C . HIS B 1 11 ? 3.672 33.781 -17.891 1 27.97 11 HIS B C 1
ATOM 2719 O O . HIS B 1 11 ? 3.576 34.219 -16.734 1 27.97 11 HIS B O 1
ATOM 2725 N N . LEU B 1 12 ? 2.65 33.938 -18.719 1 27.77 12 LEU B N 1
ATOM 2726 C CA . LEU B 1 12 ? 1.496 34.688 -18.219 1 27.77 12 LEU B CA 1
ATOM 2727 C C . LEU B 1 12 ? 0.688 33.844 -17.25 1 27.77 12 LEU B C 1
ATOM 2729 O O . LEU B 1 12 ? -0 34.344 -16.375 1 27.77 12 LEU B O 1
ATOM 2733 N N . ARG B 1 13 ? 0.687 32.5 -17.484 1 27.8 13 ARG B N 1
ATOM 2734 C CA . ARG B 1 13 ? -0.365 31.812 -16.75 1 27.8 13 ARG B CA 1
ATOM 2735 C C . ARG B 1 13 ? 0.024 31.594 -15.289 1 27.8 13 ARG B C 1
ATOM 2737 O O . ARG B 1 13 ? -0.834 31.344 -14.445 1 27.8 13 ARG B O 1
ATOM 2744 N N . ARG B 1 14 ? 1.328 31.609 -15.023 1 28.56 14 ARG B N 1
ATOM 2745 C CA . ARG B 1 14 ? 1.719 31.359 -13.641 1 28.56 14 ARG B CA 1
ATOM 2746 C C . ARG B 1 14 ? 1.359 32.531 -12.742 1 28.56 14 ARG B C 1
ATOM 2748 O O . ARG B 1 14 ? 1.159 32.375 -11.539 1 28.56 14 ARG B O 1
ATOM 2755 N N . ARG B 1 15 ? 1.26 33.781 -13.305 1 30.86 15 ARG B N 1
ATOM 2756 C CA . ARG B 1 15 ? 0.977 34.969 -12.516 1 30.86 15 ARG B CA 1
ATOM 2757 C C . ARG B 1 15 ? -0.46 34.969 -12 1 30.86 15 ARG B C 1
ATOM 2759 O O . ARG B 1 15 ? -0.735 35.438 -10.898 1 30.86 15 ARG B O 1
ATOM 2766 N N . HIS B 1 16 ? -1.33 34.281 -12.766 1 30.7 16 HIS B N 1
ATOM 2767 C CA . HIS B 1 16 ? -2.74 34.438 -12.43 1 30.7 16 HIS B CA 1
ATOM 2768 C C . HIS B 1 16 ? -3.117 33.594 -11.211 1 30.7 16 HIS B C 1
ATOM 2770 O O . HIS B 1 16 ? -3.959 34.031 -10.406 1 30.7 16 HIS B O 1
ATOM 2776 N N . VAL B 1 17 ? -2.477 32.469 -11.164 1 26.67 17 VAL B N 1
ATOM 2777 C CA . VAL B 1 17 ? -2.895 31.641 -10.039 1 26.67 17 VAL B CA 1
ATOM 2778 C C . VAL B 1 17 ? -2.346 32.219 -8.742 1 26.67 17 VAL B C 1
ATOM 2780 O O . VAL B 1 17 ? -3.055 32.281 -7.734 1 26.67 17 VAL B O 1
ATOM 2783 N N . SER B 1 18 ? -1.145 32.812 -8.789 1 27.08 18 SER B N 1
ATOM 2784 C CA . SER B 1 18 ? -0.597 33.469 -7.609 1 27.08 18 SER B CA 1
ATOM 2785 C C . SER B 1 18 ? -1.431 34.688 -7.215 1 27.08 18 SER B C 1
ATOM 2787 O O . SER B 1 18 ? -1.608 34.969 -6.027 1 27.08 18 SER B O 1
ATOM 2789 N N . GLU B 1 19 ? -2.018 35.344 -8.172 1 31.73 19 GLU B N 1
ATOM 2790 C CA . GLU B 1 19 ? -2.783 36.562 -7.906 1 31.73 19 GLU B CA 1
ATOM 2791 C C . GLU B 1 19 ? -4.133 36.25 -7.27 1 31.73 19 GLU B C 1
ATOM 2793 O O . GLU B 1 19 ? -4.59 36.969 -6.371 1 31.73 19 GLU B O 1
ATOM 2798 N N . ARG B 1 20 ? -4.66 35.094 -7.547 1 30.08 20 ARG B N 1
ATOM 2799 C CA . ARG B 1 20 ? -5.969 34.75 -7.004 1 30.08 20 ARG B CA 1
ATOM 2800 C C . ARG B 1 20 ? -5.863 34.312 -5.547 1 30.08 20 ARG B C 1
ATOM 2802 O O . ARG B 1 20 ? -6.707 34.688 -4.723 1 30.08 20 ARG B O 1
ATOM 2809 N N . ILE B 1 21 ? -4.789 33.656 -5.262 1 27.94 21 ILE B N 1
ATOM 2810 C CA . ILE B 1 21 ? -4.59 33.281 -3.863 1 27.94 21 ILE B CA 1
ATOM 2811 C C . ILE B 1 21 ? -4.27 34.531 -3.039 1 27.94 21 ILE B C 1
ATOM 2813 O O . ILE B 1 21 ? -4.801 34.719 -1.94 1 27.94 21 ILE B O 1
ATOM 2817 N N . ARG B 1 22 ? -3.531 35.5 -3.562 1 30.61 22 ARG B N 1
ATOM 2818 C CA . ARG B 1 22 ? -3.26 36.781 -2.922 1 30.61 22 ARG B CA 1
ATOM 2819 C C . ARG B 1 22 ? -4.535 37.625 -2.789 1 30.61 22 ARG B C 1
ATOM 2821 O O . ARG B 1 22 ? -4.75 38.281 -1.767 1 30.61 22 ARG B O 1
ATOM 2828 N N . HIS B 1 23 ? -5.418 37.406 -3.729 1 34.38 23 HIS B N 1
ATOM 2829 C CA . HIS B 1 23 ? -6.656 38.188 -3.689 1 34.38 23 HIS B CA 1
ATOM 2830 C C . HIS B 1 23 ? -7.633 37.594 -2.666 1 34.38 23 HIS B C 1
ATOM 2832 O O . HIS B 1 23 ? -8.289 38.375 -1.943 1 34.38 23 HIS B O 1
ATOM 2838 N N . SER B 1 24 ? -7.613 36.312 -2.549 1 29.84 24 SER B N 1
ATOM 2839 C CA . SER B 1 24 ? -8.531 35.719 -1.585 1 29.84 24 SER B CA 1
ATOM 2840 C C . SER B 1 24 ? -8.062 35.938 -0.154 1 29.84 24 SER B C 1
ATOM 2842 O O . SER B 1 24 ? -8.867 36.281 0.719 1 29.84 24 SER B O 1
ATOM 2844 N N . THR B 1 25 ? -6.793 35.844 0.06 1 29.47 25 THR B N 1
ATOM 2845 C CA . THR B 1 25 ? -6.254 36.219 1.365 1 29.47 25 THR B CA 1
ATOM 2846 C C . THR B 1 25 ? -6.398 37.719 1.615 1 29.47 25 THR B C 1
ATOM 2848 O O . THR B 1 25 ? -6.695 38.125 2.734 1 29.47 25 THR B O 1
ATOM 2851 N N . SER B 1 26 ? -6.277 38.469 0.586 1 32.62 26 SER B N 1
ATOM 2852 C CA . SER B 1 26 ? -6.484 39.906 0.672 1 32.62 26 SER B CA 1
ATOM 2853 C C . SER B 1 26 ? -7.953 40.25 0.907 1 32.62 26 SER B C 1
ATOM 2855 O O . SER B 1 26 ? -8.273 41.156 1.688 1 32.62 26 SER B O 1
ATOM 2857 N N . ARG B 1 27 ? -8.812 39.438 0.362 1 35.38 27 ARG B N 1
ATOM 2858 C CA . ARG B 1 27 ? -10.242 39.688 0.567 1 35.38 27 ARG B CA 1
ATOM 2859 C C . ARG B 1 27 ? -10.664 39.281 1.977 1 35.38 27 ARG B C 1
ATOM 2861 O O . ARG B 1 27 ? -11.445 40 2.619 1 35.38 27 ARG B O 1
ATOM 2868 N N . MET B 1 28 ? -10.062 38.219 2.424 1 31.31 28 MET B N 1
ATOM 2869 C CA . MET B 1 28 ? -10.359 37.844 3.803 1 31.31 28 MET B CA 1
ATOM 2870 C C . MET B 1 28 ? -9.742 38.844 4.781 1 31.31 28 MET B C 1
ATOM 2872 O O . MET B 1 28 ? -10.383 39.25 5.758 1 31.31 28 MET B O 1
ATOM 2876 N N . ALA B 1 29 ? -8.562 39.281 4.395 1 31.52 29 ALA B N 1
ATOM 2877 C CA . ALA B 1 29 ? -7.941 40.344 5.176 1 31.52 29 ALA B CA 1
ATOM 2878 C C . ALA B 1 29 ? -8.711 41.656 5.023 1 31.52 29 ALA B C 1
ATOM 2880 O O . ALA B 1 29 ? -8.93 42.375 6.004 1 31.52 29 ALA B O 1
ATOM 2881 N N . SER B 1 30 ? -9.227 41.844 3.863 1 36.44 30 SER B N 1
ATOM 2882 C CA . SER B 1 30 ? -10.031 43.031 3.621 1 36.44 30 SER B CA 1
ATOM 2883 C C . SER B 1 30 ? -11.406 42.906 4.277 1 36.44 30 SER B C 1
ATOM 2885 O O . SER B 1 30 ? -11.906 43.875 4.855 1 36.44 30 SER B O 1
ATOM 2887 N N . ALA B 1 31 ? -11.984 41.719 4.238 1 35.44 31 ALA B N 1
ATOM 2888 C CA . ALA B 1 31 ? -13.258 41.5 4.914 1 35.44 31 ALA B CA 1
ATOM 2889 C C . ALA B 1 31 ? -13.102 41.594 6.43 1 35.44 31 ALA B C 1
ATOM 2891 O O . ALA B 1 31 ? -13.914 42.219 7.113 1 35.44 31 ALA B O 1
ATOM 2892 N N . ALA B 1 32 ? -11.977 41.031 6.879 1 33.03 32 ALA B N 1
ATOM 2893 C CA . ALA B 1 32 ? -11.656 41.188 8.297 1 33.03 32 ALA B CA 1
ATOM 2894 C C . ALA B 1 32 ? -11.359 42.656 8.633 1 33.03 32 ALA B C 1
ATOM 2896 O O . ALA B 1 32 ? -11.82 43.156 9.656 1 33.03 32 ALA B O 1
ATOM 2897 N N . ALA B 1 33 ? -10.758 43.281 7.695 1 34.66 33 ALA B N 1
ATOM 2898 C CA . ALA B 1 33 ? -10.477 44.688 7.855 1 34.66 33 ALA B CA 1
ATOM 2899 C C . ALA B 1 33 ? -11.758 45.531 7.781 1 34.66 33 ALA B C 1
ATOM 2901 O O . ALA B 1 33 ? -11.945 46.469 8.555 1 34.66 33 ALA B O 1
ATOM 2902 N N . ARG B 1 34 ? -12.586 45.188 6.898 1 38.41 34 ARG B N 1
ATOM 2903 C CA . ARG B 1 34 ? -13.844 45.938 6.777 1 38.41 34 ARG B CA 1
ATOM 2904 C C . ARG B 1 34 ? -14.734 45.688 7.996 1 38.41 34 ARG B C 1
ATOM 2906 O O . ARG B 1 34 ? -15.359 46.625 8.5 1 38.41 34 ARG B O 1
ATOM 2913 N N . ILE B 1 35 ? -14.75 44.5 8.477 1 34.84 35 ILE B N 1
ATOM 2914 C CA . ILE B 1 35 ? -15.492 44.219 9.695 1 34.84 35 ILE B CA 1
ATOM 2915 C C . ILE B 1 35 ? -14.883 44.969 10.867 1 34.84 35 ILE B C 1
ATOM 2917 O O . ILE B 1 35 ? -15.602 45.594 11.664 1 34.84 35 ILE B O 1
ATOM 2921 N N . CYS B 1 36 ? -13.555 44.906 10.75 1 31.62 36 CYS B N 1
ATOM 2922 C CA . CYS B 1 36 ? -12.875 45.719 11.75 1 31.62 36 CYS B CA 1
ATOM 2923 C C . CYS B 1 36 ? -13.164 47.219 11.531 1 31.62 36 CYS B C 1
ATOM 2925 O O . CYS B 1 36 ? -13.422 47.938 12.492 1 31.62 36 CYS B O 1
ATOM 2927 N N . ASP B 1 37 ? -13.117 47.531 10.305 1 34.69 37 ASP B N 1
ATOM 2928 C CA . ASP B 1 37 ? -13.414 48.906 9.969 1 34.69 37 ASP B CA 1
ATOM 2929 C C . ASP B 1 37 ? -14.859 49.281 10.297 1 34.69 37 ASP B C 1
ATOM 2931 O O . ASP B 1 37 ? -15.141 50.344 10.844 1 34.69 37 ASP B O 1
ATOM 2935 N N . ARG B 1 38 ? -15.773 48.438 9.812 1 33.03 38 ARG B N 1
ATOM 2936 C CA . ARG B 1 38 ? -17.172 48.688 10.125 1 33.03 38 ARG B CA 1
ATOM 2937 C C . ARG B 1 38 ? -17.406 48.688 11.625 1 33.03 38 ARG B C 1
ATOM 2939 O O . ARG B 1 38 ? -18.172 49.5 12.141 1 33.03 38 ARG B O 1
ATOM 2946 N N . ALA B 1 39 ? -16.766 47.719 12.234 1 30.22 39 ALA B N 1
ATOM 2947 C CA . ALA B 1 39 ? -16.828 47.75 13.695 1 30.22 39 ALA B CA 1
ATOM 2948 C C . ALA B 1 39 ? -16.234 49.062 14.227 1 30.22 39 ALA B C 1
ATOM 2950 O O . ALA B 1 39 ? -16.719 49.625 15.211 1 30.22 39 ALA B O 1
ATOM 2951 N N . ALA B 1 40 ? -15.219 49.406 13.5 1 29.88 40 ALA B N 1
ATOM 2952 C CA . ALA B 1 40 ? -14.594 50.688 13.875 1 29.88 40 ALA B CA 1
ATOM 2953 C C . ALA B 1 40 ? -15.5 51.844 13.523 1 29.88 40 ALA B C 1
ATOM 2955 O O . ALA B 1 40 ? -15.453 52.906 14.188 1 29.88 40 ALA B O 1
ATOM 2956 N N . ARG B 1 41 ? -16.109 51.812 12.438 1 32.09 41 ARG B N 1
ATOM 2957 C CA . ARG B 1 41 ? -16.906 52.938 12.031 1 32.09 41 ARG B CA 1
ATOM 2958 C C . ARG B 1 41 ? -18.203 53 12.812 1 32.09 41 ARG B C 1
ATOM 2960 O O . ARG B 1 41 ? -18.859 54.062 12.859 1 32.09 41 ARG B O 1
ATOM 2967 N N . VAL B 1 42 ? -18.875 51.906 13 1 30.17 42 VAL B N 1
ATOM 2968 C CA . VAL B 1 42 ? -20.125 52.062 13.727 1 30.17 42 VAL B CA 1
ATOM 2969 C C . VAL B 1 42 ? -19.859 52.562 15.141 1 30.17 42 VAL B C 1
ATOM 2971 O O . VAL B 1 42 ? -20.734 52.5 16 1 30.17 42 VAL B O 1
ATOM 2974 N N . THR B 1 43 ? -18.531 52.688 15.508 1 28 43 THR B N 1
ATOM 2975 C CA . THR B 1 43 ? -18.453 53.375 16.797 1 28 43 THR B CA 1
ATOM 2976 C C . THR B 1 43 ? -18.859 54.844 16.656 1 28 43 THR B C 1
ATOM 2978 O O . THR B 1 43 ? -18.188 55.625 15.992 1 28 43 THR B O 1
ATOM 2981 N N . PRO B 1 44 ? -20.094 55.156 16.688 1 30.28 44 PRO B N 1
ATOM 2982 C CA . PRO B 1 44 ? -20.297 56.594 16.859 1 30.28 44 PRO B CA 1
ATOM 2983 C C . PRO B 1 44 ? -19.234 57.219 17.75 1 30.28 44 PRO B C 1
ATOM 2985 O O . PRO B 1 44 ? -18.453 56.531 18.391 1 30.28 44 PRO B O 1
ATOM 2988 N N . ARG B 1 45 ? -19.719 58.375 18.672 1 31.17 45 ARG B N 1
ATOM 2989 C CA . ARG B 1 45 ? -19.125 59.125 19.781 1 31.17 45 ARG B CA 1
ATOM 2990 C C . ARG B 1 45 ? -18.344 58.188 20.703 1 31.17 45 ARG B C 1
ATOM 2992 O O . ARG B 1 45 ? -18.547 56.969 20.688 1 31.17 45 ARG B O 1
ATOM 2999 N N . TYR B 1 46 ? -17.609 58.781 22.016 1 28.45 46 TYR B N 1
ATOM 3000 C CA . TYR B 1 46 ? -16.719 58.281 23.031 1 28.45 46 TYR B CA 1
ATOM 3001 C C . TYR B 1 46 ? -17.297 57.031 23.688 1 28.45 46 TYR B C 1
ATOM 3003 O O . TYR B 1 46 ? -18.031 57.094 24.672 1 28.45 46 TYR B O 1
ATOM 3011 N N . PRO B 1 47 ? -17.891 56.156 23.016 1 36.88 47 PRO B N 1
ATOM 3012 C CA . PRO B 1 47 ? -18.625 55.219 23.875 1 36.88 47 PRO B CA 1
ATOM 3013 C C . PRO B 1 47 ? -17.75 54.656 25 1 36.88 47 PRO B C 1
ATOM 3015 O O . PRO B 1 47 ? -16.531 54.594 24.875 1 36.88 47 PRO B O 1
ATOM 3018 N N . SER B 1 48 ? -18.281 54.719 26.359 1 34.81 48 SER B N 1
ATOM 3019 C CA . SER B 1 48 ? -17.562 54.406 27.594 1 34.81 48 SER B CA 1
ATOM 3020 C C . SER B 1 48 ? -16.719 53.156 27.438 1 34.81 48 SER B C 1
ATOM 3022 O O . SER B 1 48 ? -16.953 52.344 26.531 1 34.81 48 SER B O 1
ATOM 3024 N N . ALA B 1 49 ? -15.406 53.188 28.016 1 37.22 49 ALA B N 1
ATOM 3025 C CA . ALA B 1 49 ? -14.422 52.125 28.172 1 37.22 49 ALA B CA 1
ATOM 3026 C C . ALA B 1 49 ? -15.109 50.781 28.328 1 37.22 49 ALA B C 1
ATOM 3028 O O . ALA B 1 49 ? -14.602 49.75 27.859 1 37.22 49 ALA B O 1
ATOM 3029 N N . GLU B 1 50 ? -16.375 50.875 28.75 1 43.31 50 GLU B N 1
ATOM 3030 C CA . GLU B 1 50 ? -17.109 49.625 29.062 1 43.31 50 GLU B CA 1
ATOM 3031 C C . GLU B 1 50 ? -17.641 48.969 27.797 1 43.31 50 GLU B C 1
ATOM 3033 O O . GLU B 1 50 ? -17.594 47.75 27.672 1 43.31 50 GLU B O 1
ATOM 3038 N N . ARG B 1 51 ? -18.062 49.781 26.906 1 40.66 51 ARG B N 1
ATOM 3039 C CA . ARG B 1 51 ? -18.672 49.188 25.734 1 40.66 51 ARG B CA 1
ATOM 3040 C C . ARG B 1 51 ? -17.625 48.625 24.781 1 40.66 51 ARG B C 1
ATOM 3042 O O . ARG B 1 51 ? -17.812 47.562 24.172 1 40.66 51 ARG B O 1
ATOM 3049 N N . ARG B 1 52 ? -16.5 49.375 24.734 1 39.84 52 ARG B N 1
ATOM 3050 C CA . ARG B 1 52 ? -15.375 48.812 23.969 1 39.84 52 ARG B CA 1
ATOM 3051 C C . ARG B 1 52 ? -14.906 47.5 24.562 1 39.84 52 ARG B C 1
ATOM 3053 O O . ARG B 1 52 ? -14.602 46.562 23.828 1 39.84 52 ARG B O 1
ATOM 3060 N N . ARG B 1 53 ? -14.969 47.438 25.906 1 42.97 53 ARG B N 1
ATOM 3061 C CA . ARG B 1 53 ? -14.625 46.188 26.578 1 42.97 53 ARG B CA 1
ATOM 3062 C C . ARG B 1 53 ? -15.617 45.094 26.234 1 42.97 53 ARG B C 1
ATOM 3064 O O . ARG B 1 53 ? -15.227 43.938 26.016 1 42.97 53 ARG B O 1
ATOM 3071 N N . ARG B 1 54 ? -16.844 45.469 26.094 1 43.66 54 ARG B N 1
ATOM 3072 C CA . ARG B 1 54 ? -17.844 44.469 25.781 1 43.66 54 ARG B CA 1
ATOM 3073 C C . ARG B 1 54 ? -17.734 44 24.328 1 43.66 54 ARG B C 1
ATOM 3075 O O . ARG B 1 54 ? -17.859 42.812 24.031 1 43.66 54 ARG B O 1
ATOM 3082 N N . LEU B 1 55 ? -17.391 44.938 23.531 1 38.53 55 LEU B N 1
ATOM 3083 C CA . LEU B 1 55 ? -17.25 44.594 22.125 1 38.53 55 LEU B CA 1
ATOM 3084 C C . LEU B 1 55 ? -15.977 43.781 21.891 1 38.53 55 LEU B C 1
ATOM 3086 O O . LEU B 1 55 ? -15.992 42.781 21.141 1 38.53 55 LEU B O 1
ATOM 3090 N N . TYR B 1 56 ? -14.969 44.375 22.5 1 35.97 56 TYR B N 1
ATOM 3091 C CA . TYR B 1 56 ? -13.734 43.594 22.406 1 35.97 56 TYR B CA 1
ATOM 3092 C C . TYR B 1 56 ? -13.898 42.219 23.047 1 35.97 56 TYR B C 1
ATOM 3094 O O . TYR B 1 56 ? -13.422 41.219 22.531 1 35.97 56 TYR B O 1
ATOM 3102 N N . SER B 1 57 ? -14.633 42.188 24.219 1 44.47 57 SER B N 1
ATOM 3103 C CA . SER B 1 57 ? -14.938 40.906 24.812 1 44.47 57 SER B CA 1
ATOM 3104 C C . SER B 1 57 ? -15.812 40.062 23.906 1 44.47 57 SER B C 1
ATOM 3106 O O . SER B 1 57 ? -15.648 38.844 23.828 1 44.47 57 SER B O 1
ATOM 3108 N N . GLY B 1 58 ? -16.656 40.656 23.172 1 40.12 58 GLY B N 1
ATOM 3109 C CA . GLY B 1 58 ? -17.5 39.969 22.234 1 40.12 58 GLY B CA 1
ATOM 3110 C C . GLY B 1 58 ? -16.766 39.469 21 1 40.12 58 GLY B C 1
ATOM 3111 O O . GLY B 1 58 ? -16.938 38.344 20.578 1 40.12 58 GLY B O 1
ATOM 3112 N N . VAL B 1 59 ? -15.992 40.375 20.484 1 38.06 59 VAL B N 1
ATOM 3113 C CA . VAL B 1 59 ? -15.18 39.938 19.344 1 38.06 59 VAL B CA 1
ATOM 3114 C C . VAL B 1 59 ? -14.156 38.906 19.797 1 38.06 59 VAL B C 1
ATOM 3116 O O . VAL B 1 59 ? -13.945 37.906 19.109 1 38.06 59 VAL B O 1
ATOM 3119 N N . GLN B 1 60 ? -13.5 39.188 20.938 1 36.34 60 GLN B N 1
ATOM 3120 C CA . GLN B 1 60 ? -12.609 38.188 21.484 1 36.34 60 GLN B CA 1
ATOM 3121 C C . GLN B 1 60 ? -13.344 36.875 21.75 1 36.34 60 GLN B C 1
ATOM 3123 O O . GLN B 1 60 ? -12.812 35.781 21.484 1 36.34 60 GLN B O 1
ATOM 3128 N N . GLN B 1 61 ? -14.5 36.969 22.156 1 43.28 61 GLN B N 1
ATOM 3129 C CA . GLN B 1 61 ? -15.312 35.781 22.344 1 43.28 61 GLN B CA 1
ATOM 3130 C C . GLN B 1 61 ? -15.703 35.156 21 1 43.28 61 GLN B C 1
ATOM 3132 O O . GLN B 1 61 ? -15.727 33.938 20.859 1 43.28 61 GLN B O 1
ATOM 3137 N N . ARG B 1 62 ? -15.906 35.969 20.047 1 35.94 62 ARG B N 1
ATOM 3138 C CA . ARG B 1 62 ? -16.25 35.469 18.734 1 35.94 62 ARG B CA 1
ATOM 3139 C C . ARG B 1 62 ? -15.016 34.906 18.016 1 35.94 62 ARG B C 1
ATOM 3141 O O . ARG B 1 62 ? -15.086 33.875 17.375 1 35.94 62 ARG B O 1
ATOM 3148 N N . VAL B 1 63 ? -13.992 35.656 17.969 1 32.97 63 VAL B N 1
ATOM 3149 C CA . VAL B 1 63 ? -12.742 35.094 17.438 1 32.97 63 VAL B CA 1
ATOM 3150 C C . VAL B 1 63 ? -12.297 33.906 18.281 1 32.97 63 VAL B C 1
ATOM 3152 O O . VAL B 1 63 ? -11.875 32.875 17.734 1 32.97 63 VAL B O 1
ATOM 3155 N N . LYS B 1 64 ? -12.297 34.094 19.625 1 36.84 64 LYS B N 1
ATOM 3156 C CA . LYS B 1 64 ? -12.094 32.938 20.484 1 36.84 64 LYS B CA 1
ATOM 3157 C C . LYS B 1 64 ? -13.086 31.812 20.156 1 36.84 64 LYS B C 1
ATOM 3159 O O . LYS B 1 64 ? -12.719 30.641 20.078 1 36.84 64 LYS B O 1
ATOM 3164 N N . SER B 1 65 ? -14.281 32.156 19.922 1 33.84 65 SER B N 1
ATOM 3165 C CA . SER B 1 65 ? -15.289 31.188 19.516 1 33.84 65 SER B CA 1
ATOM 3166 C C . SER B 1 65 ? -15.07 30.734 18.078 1 33.84 65 SER B C 1
ATOM 3168 O O . SER B 1 65 ? -15.258 29.562 17.766 1 33.84 65 SER B O 1
ATOM 3170 N N . ALA B 1 66 ? -14.781 31.547 17.156 1 31.48 66 ALA B N 1
ATOM 3171 C CA . ALA B 1 66 ? -14.445 31.172 15.781 1 31.48 66 ALA B CA 1
ATOM 3172 C C . ALA B 1 66 ? -13.109 30.438 15.727 1 31.48 66 ALA B C 1
ATOM 3174 O O . ALA B 1 66 ? -12.961 29.453 14.992 1 31.48 66 ALA B O 1
ATOM 3175 N N . THR B 1 67 ? -12.07 31.047 16.109 1 32.34 67 THR B N 1
ATOM 3176 C CA . THR B 1 67 ? -10.797 30.344 16.25 1 32.34 67 THR B CA 1
ATOM 3177 C C . THR B 1 67 ? -10.953 29.141 17.172 1 32.34 67 THR B C 1
ATOM 3179 O O . THR B 1 67 ? -10.344 28.094 16.938 1 32.34 67 THR B O 1
ATOM 3182 N N . GLU B 1 68 ? -11.609 29.312 18.281 1 32.28 68 GLU B N 1
ATOM 3183 C CA . GLU B 1 68 ? -12.008 28.156 19.078 1 32.28 68 GLU B CA 1
ATOM 3184 C C . GLU B 1 68 ? -12.898 27.219 18.266 1 32.28 68 GLU B C 1
ATOM 3186 O O . GLU B 1 68 ? -12.875 26 18.453 1 32.28 68 GLU B O 1
ATOM 3191 N N . ARG B 1 69 ? -13.602 27.859 17.422 1 30.75 69 ARG B N 1
ATOM 3192 C CA . ARG B 1 69 ? -14.445 27.016 16.594 1 30.75 69 ARG B CA 1
ATOM 3193 C C . ARG B 1 69 ? -13.641 26.359 15.469 1 30.75 69 ARG B C 1
ATOM 3195 O O . ARG B 1 69 ? -14.102 25.422 14.828 1 30.75 69 ARG B O 1
ATOM 3202 N N . THR B 1 70 ? -12.766 27.047 14.844 1 29.77 70 THR B N 1
ATOM 3203 C CA . THR B 1 70 ? -11.914 26.234 13.984 1 29.77 70 THR B CA 1
ATOM 3204 C C . THR B 1 70 ? -11.102 25.234 14.812 1 29.77 70 THR B C 1
ATOM 3206 O O . THR B 1 70 ? -10.031 25.578 15.32 1 29.77 70 THR B O 1
ATOM 3209 N N . ARG B 1 71 ? -11.789 24.781 15.805 1 28.98 71 ARG B N 1
ATOM 3210 C CA . ARG B 1 71 ? -11.25 23.766 16.703 1 28.98 71 ARG B CA 1
ATOM 3211 C C . ARG B 1 71 ? -10.375 22.766 15.938 1 28.98 71 ARG B C 1
ATOM 3213 O O . ARG B 1 71 ? -10.82 22.156 14.961 1 28.98 71 ARG B O 1
ATOM 3220 N N . LYS B 1 72 ? -9.07 23.234 15.961 1 33.44 72 LYS B N 1
ATOM 3221 C CA . LYS B 1 72 ? -8.18 22.109 15.664 1 33.44 72 LYS B CA 1
ATOM 3222 C C . LYS B 1 72 ? -8.688 20.828 16.281 1 33.44 72 LYS B C 1
ATOM 3224 O O . LYS B 1 72 ? -8.75 20.688 17.516 1 33.44 72 LYS B O 1
ATOM 3229 N N . ILE B 1 73 ? -9.641 20.312 15.766 1 29.95 73 ILE B N 1
ATOM 3230 C CA . ILE B 1 73 ? -10.398 19.25 16.422 1 29.95 73 ILE B CA 1
ATOM 3231 C C . ILE B 1 73 ? -9.469 18.094 16.781 1 29.95 73 ILE B C 1
ATOM 3233 O O . ILE B 1 73 ? -9.586 17.516 17.875 1 29.95 73 ILE B O 1
ATOM 3237 N N . ALA B 1 74 ? -8.859 17.43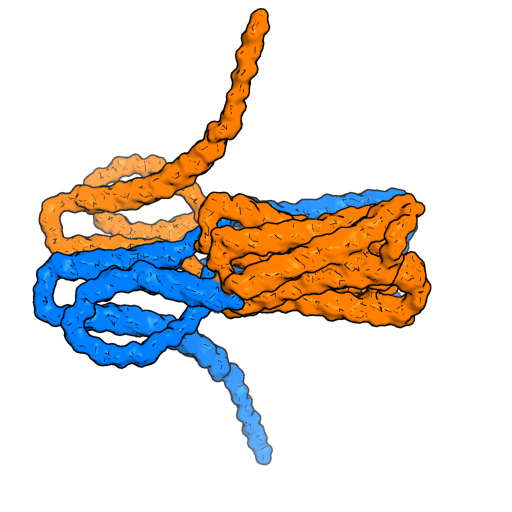8 15.883 1 29.55 74 ALA B N 1
ATOM 3238 C CA . ALA B 1 74 ? -8.172 16.234 16.312 1 29.55 74 ALA B CA 1
ATOM 3239 C C . ALA B 1 74 ? -6.68 16.312 16 1 29.55 74 ALA B C 1
ATOM 3241 O O . ALA B 1 74 ? -6.281 16.828 14.961 1 29.55 74 ALA B O 1
ATOM 3242 N N . GLN B 1 75 ? -5.812 16.672 17.016 1 34.47 75 GLN B N 1
ATOM 3243 C CA . GLN B 1 75 ? -4.383 16.391 16.938 1 34.47 75 GLN B CA 1
ATOM 3244 C C . GLN B 1 75 ? -4.086 14.922 17.234 1 34.47 75 GLN B C 1
ATOM 3246 O O . GLN B 1 75 ? -4.535 14.398 18.266 1 34.47 75 GLN B O 1
ATOM 3251 N N . VAL B 1 76 ? -4.051 14.086 16.406 1 33.31 76 VAL B N 1
ATOM 3252 C CA . VAL B 1 76 ? -3.609 12.742 16.766 1 33.31 76 VAL B CA 1
ATOM 3253 C C . VAL B 1 76 ? -2.084 12.664 16.703 1 33.31 76 VAL B C 1
ATOM 3255 O O . VAL B 1 76 ? -1.473 13.102 15.727 1 33.31 76 VAL B O 1
ATOM 3258 N N . ASP B 1 77 ? -1.386 12.734 17.859 1 41.62 77 ASP B N 1
ATOM 3259 C CA . ASP B 1 77 ? 0.015 12.352 18.016 1 41.62 77 ASP B CA 1
ATOM 3260 C C . ASP B 1 77 ? 0.262 10.945 17.453 1 41.62 77 ASP B C 1
ATOM 3262 O O . ASP B 1 77 ? -0.374 9.984 17.891 1 41.62 77 ASP B O 1
ATOM 3266 N N . PHE B 1 78 ? 0.645 10.805 16.312 1 44.25 78 PHE B N 1
ATOM 3267 C CA . PHE B 1 78 ? 0.917 9.453 15.836 1 44.25 78 PHE B CA 1
ATOM 3268 C C . PHE B 1 78 ? 2.24 8.938 16.391 1 44.25 78 PHE B C 1
ATOM 3270 O O . PHE B 1 78 ? 3.309 9.422 16 1 44.25 78 PHE B O 1
ATOM 3277 N N . PRO B 1 79 ? 2.436 8.609 17.75 1 50.94 79 PRO B N 1
ATOM 3278 C CA . PRO B 1 79 ? 3.545 7.668 17.938 1 50.94 79 PRO B CA 1
ATOM 3279 C C . PRO B 1 79 ? 3.783 6.793 16.703 1 50.94 79 PRO B C 1
ATOM 3281 O O . PRO B 1 79 ? 4.77 6.055 16.656 1 50.94 79 PRO B O 1
ATOM 3284 N N . SER B 1 80 ? 3.227 7.234 15.523 1 72.94 80 SER B N 1
ATOM 3285 C CA . SER B 1 80 ? 2.988 6.379 14.359 1 72.94 80 SER B CA 1
ATOM 3286 C C . SER B 1 80 ? 4.055 6.59 13.289 1 72.94 80 SER B C 1
ATOM 3288 O O . SER B 1 80 ? 4.359 5.676 12.523 1 72.94 80 SER B O 1
ATOM 3290 N N . SER B 1 81 ? 4.934 7.645 13.641 1 77.75 81 SER B N 1
ATOM 3291 C CA . SER B 1 81 ? 5.918 7.879 12.594 1 77.75 81 SER B CA 1
ATOM 3292 C C . SER B 1 81 ? 7.109 6.934 12.727 1 77.75 81 SER B C 1
ATOM 3294 O O . SER B 1 81 ? 7.652 6.461 11.727 1 77.75 81 SER B O 1
ATOM 3296 N N . VAL B 1 82 ? 7.414 6.676 13.992 1 85.94 82 VAL B N 1
ATOM 3297 C CA . VAL B 1 82 ? 8.523 5.758 14.227 1 85.94 82 VAL B CA 1
ATOM 3298 C C . VAL B 1 82 ? 8.141 4.352 13.773 1 85.94 82 VAL B C 1
ATOM 3300 O O . VAL B 1 82 ? 8.969 3.619 13.227 1 85.94 82 VAL B O 1
ATOM 3303 N N . ILE B 1 83 ? 6.922 4.059 13.953 1 88.25 83 ILE B N 1
ATOM 3304 C CA . ILE B 1 83 ? 6.449 2.748 13.523 1 88.25 83 ILE B CA 1
ATOM 3305 C C . ILE B 1 83 ? 6.488 2.658 12 1 88.25 83 ILE B C 1
ATOM 3307 O O . ILE B 1 83 ? 6.918 1.646 11.445 1 88.25 83 ILE B O 1
ATOM 3311 N N . LEU B 1 84 ? 6.078 3.709 11.375 1 90.88 84 LEU B N 1
ATOM 3312 C CA . LEU B 1 84 ? 6.133 3.74 9.914 1 90.88 84 LEU B CA 1
ATOM 3313 C C . LEU B 1 84 ? 7.566 3.6 9.422 1 90.88 84 LEU B C 1
ATOM 3315 O O . LEU B 1 84 ? 7.832 2.857 8.469 1 90.88 84 LEU B O 1
ATOM 3319 N N . LEU B 1 85 ? 8.445 4.258 10.125 1 93.56 85 LEU B N 1
ATOM 3320 C CA . LEU B 1 85 ? 9.852 4.188 9.758 1 93.56 85 LEU B CA 1
ATOM 3321 C C . LEU B 1 85 ? 10.398 2.783 9.984 1 93.56 85 LEU B C 1
ATOM 3323 O O . LEU B 1 85 ? 11.117 2.248 9.133 1 93.56 85 LEU B O 1
ATOM 3327 N N . ALA B 1 86 ? 10.031 2.172 11.078 1 93.94 86 ALA B N 1
ATOM 3328 C CA . ALA B 1 86 ? 10.469 0.813 11.383 1 93.94 86 ALA B CA 1
ATOM 3329 C C . ALA B 1 86 ? 9.953 -0.178 10.344 1 93.94 86 ALA B C 1
ATOM 3331 O O . ALA B 1 86 ? 10.688 -1.058 9.898 1 93.94 86 ALA B O 1
ATOM 3332 N N . LEU B 1 87 ? 8.734 -0.038 9.922 1 95.31 87 LEU B N 1
ATOM 3333 C CA . LEU B 1 87 ? 8.156 -0.91 8.906 1 95.31 87 LEU B CA 1
ATOM 3334 C C . LEU B 1 87 ? 8.867 -0.74 7.566 1 95.31 87 LEU B C 1
ATOM 3336 O O . LEU B 1 87 ? 9.031 -1.706 6.816 1 95.31 87 LEU B O 1
ATOM 3340 N N . THR B 1 88 ? 9.289 0.465 7.324 1 96.88 88 THR B N 1
ATOM 3341 C CA . THR B 1 88 ? 9.938 0.771 6.055 1 96.88 88 THR B CA 1
ATOM 3342 C C . THR B 1 88 ? 11.352 0.189 6.016 1 96.88 88 THR B C 1
ATOM 3344 O O . THR B 1 88 ? 11.828 -0.222 4.957 1 96.88 88 THR B O 1
ATOM 3347 N N . VAL B 1 89 ? 12 0.105 7.168 1 97.31 89 VAL B N 1
ATOM 3348 C CA . VAL B 1 89 ? 13.414 -0.276 7.184 1 97.31 89 VAL B CA 1
ATOM 3349 C C . VAL B 1 89 ? 13.547 -1.725 7.645 1 97.31 89 VAL B C 1
ATOM 3351 O O . VAL B 1 89 ? 14.203 -2.533 6.984 1 97.31 89 VAL B O 1
ATOM 3354 N N . LEU B 1 90 ? 12.867 -2.121 8.68 1 96.81 90 LEU B N 1
ATOM 3355 C CA . LEU B 1 90 ? 13.086 -3.424 9.305 1 96.81 90 LEU B CA 1
ATOM 3356 C C . LEU B 1 90 ? 12.289 -4.508 8.586 1 96.81 90 LEU B C 1
ATOM 3358 O O . LEU B 1 90 ? 12.766 -5.637 8.438 1 96.81 90 LEU B O 1
ATOM 3362 N N . LEU B 1 91 ? 11.125 -4.184 8.133 1 97.5 91 LEU B N 1
ATOM 3363 C CA . LEU B 1 91 ? 10.281 -5.207 7.531 1 97.5 91 LEU B CA 1
ATOM 3364 C C . LEU B 1 91 ? 10.898 -5.738 6.242 1 97.5 91 LEU B C 1
ATOM 3366 O O . LEU B 1 91 ? 10.961 -6.949 6.027 1 97.5 91 LEU B O 1
ATOM 3370 N N . PRO B 1 92 ? 11.406 -4.922 5.348 1 97.88 92 PRO B N 1
ATOM 3371 C CA . PRO B 1 92 ? 12.078 -5.477 4.172 1 97.88 92 PRO B CA 1
ATOM 3372 C C . PRO B 1 92 ? 13.312 -6.297 4.527 1 97.88 92 PRO B C 1
ATOM 3374 O O . PRO B 1 92 ? 13.586 -7.32 3.893 1 97.88 92 PRO B O 1
ATOM 3377 N N . LEU B 1 93 ? 14.023 -5.867 5.539 1 97.12 93 LEU B N 1
ATOM 3378 C CA . LEU B 1 93 ? 15.211 -6.594 5.965 1 97.12 93 LEU B CA 1
ATOM 3379 C C . LEU B 1 93 ? 14.859 -7.996 6.434 1 97.12 93 LEU B C 1
ATOM 3381 O O . LEU B 1 93 ? 15.43 -8.984 5.965 1 97.12 93 LEU B O 1
ATOM 3385 N N . VAL B 1 94 ? 13.898 -8.07 7.262 1 97.81 94 VAL B N 1
ATOM 3386 C CA . VAL B 1 94 ? 13.469 -9.359 7.789 1 97.81 94 VAL B CA 1
ATOM 3387 C C . VAL B 1 94 ? 12.875 -10.203 6.66 1 97.81 94 VAL B C 1
ATOM 3389 O O . VAL B 1 94 ? 13.086 -11.414 6.609 1 97.81 94 VAL B O 1
ATOM 3392 N N . THR B 1 95 ? 12.156 -9.586 5.773 1 98.19 95 THR B N 1
ATOM 3393 C CA . THR B 1 95 ? 11.531 -10.273 4.648 1 98.19 95 THR B CA 1
ATOM 3394 C C . THR B 1 95 ? 12.586 -10.906 3.746 1 98.19 95 THR B C 1
ATOM 3396 O O . THR B 1 95 ? 12.477 -12.078 3.385 1 98.19 95 THR B O 1
ATOM 3399 N N . PHE B 1 96 ? 13.648 -10.211 3.449 1 98.38 96 PHE B N 1
ATOM 3400 C CA . PHE B 1 96 ? 14.656 -10.742 2.529 1 98.38 96 PHE B CA 1
ATOM 3401 C C . PHE B 1 96 ? 15.523 -11.781 3.221 1 98.38 96 PHE B C 1
ATOM 3403 O O . PHE B 1 96 ? 15.961 -12.75 2.594 1 98.38 96 PHE B O 1
ATOM 3410 N N . ILE B 1 97 ? 15.781 -11.57 4.48 1 97.94 97 ILE B N 1
ATOM 3411 C CA . ILE B 1 97 ? 16.5 -12.602 5.219 1 97.94 97 ILE B CA 1
ATOM 3412 C C . ILE B 1 97 ? 15.719 -13.906 5.191 1 97.94 97 ILE B C 1
ATOM 3414 O O . ILE B 1 97 ? 16.266 -14.969 4.871 1 97.94 97 ILE B O 1
ATOM 3418 N N . ALA B 1 98 ? 14.445 -13.836 5.445 1 98.38 98 ALA B N 1
ATOM 3419 C CA . ALA B 1 98 ? 13.586 -15.023 5.414 1 98.38 98 ALA B CA 1
ATOM 3420 C C . ALA B 1 98 ? 13.484 -15.586 4 1 98.38 98 ALA B C 1
ATOM 3422 O O . ALA B 1 98 ? 13.469 -16.797 3.811 1 98.38 98 ALA B O 1
ATOM 3423 N N . ALA B 1 99 ? 13.414 -14.703 3.008 1 98.19 99 ALA B N 1
ATOM 3424 C CA . ALA B 1 99 ? 13.266 -15.141 1.621 1 98.19 99 ALA B CA 1
ATOM 3425 C C . ALA B 1 99 ? 14.516 -15.891 1.149 1 98.19 99 ALA B C 1
ATOM 3427 O O . ALA B 1 99 ? 14.406 -16.953 0.536 1 98.19 99 ALA B O 1
ATOM 3428 N N . PHE B 1 100 ? 15.688 -15.336 1.466 1 98 100 PHE B N 1
ATOM 3429 C CA . PHE B 1 100 ? 16.922 -16.016 1.093 1 98 100 PHE B CA 1
ATOM 3430 C C . PHE B 1 100 ? 17 -17.391 1.743 1 98 100 PHE B C 1
ATOM 3432 O O . PHE B 1 100 ? 17.359 -18.375 1.089 1 98 100 PHE B O 1
ATOM 3439 N N . LYS B 1 101 ? 16.656 -17.453 3.006 1 97.75 101 LYS B N 1
ATOM 3440 C CA . LYS B 1 101 ? 16.703 -18.719 3.734 1 97.75 101 LYS B CA 1
ATOM 3441 C C . LYS B 1 101 ? 15.703 -19.719 3.152 1 97.75 101 LYS B C 1
ATOM 3443 O O . LYS B 1 101 ? 16.062 -20.859 2.889 1 97.75 101 LYS B O 1
ATOM 3448 N N . THR B 1 102 ? 14.5 -19.297 2.926 1 97.75 102 THR B N 1
ATOM 3449 C CA . THR B 1 102 ? 13.445 -20.172 2.424 1 97.75 102 THR B CA 1
ATOM 3450 C C . THR B 1 102 ? 13.766 -20.656 1.009 1 97.75 102 THR B C 1
ATOM 3452 O O . THR B 1 102 ? 13.625 -21.828 0.699 1 97.75 102 THR B O 1
ATOM 3455 N N . THR B 1 103 ? 14.203 -19.734 0.165 1 97.5 103 THR B N 1
ATOM 3456 C CA . THR B 1 103 ? 14.523 -20.094 -1.213 1 97.5 103 THR B CA 1
ATOM 3457 C C . THR B 1 103 ? 15.703 -21.047 -1.265 1 97.5 103 THR B C 1
ATOM 3459 O O . THR B 1 103 ? 15.711 -22 -2.059 1 97.5 103 THR B O 1
ATOM 3462 N N . SER B 1 104 ? 16.672 -20.859 -0.42 1 97.12 104 SER B N 1
ATOM 3463 C CA . SER B 1 104 ? 17.812 -21.781 -0.353 1 97.12 104 SER B CA 1
ATOM 3464 C C . SER B 1 104 ? 17.375 -23.172 0.1 1 97.12 104 SER B C 1
ATOM 3466 O O . SER B 1 104 ? 17.875 -24.188 -0.391 1 97.12 104 SER B O 1
ATOM 3468 N N . ARG B 1 105 ? 16.422 -23.203 0.992 1 96.56 105 ARG B N 1
ATOM 3469 C CA . ARG B 1 105 ? 15.969 -24.469 1.55 1 96.56 105 ARG B CA 1
ATOM 3470 C C . ARG B 1 105 ? 15.078 -25.219 0.56 1 96.56 105 ARG B C 1
ATOM 3472 O O . ARG B 1 105 ? 15.195 -26.438 0.402 1 96.56 105 ARG B O 1
ATOM 3479 N N . VAL B 1 106 ? 14.234 -24.5 -0.122 1 95 106 VAL B N 1
ATOM 3480 C CA . VAL B 1 106 ? 13.211 -25.125 -0.952 1 95 106 VAL B CA 1
ATOM 3481 C C . VAL B 1 106 ? 13.758 -25.391 -2.352 1 95 106 VAL B C 1
ATOM 3483 O O . VAL B 1 106 ? 13.523 -26.453 -2.934 1 95 106 VAL B O 1
ATOM 3486 N N . TRP B 1 107 ? 14.484 -24.422 -2.932 1 92.94 107 TRP B N 1
ATOM 3487 C CA . TRP B 1 107 ? 14.883 -24.516 -4.332 1 92.94 107 TRP B CA 1
ATOM 3488 C C . TRP B 1 107 ? 16.375 -24.797 -4.457 1 92.94 107 TRP B C 1
ATOM 3490 O O . TRP B 1 107 ? 16.906 -24.906 -5.562 1 92.94 107 TRP B O 1
ATOM 3500 N N . GLN B 1 108 ? 17.047 -24.859 -3.299 1 87.88 108 GLN B N 1
ATOM 3501 C CA . GLN B 1 108 ? 18.438 -25.266 -3.207 1 87.88 108 GLN B CA 1
ATOM 3502 C C . GLN B 1 108 ? 19.312 -24.453 -4.148 1 87.88 108 GLN B C 1
ATOM 3504 O O . GLN B 1 108 ? 19.094 -23.25 -4.332 1 87.88 108 GLN B O 1
ATOM 3509 N N . ASP B 1 109 ? 20.281 -25.031 -4.676 1 89 109 ASP B N 1
ATOM 3510 C CA . ASP B 1 109 ? 21.328 -24.281 -5.395 1 89 109 ASP B CA 1
ATOM 3511 C C . ASP B 1 109 ? 20.891 -24 -6.832 1 89 109 ASP B C 1
ATOM 3513 O O . ASP B 1 109 ? 21.5 -23.156 -7.504 1 89 109 ASP B O 1
ATOM 3517 N N . GLU B 1 110 ? 19.859 -24.516 -7.215 1 90.69 110 GLU B N 1
ATOM 3518 C CA . GLU B 1 110 ? 19.438 -24.422 -8.609 1 90.69 110 GLU B CA 1
ATOM 3519 C C . GLU B 1 110 ? 19.078 -22.984 -8.969 1 90.69 110 GLU B C 1
ATOM 3521 O O . GLU B 1 110 ? 19.484 -22.469 -10.008 1 90.69 110 GLU B O 1
ATOM 3526 N N . ILE B 1 111 ? 18.375 -22.391 -8.109 1 92.5 111 ILE B N 1
ATOM 3527 C CA . ILE B 1 111 ? 17.906 -21.047 -8.406 1 92.5 111 ILE B CA 1
ATOM 3528 C C . ILE B 1 111 ? 19.094 -20.078 -8.375 1 92.5 111 ILE B C 1
ATOM 3530 O O . ILE B 1 111 ? 19.172 -19.156 -9.195 1 92.5 111 ILE B O 1
ATOM 3534 N N . TRP B 1 112 ? 20.031 -20.266 -7.512 1 94.12 112 TRP B N 1
ATOM 3535 C CA . TRP B 1 112 ? 21.156 -19.359 -7.371 1 94.12 112 TRP B CA 1
ATOM 3536 C C . TRP B 1 112 ? 22.125 -19.516 -8.539 1 94.12 112 TRP B C 1
ATOM 3538 O O . TRP B 1 112 ? 22.734 -18.547 -8.984 1 94.12 112 TRP B O 1
ATOM 3548 N N . LYS B 1 113 ? 22.297 -20.719 -9.031 1 92.38 113 LYS B N 1
ATOM 3549 C CA . LYS B 1 113 ? 23.141 -20.969 -10.195 1 92.38 113 LYS B CA 1
ATOM 3550 C C . LYS B 1 113 ? 22.547 -20.312 -11.445 1 92.38 113 LYS B C 1
ATOM 3552 O O . LYS B 1 113 ? 23.266 -19.734 -12.258 1 92.38 113 LYS B O 1
ATOM 3557 N N . LYS B 1 114 ? 21.297 -20.391 -11.523 1 91.25 114 LYS B N 1
ATOM 3558 C CA . LYS B 1 114 ? 20.609 -19.906 -12.727 1 91.25 114 LYS B CA 1
ATOM 3559 C C . LYS B 1 114 ? 20.422 -18.391 -12.688 1 91.25 114 LYS B C 1
ATOM 3561 O O . LYS B 1 114 ? 20.594 -17.719 -13.695 1 91.25 114 LYS B O 1
ATOM 3566 N N . LYS B 1 115 ? 20.109 -17.859 -11.508 1 92.75 115 LYS B N 1
ATOM 3567 C CA . LYS B 1 115 ? 19.656 -16.469 -11.477 1 92.75 115 LYS B CA 1
ATOM 3568 C C . LYS B 1 115 ? 20.625 -15.586 -10.688 1 92.75 115 LYS B C 1
ATOM 3570 O O . LYS B 1 115 ? 20.578 -14.359 -10.781 1 92.75 115 LYS B O 1
ATOM 3575 N N . GLY B 1 116 ? 21.516 -16.234 -9.93 1 94 116 GLY B N 1
ATOM 3576 C CA . GLY B 1 116 ? 22.391 -15.453 -9.062 1 94 116 GLY B CA 1
ATOM 3577 C C . GLY B 1 116 ? 21.75 -15.078 -7.742 1 94 116 GLY B C 1
ATOM 3578 O O . GLY B 1 116 ? 20.547 -15.266 -7.555 1 94 116 GLY B O 1
ATOM 3579 N N . TYR B 1 117 ? 22.547 -14.516 -6.82 1 96.38 117 TYR B N 1
ATOM 3580 C CA . TYR B 1 117 ? 22.094 -14.172 -5.48 1 96.38 117 TYR B CA 1
ATOM 3581 C C . TYR B 1 117 ? 21.469 -12.781 -5.457 1 96.38 117 TYR B C 1
ATOM 3583 O O . TYR B 1 117 ? 21.781 -11.969 -4.59 1 96.38 117 TYR B O 1
ATOM 3591 N N . PHE B 1 118 ? 20.609 -12.555 -6.418 1 97.12 118 PHE B N 1
ATOM 3592 C CA . PHE B 1 118 ? 19.875 -11.297 -6.496 1 97.12 118 PHE B CA 1
ATOM 3593 C C . PHE B 1 118 ? 18.703 -11.289 -5.531 1 97.12 118 PHE B C 1
ATOM 3595 O O . PHE B 1 118 ? 18.156 -12.352 -5.203 1 97.12 118 PHE B O 1
ATOM 3602 N N . LEU B 1 119 ? 18.328 -10.125 -5.129 1 97.94 119 LEU B N 1
ATOM 3603 C CA . LEU B 1 119 ? 17.109 -9.977 -4.332 1 97.94 119 LEU B CA 1
ATOM 3604 C C . LEU B 1 119 ? 15.898 -10.539 -5.066 1 97.94 119 LEU B C 1
ATOM 3606 O O . LEU B 1 119 ? 15.062 -11.219 -4.465 1 97.94 119 LEU B O 1
ATOM 3610 N N . SER B 1 120 ? 15.797 -10.297 -6.363 1 96.31 120 SER B N 1
ATOM 3611 C CA . SER B 1 120 ? 14.688 -10.766 -7.188 1 96.31 120 SER B CA 1
ATOM 3612 C C . SER B 1 120 ? 14.633 -12.289 -7.211 1 96.31 120 SER B C 1
ATOM 3614 O O . SER B 1 120 ? 13.547 -12.875 -7.277 1 96.31 120 SER B O 1
ATOM 3616 N N . ALA B 1 121 ? 15.805 -12.922 -7.18 1 96.94 121 ALA B N 1
ATOM 3617 C CA . ALA B 1 121 ? 15.852 -14.383 -7.168 1 96.94 121 ALA B CA 1
ATOM 3618 C C . ALA B 1 121 ? 15.336 -14.938 -5.844 1 96.94 121 ALA B C 1
ATOM 3620 O O . ALA B 1 121 ? 14.656 -15.969 -5.816 1 96.94 121 ALA B O 1
ATOM 3621 N N . ALA B 1 122 ? 15.617 -14.234 -4.77 1 97.81 122 ALA B N 1
ATOM 3622 C CA . ALA B 1 122 ? 15.211 -14.672 -3.434 1 97.81 122 ALA B CA 1
ATOM 3623 C C . ALA B 1 122 ? 13.695 -14.688 -3.295 1 97.81 122 ALA B C 1
ATOM 3625 O O . ALA B 1 122 ? 13.141 -15.477 -2.523 1 97.81 122 ALA B O 1
ATOM 3626 N N . ILE B 1 123 ? 13.016 -13.82 -4.078 1 97.69 123 ILE B N 1
ATOM 3627 C CA . ILE B 1 123 ? 11.57 -13.703 -3.906 1 97.69 123 ILE B CA 1
ATOM 3628 C C . ILE B 1 123 ? 10.859 -14.102 -5.199 1 97.69 123 ILE B C 1
ATOM 3630 O O . ILE B 1 123 ? 9.758 -13.625 -5.48 1 97.69 123 ILE B O 1
ATOM 3634 N N . ASP B 1 124 ? 11.453 -14.906 -6.008 1 97.12 124 ASP B N 1
ATOM 3635 C CA . ASP B 1 124 ? 10.969 -15.203 -7.355 1 97.12 124 ASP B CA 1
ATOM 3636 C C . ASP B 1 124 ? 9.914 -16.297 -7.332 1 97.12 124 ASP B C 1
ATOM 3638 O O . ASP B 1 124 ? 8.977 -16.281 -8.125 1 97.12 124 ASP B O 1
ATOM 3642 N N . MET B 1 125 ? 10.07 -17.281 -6.434 1 96.06 125 MET B N 1
ATOM 3643 C CA . MET B 1 125 ? 9.234 -18.484 -6.422 1 96.06 125 MET B CA 1
ATOM 3644 C C . MET B 1 125 ? 8.578 -18.672 -5.062 1 96.06 125 MET B C 1
ATOM 3646 O O . MET B 1 125 ? 9.148 -18.312 -4.031 1 96.06 125 MET B O 1
ATOM 3650 N N . PRO B 1 126 ? 7.375 -19.266 -5.109 1 94.69 126 PRO B N 1
ATOM 3651 C CA . PRO B 1 126 ? 6.781 -19.641 -3.822 1 94.69 126 PRO B CA 1
ATOM 3652 C C . PRO B 1 126 ? 7.609 -20.672 -3.061 1 94.69 126 PRO B C 1
ATOM 3654 O O . PRO B 1 126 ? 8.328 -21.453 -3.674 1 94.69 126 PRO B O 1
ATOM 3657 N N . PRO B 1 127 ? 7.547 -20.641 -1.697 1 95.81 127 PRO B N 1
ATOM 3658 C CA . PRO B 1 127 ? 6.648 -19.828 -0.871 1 95.81 127 PRO B CA 1
ATOM 3659 C C . PRO B 1 127 ? 7.219 -18.453 -0.554 1 95.81 127 PRO B C 1
ATOM 3661 O O . PRO B 1 127 ? 6.492 -17.578 -0.079 1 95.81 127 PRO B O 1
ATOM 3664 N N . ALA B 1 128 ? 8.516 -18.234 -0.824 1 97.5 128 ALA B N 1
ATOM 3665 C CA . ALA B 1 128 ? 9.148 -16.969 -0.471 1 97.5 128 ALA B CA 1
ATOM 3666 C C . ALA B 1 128 ? 8.484 -15.797 -1.193 1 97.5 128 ALA B C 1
ATOM 3668 O O . ALA B 1 128 ? 8.336 -14.711 -0.627 1 97.5 128 ALA B O 1
ATOM 3669 N N . GLN B 1 129 ? 8.078 -16.047 -2.391 1 97.88 129 GLN B N 1
ATOM 3670 C CA . GLN B 1 129 ? 7.418 -15.008 -3.182 1 97.88 129 GLN B CA 1
ATOM 3671 C C . GLN B 1 129 ? 6.188 -14.469 -2.463 1 97.88 129 GLN B C 1
ATOM 3673 O O . GLN B 1 129 ? 5.938 -13.258 -2.473 1 97.88 129 GLN B O 1
ATOM 3678 N N . CYS B 1 130 ? 5.449 -15.297 -1.838 1 97.62 130 CYS B N 1
ATOM 3679 C CA . CYS B 1 130 ? 4.168 -14.938 -1.249 1 97.62 130 CYS B CA 1
ATOM 3680 C C . CYS B 1 130 ? 4.359 -14.047 -0.024 1 97.62 130 CYS B C 1
ATOM 3682 O O . CYS B 1 130 ? 3.814 -12.945 0.044 1 97.62 130 CYS B O 1
ATOM 3684 N N . PHE B 1 131 ? 5.141 -14.547 0.919 1 97.25 131 PHE B N 1
ATOM 3685 C CA . PHE B 1 131 ? 5.281 -13.742 2.123 1 97.25 131 PHE B CA 1
ATOM 3686 C C . PHE B 1 131 ? 6.121 -12.5 1.844 1 97.25 131 PHE B C 1
ATOM 3688 O O . PHE B 1 131 ? 5.965 -11.477 2.51 1 97.25 131 PHE B O 1
ATOM 3695 N N . ALA B 1 132 ? 7.043 -12.555 0.891 1 98.19 132 ALA B N 1
ATOM 3696 C CA . ALA B 1 132 ? 7.805 -11.367 0.514 1 98.19 132 ALA B CA 1
ATOM 3697 C C . ALA B 1 132 ? 6.895 -10.312 -0.111 1 98.19 132 ALA B C 1
ATOM 3699 O O . ALA B 1 132 ? 7.047 -9.117 0.156 1 98.19 132 ALA B O 1
ATOM 3700 N N . ALA B 1 133 ? 5.992 -10.758 -0.991 1 98.19 133 ALA B N 1
ATOM 3701 C CA . ALA B 1 133 ? 5.039 -9.812 -1.567 1 98.19 133 ALA B CA 1
ATOM 3702 C C . ALA B 1 133 ? 4.242 -9.102 -0.477 1 98.19 133 ALA B C 1
ATOM 3704 O O . ALA B 1 133 ? 4.09 -7.879 -0.511 1 98.19 133 ALA B O 1
ATOM 3705 N N . LEU B 1 134 ? 3.752 -9.844 0.5 1 97.88 134 LEU B N 1
ATOM 3706 C CA . LEU B 1 134 ? 3 -9.266 1.609 1 97.88 134 LEU B CA 1
ATOM 3707 C C . LEU B 1 134 ? 3.855 -8.273 2.389 1 97.88 134 LEU B C 1
ATOM 3709 O O . LEU B 1 134 ? 3.43 -7.148 2.643 1 97.88 134 LEU B O 1
ATOM 3713 N N . GLY B 1 135 ? 5.055 -8.742 2.736 1 98 135 GLY B N 1
ATOM 3714 C CA . GLY B 1 135 ? 5.938 -7.91 3.535 1 98 135 GLY B CA 1
ATOM 3715 C C . GLY B 1 135 ? 6.414 -6.672 2.801 1 98 135 GLY B C 1
ATOM 3716 O O . GLY B 1 135 ? 6.402 -5.57 3.357 1 98 135 GLY B O 1
ATOM 3717 N N . LEU B 1 136 ? 6.812 -6.797 1.577 1 98.38 136 LEU B N 1
ATOM 3718 C CA . LEU B 1 136 ? 7.406 -5.691 0.828 1 98.38 136 LEU B CA 1
ATOM 3719 C C . LEU B 1 136 ? 6.344 -4.668 0.436 1 98.38 136 LEU B C 1
ATOM 3721 O O . LEU B 1 136 ? 6.594 -3.463 0.484 1 98.38 136 LEU B O 1
ATOM 3725 N N . THR B 1 137 ? 5.152 -5.121 0.05 1 97.94 137 THR B N 1
ATOM 3726 C CA . THR B 1 137 ? 4.105 -4.164 -0.285 1 97.94 137 THR B CA 1
ATOM 3727 C C . THR B 1 137 ? 3.711 -3.34 0.938 1 97.94 137 THR B C 1
ATOM 3729 O O . THR B 1 137 ? 3.494 -2.131 0.837 1 97.94 137 THR B O 1
ATOM 3732 N N . THR B 1 138 ? 3.652 -3.969 2.059 1 96.5 138 THR B N 1
ATOM 3733 C CA . THR B 1 138 ? 3.381 -3.254 3.303 1 96.5 138 THR B CA 1
ATOM 3734 C C . THR B 1 138 ? 4.469 -2.223 3.582 1 96.5 138 THR B C 1
ATOM 3736 O O . THR B 1 138 ? 4.172 -1.08 3.941 1 96.5 138 THR B O 1
ATOM 3739 N N . SER B 1 139 ? 5.668 -2.6 3.369 1 97.44 139 SER B N 1
ATOM 3740 C CA . SER B 1 139 ? 6.805 -1.712 3.609 1 97.44 139 SER B CA 1
ATOM 3741 C C . SER B 1 139 ? 6.801 -0.537 2.637 1 97.44 139 SER B C 1
ATOM 3743 O O . SER B 1 139 ? 7.148 0.585 3.01 1 97.44 139 SER B O 1
ATOM 3745 N N . LEU B 1 140 ? 6.453 -0.79 1.439 1 97.75 140 LEU B N 1
ATOM 3746 C CA . LEU B 1 140 ? 6.453 0.246 0.412 1 97.75 140 LEU B CA 1
ATOM 3747 C C . LEU B 1 140 ? 5.379 1.29 0.693 1 97.75 140 LEU B C 1
ATOM 3749 O O . LEU B 1 140 ? 5.594 2.482 0.464 1 97.75 140 LEU B O 1
ATOM 3753 N N . PHE B 1 141 ? 4.309 0.857 1.205 1 94.62 141 PHE B N 1
ATOM 3754 C CA . PHE B 1 141 ? 3.266 1.804 1.585 1 94.62 141 PHE B CA 1
ATOM 3755 C C . PHE B 1 141 ? 3.715 2.656 2.766 1 94.62 141 PHE B C 1
ATOM 3757 O O . PHE B 1 141 ? 3.48 3.867 2.789 1 94.62 141 PHE B O 1
ATOM 3764 N N . SER B 1 142 ? 4.301 1.996 3.682 1 94.31 142 SER B N 1
ATOM 3765 C CA . SER B 1 142 ? 4.871 2.734 4.805 1 94.31 142 SER B CA 1
ATOM 3766 C C . SER B 1 142 ? 5.922 3.734 4.332 1 94.31 142 SER B C 1
ATOM 3768 O O . SER B 1 142 ? 6.023 4.836 4.875 1 94.31 142 SER B O 1
ATOM 3770 N N . PHE B 1 143 ? 6.676 3.371 3.334 1 97.38 143 PHE B N 1
ATOM 3771 C CA . PHE B 1 143 ? 7.703 4.234 2.768 1 97.38 143 PHE B CA 1
ATOM 3772 C C . PHE B 1 143 ? 7.086 5.508 2.195 1 97.38 143 PHE B C 1
ATOM 3774 O O . PHE B 1 143 ? 7.617 6.602 2.393 1 97.38 143 PHE B O 1
ATOM 3781 N N . VAL B 1 144 ? 6 5.395 1.514 1 94.5 144 VAL B N 1
ATOM 3782 C CA . VAL B 1 144 ? 5.332 6.566 0.964 1 94.5 144 VAL B CA 1
ATOM 3783 C C . VAL B 1 144 ? 4.879 7.484 2.1 1 94.5 144 VAL B C 1
ATOM 3785 O O . VAL B 1 144 ? 5.039 8.703 2.021 1 94.5 144 VAL B O 1
ATOM 3788 N N . ALA B 1 145 ? 4.367 6.863 3.152 1 89.5 145 ALA B N 1
ATOM 3789 C CA . ALA B 1 145 ? 3.955 7.645 4.312 1 89.5 145 ALA B CA 1
ATOM 3790 C C . ALA B 1 145 ? 5.145 8.359 4.945 1 89.5 145 ALA B C 1
ATOM 3792 O O . ALA B 1 145 ? 5.055 9.539 5.297 1 89.5 145 ALA B O 1
ATOM 3793 N N . VAL B 1 146 ? 6.23 7.695 5.039 1 92.5 146 VAL B N 1
ATOM 3794 C CA . VAL B 1 146 ? 7.441 8.266 5.609 1 92.5 146 VAL B CA 1
ATOM 3795 C C . VAL B 1 146 ? 7.926 9.43 4.742 1 92.5 146 VAL B C 1
ATOM 3797 O O . VAL B 1 146 ? 8.273 10.492 5.258 1 92.5 146 VAL B O 1
ATOM 3800 N N . ALA B 1 147 ? 7.957 9.18 3.459 1 94 147 ALA B N 1
ATOM 3801 C CA . ALA B 1 147 ? 8.383 10.234 2.541 1 94 147 ALA B CA 1
ATOM 3802 C C . ALA B 1 147 ? 7.484 11.461 2.664 1 94 147 ALA B C 1
ATOM 3804 O O . ALA B 1 147 ? 7.961 12.594 2.609 1 94 147 ALA B O 1
ATOM 3805 N N . TYR B 1 148 ? 6.258 11.242 2.863 1 88.19 148 TYR B N 1
ATOM 3806 C CA . TYR B 1 148 ? 5.312 12.344 2.99 1 88.19 148 TYR B CA 1
ATOM 3807 C C . TYR B 1 148 ? 5.543 13.109 4.285 1 88.19 148 TYR B C 1
ATOM 3809 O O . TYR B 1 148 ? 5.543 14.344 4.289 1 88.19 148 TYR B O 1
ATOM 3817 N N . VAL B 1 149 ? 5.641 12.359 5.309 1 84.31 149 VAL B N 1
ATOM 3818 C CA . VAL B 1 149 ? 5.91 12.992 6.594 1 84.31 149 VAL B CA 1
ATOM 3819 C C . VAL B 1 149 ? 7.195 13.812 6.512 1 84.31 149 VAL B C 1
ATOM 3821 O O . VAL B 1 149 ? 7.238 14.961 6.949 1 84.31 149 VAL B O 1
ATOM 3824 N N . ARG B 1 150 ? 8.227 13.219 5.941 1 87.44 150 ARG B N 1
ATOM 3825 C CA . ARG B 1 150 ? 9.492 13.93 5.762 1 87.44 150 ARG B CA 1
ATOM 3826 C C . ARG B 1 150 ? 9.297 15.18 4.918 1 87.44 150 ARG B C 1
ATOM 3828 O O . ARG B 1 150 ? 9.867 16.234 5.215 1 87.44 150 ARG B O 1
ATOM 3835 N N . HIS B 1 151 ? 8.562 15.047 3.908 1 87.5 151 HIS B N 1
ATOM 3836 C CA . HIS B 1 151 ? 8.266 16.172 3.033 1 87.5 151 HIS B CA 1
ATOM 3837 C C . HIS B 1 151 ? 7.617 17.328 3.809 1 87.5 151 HIS B C 1
ATOM 3839 O O . HIS B 1 151 ? 7.98 18.484 3.625 1 87.5 151 HIS B O 1
ATOM 3845 N N . LYS B 1 152 ? 6.754 16.969 4.652 1 79.38 152 LYS B N 1
ATOM 3846 C CA . LYS B 1 152 ? 6.07 17.984 5.441 1 79.38 152 LYS B CA 1
ATOM 3847 C C . LYS B 1 152 ? 7.016 18.625 6.453 1 79.38 152 LYS B C 1
ATOM 3849 O O . LYS B 1 152 ? 6.98 19.844 6.668 1 79.38 152 LYS B O 1
ATOM 3854 N N . ILE B 1 153 ? 7.77 17.812 6.969 1 76.44 153 ILE B N 1
ATOM 3855 C CA . ILE B 1 153 ? 8.742 18.312 7.93 1 76.44 153 ILE B CA 1
ATOM 3856 C C . ILE B 1 153 ? 9.688 19.297 7.242 1 76.44 153 ILE B C 1
ATOM 3858 O O . ILE B 1 153 ? 9.906 20.406 7.734 1 76.44 153 ILE B O 1
ATOM 3862 N N . VAL B 1 154 ? 10.148 18.953 6.137 1 82.75 154 VAL B N 1
ATOM 3863 C CA . VAL B 1 154 ? 11.133 19.75 5.41 1 82.75 154 VAL B CA 1
ATOM 3864 C C . VAL B 1 154 ? 10.469 21 4.832 1 82.75 154 VAL B C 1
ATOM 3866 O O . VAL B 1 154 ? 11.078 22.062 4.809 1 82.75 154 VAL B O 1
ATOM 3869 N N . SER B 1 155 ? 9.242 20.906 4.414 1 77.62 155 SER B N 1
ATOM 3870 C CA . SER B 1 155 ? 8.523 22.016 3.787 1 77.62 155 SER B CA 1
ATOM 3871 C C . SER B 1 155 ? 8.32 23.156 4.77 1 77.62 155 SER B C 1
ATOM 3873 O O . SER B 1 155 ? 8.148 24.312 4.359 1 77.62 155 SER B O 1
ATOM 3875 N N . MET B 1 156 ? 8.328 22.844 5.961 1 69.5 156 MET B N 1
ATOM 3876 C CA . MET B 1 156 ? 8.148 23.875 6.98 1 69.5 156 MET B CA 1
ATOM 3877 C C . MET B 1 156 ? 9.352 24.828 7.016 1 69.5 156 MET B C 1
ATOM 3879 O O . MET B 1 156 ? 9.227 25.969 7.438 1 69.5 156 MET B O 1
ATOM 3883 N N . ARG B 1 157 ? 10.414 24.375 6.516 1 68.5 157 ARG B N 1
ATOM 3884 C CA . ARG B 1 157 ? 11.648 25.156 6.637 1 68.5 157 ARG B CA 1
ATOM 3885 C C . ARG B 1 157 ? 12.164 25.578 5.266 1 68.5 157 ARG B C 1
ATOM 3887 O O . ARG B 1 157 ? 13.094 26.375 5.168 1 68.5 157 ARG B O 1
ATOM 3894 N N . LEU B 1 158 ? 11.547 25 4.398 1 78.88 158 LEU B N 1
ATOM 3895 C CA . LEU B 1 158 ? 12.07 25.203 3.049 1 78.88 158 LEU B CA 1
ATOM 3896 C C . LEU B 1 158 ? 11.531 26.5 2.451 1 78.88 158 LEU B C 1
ATOM 3898 O O . LEU B 1 158 ? 10.359 26.828 2.627 1 78.88 158 LEU B O 1
ATOM 3902 N N . HIS B 1 159 ? 12.453 27.203 1.912 1 75.38 159 HIS B N 1
ATOM 3903 C CA . HIS B 1 159 ? 12.039 28.391 1.171 1 75.38 159 HIS B CA 1
ATOM 3904 C C . HIS B 1 159 ? 11.102 28.016 0.026 1 75.38 159 HIS B C 1
ATOM 3906 O O . HIS B 1 159 ? 11.258 26.969 -0.596 1 75.38 159 HIS B O 1
ATOM 3912 N N . LYS B 1 160 ? 10.227 28.859 -0.327 1 75.69 160 LYS B N 1
ATOM 3913 C CA . LYS B 1 160 ? 9.18 28.641 -1.312 1 75.69 160 LYS B CA 1
ATOM 3914 C C . LYS B 1 160 ? 9.766 28.297 -2.676 1 75.69 160 LYS B C 1
ATOM 3916 O O . LYS B 1 160 ? 9.211 27.469 -3.406 1 75.69 160 LYS B O 1
ATOM 3921 N N . ARG B 1 161 ? 10.938 28.906 -2.967 1 79.5 161 ARG B N 1
ATOM 3922 C CA . ARG B 1 161 ? 11.562 28.719 -4.273 1 79.5 161 ARG B CA 1
ATOM 3923 C C . ARG B 1 161 ? 12.047 27.281 -4.449 1 79.5 161 ARG B C 1
ATOM 3925 O O . ARG B 1 161 ? 12.25 26.812 -5.574 1 79.5 161 ARG B O 1
ATOM 3932 N N . ARG B 1 162 ? 12.195 26.625 -3.34 1 86.69 162 ARG B N 1
ATOM 3933 C CA . ARG B 1 162 ? 12.766 25.281 -3.404 1 86.69 162 ARG B CA 1
ATOM 3934 C C . ARG B 1 162 ? 11.688 24.219 -3.211 1 86.69 162 ARG B C 1
ATOM 3936 O O . ARG B 1 162 ? 11.977 23.016 -3.25 1 86.69 162 ARG B O 1
ATOM 3943 N N . MET B 1 163 ? 10.523 24.609 -3.141 1 89.06 163 MET B N 1
ATOM 3944 C CA . MET B 1 163 ? 9.406 23.703 -2.885 1 89.06 163 MET B CA 1
ATOM 3945 C C . MET B 1 163 ? 9.148 22.797 -4.086 1 89.06 163 MET B C 1
ATOM 3947 O O . MET B 1 163 ? 8.75 21.656 -3.93 1 89.06 163 MET B O 1
ATOM 3951 N N . LEU B 1 164 ? 9.461 23.344 -5.215 1 91.25 164 LEU B N 1
ATOM 3952 C CA . LEU B 1 164 ? 9.227 22.531 -6.41 1 91.25 164 LEU B CA 1
ATOM 3953 C C . LEU B 1 164 ? 10.148 21.312 -6.434 1 91.25 164 LEU B C 1
ATOM 3955 O O . LEU B 1 164 ? 9.703 20.203 -6.688 1 91.25 164 LEU B O 1
ATOM 3959 N N . ILE B 1 165 ? 11.383 21.562 -6.152 1 93.5 165 ILE B N 1
ATOM 3960 C CA . ILE B 1 165 ? 12.352 20.469 -6.16 1 93.5 165 ILE B CA 1
ATOM 3961 C C . ILE B 1 165 ? 11.969 19.438 -5.098 1 93.5 165 ILE B C 1
ATOM 3963 O O . ILE B 1 165 ? 12.117 18.234 -5.316 1 93.5 165 ILE B O 1
ATOM 3967 N N . HIS B 1 166 ? 11.508 19.875 -4.051 1 94.5 166 HIS B N 1
ATOM 3968 C CA . HIS B 1 166 ? 11.117 18.984 -2.973 1 94.5 166 HIS B CA 1
ATOM 3969 C C . HIS B 1 166 ? 9.867 18.188 -3.346 1 94.5 166 HIS B C 1
ATOM 3971 O O . HIS B 1 166 ? 9.75 17.016 -3.002 1 94.5 166 HIS B O 1
ATOM 3977 N N . ARG B 1 167 ? 8.938 18.797 -4.047 1 93.62 167 ARG B N 1
ATOM 3978 C CA . ARG B 1 167 ? 7.762 18.094 -4.547 1 93.62 167 ARG B CA 1
ATOM 3979 C C . ARG B 1 167 ? 8.148 17.031 -5.574 1 93.62 167 ARG B C 1
ATOM 3981 O O . ARG B 1 167 ? 7.566 15.953 -5.609 1 93.62 167 ARG B O 1
ATOM 3988 N N . ILE B 1 168 ? 9.07 17.391 -6.352 1 96.75 168 ILE B N 1
ATOM 3989 C CA . ILE B 1 168 ? 9.578 16.422 -7.324 1 96.75 168 ILE B CA 1
ATOM 3990 C C . ILE B 1 168 ? 10.211 15.242 -6.598 1 96.75 168 ILE B C 1
ATOM 3992 O O . ILE B 1 168 ? 10.008 14.086 -6.984 1 96.75 168 ILE B O 1
ATOM 3996 N N . SER B 1 169 ? 10.914 15.555 -5.516 1 97.56 169 SER B N 1
ATOM 3997 C CA . SER B 1 169 ? 11.508 14.484 -4.715 1 97.56 169 SER B CA 1
ATOM 3998 C C . SER B 1 169 ? 10.438 13.555 -4.148 1 97.56 169 SER B C 1
ATOM 4000 O O . SER B 1 169 ? 10.578 12.336 -4.203 1 97.56 169 SER B O 1
ATOM 4002 N N . LEU B 1 170 ? 9.391 14.102 -3.674 1 96.38 170 LEU B N 1
ATOM 4003 C CA . LEU B 1 170 ? 8.289 13.297 -3.15 1 96.38 170 LEU B CA 1
ATOM 4004 C C . LEU B 1 170 ? 7.66 12.453 -4.254 1 96.38 170 LEU B C 1
ATOM 4006 O O . LEU B 1 170 ? 7.367 11.273 -4.047 1 96.38 170 LEU B O 1
ATOM 4010 N N . ALA B 1 171 ? 7.461 13.039 -5.406 1 96.56 171 ALA B N 1
ATOM 4011 C CA . ALA B 1 171 ? 6.906 12.305 -6.539 1 96.56 171 ALA B CA 1
ATOM 4012 C C . ALA B 1 171 ? 7.797 11.125 -6.914 1 96.56 171 ALA B C 1
ATOM 4014 O O . ALA B 1 171 ? 7.297 10.039 -7.23 1 96.56 171 ALA B O 1
ATOM 4015 N N . LEU B 1 172 ? 9.023 11.336 -6.809 1 98.31 172 LEU B N 1
ATOM 4016 C CA . LEU B 1 172 ? 9.969 10.273 -7.141 1 98.31 172 LEU B CA 1
ATOM 4017 C C . LEU B 1 172 ? 9.906 9.148 -6.109 1 98.31 172 LEU B C 1
ATOM 4019 O O . LEU B 1 172 ? 10.086 7.98 -6.453 1 98.31 172 LEU B O 1
ATOM 4023 N N . ALA B 1 173 ? 9.664 9.523 -4.859 1 98.56 173 ALA B N 1
ATOM 4024 C CA . ALA B 1 173 ? 9.469 8.5 -3.842 1 98.56 173 ALA B CA 1
ATOM 4025 C C . ALA B 1 173 ? 8.234 7.648 -4.156 1 98.56 173 ALA B C 1
ATOM 4027 O O . ALA B 1 173 ? 8.266 6.426 -3.996 1 98.56 173 ALA B O 1
ATOM 4028 N N . ILE B 1 174 ? 7.211 8.258 -4.625 1 96.88 174 ILE B N 1
ATOM 4029 C CA . ILE B 1 174 ? 5.984 7.555 -4.984 1 96.88 174 ILE B CA 1
ATOM 4030 C C . ILE B 1 174 ? 6.238 6.652 -6.191 1 96.88 174 ILE B C 1
ATOM 4032 O O . ILE B 1 174 ? 5.777 5.508 -6.227 1 96.88 174 ILE B O 1
ATOM 4036 N N . VAL B 1 175 ? 6.992 7.117 -7.137 1 98 175 VAL B N 1
ATOM 4037 C CA . VAL B 1 175 ? 7.367 6.332 -8.312 1 98 175 VAL B CA 1
ATOM 4038 C C . VAL B 1 175 ? 8.18 5.117 -7.879 1 98 175 VAL B C 1
ATOM 4040 O O . VAL B 1 175 ? 7.957 4.008 -8.367 1 98 175 VAL B O 1
ATOM 4043 N N . ALA B 1 176 ? 9.078 5.344 -6.957 1 98.69 176 ALA B N 1
ATOM 4044 C CA . ALA B 1 176 ? 9.898 4.25 -6.449 1 98.69 176 ALA B CA 1
ATOM 4045 C C . ALA B 1 176 ? 9.031 3.189 -5.766 1 98.69 176 ALA B C 1
ATOM 4047 O O . ALA B 1 176 ? 9.219 1.991 -5.988 1 98.69 176 ALA B O 1
ATOM 4048 N N . ALA B 1 177 ? 8.109 3.662 -4.965 1 98.31 177 ALA B N 1
ATOM 4049 C CA . ALA B 1 177 ? 7.219 2.74 -4.27 1 98.31 177 ALA B CA 1
ATOM 4050 C C . ALA B 1 177 ? 6.34 1.979 -5.258 1 98.31 177 ALA B C 1
ATOM 4052 O O . ALA B 1 177 ? 6.121 0.775 -5.105 1 98.31 177 ALA B O 1
ATOM 4053 N N . PHE B 1 178 ? 5.867 2.67 -6.289 1 98 178 PHE B N 1
ATOM 4054 C CA . PHE B 1 178 ? 5.078 2.023 -7.332 1 98 178 PHE B CA 1
ATOM 4055 C C . PHE B 1 178 ? 5.91 0.981 -8.07 1 98 178 PHE B C 1
ATOM 4057 O O . PHE B 1 178 ? 5.422 -0.11 -8.375 1 98 178 PHE B O 1
ATOM 4064 N N . GLY B 1 179 ? 7.121 1.356 -8.375 1 98.69 179 GLY B N 1
ATOM 4065 C CA . GLY B 1 179 ? 8.031 0.395 -8.977 1 98.69 179 GLY B CA 1
ATOM 4066 C C . GLY B 1 179 ? 8.234 -0.843 -8.125 1 98.69 179 GLY B C 1
ATOM 4067 O O . GLY B 1 179 ? 8.203 -1.966 -8.633 1 98.69 179 GLY B O 1
ATOM 4068 N N . GLY B 1 180 ? 8.461 -0.625 -6.801 1 98.5 180 GLY B N 1
ATOM 4069 C CA . GLY B 1 180 ? 8.586 -1.757 -5.895 1 98.5 180 GLY B CA 1
ATOM 4070 C C . GLY B 1 180 ? 7.352 -2.637 -5.863 1 98.5 180 GLY B C 1
ATOM 4071 O O . GLY B 1 180 ? 7.461 -3.865 -5.812 1 98.5 180 GLY B O 1
ATOM 4072 N N . ASN B 1 181 ? 6.184 -2.023 -5.895 1 98.19 181 ASN B N 1
ATOM 4073 C CA . ASN B 1 181 ? 4.934 -2.766 -5.969 1 98.19 181 ASN B CA 1
ATOM 4074 C C . ASN B 1 181 ? 4.848 -3.604 -7.238 1 98.19 181 ASN B C 1
ATOM 4076 O O . ASN B 1 181 ? 4.375 -4.742 -7.211 1 98.19 181 ASN B O 1
ATOM 4080 N N . GLY B 1 182 ? 5.32 -3.062 -8.312 1 98.5 182 GLY B N 1
ATOM 4081 C CA . GLY B 1 182 ? 5.359 -3.793 -9.57 1 98.5 182 GLY B CA 1
ATOM 4082 C C . GLY B 1 182 ? 6.293 -4.988 -9.539 1 98.5 182 GLY B C 1
ATOM 4083 O O . GLY B 1 182 ? 5.969 -6.051 -10.07 1 98.5 182 GLY B O 1
ATOM 4084 N N . VAL B 1 183 ? 7.391 -4.809 -8.852 1 98.38 183 VAL B N 1
ATOM 4085 C CA . VAL B 1 183 ? 8.359 -5.895 -8.734 1 98.38 183 VAL B CA 1
ATOM 4086 C C . VAL B 1 183 ? 7.723 -7.07 -7.988 1 98.38 183 VAL B C 1
ATOM 4088 O O . VAL B 1 183 ? 7.922 -8.227 -8.359 1 98.38 183 VAL B O 1
ATOM 4091 N N . THR B 1 184 ? 6.945 -6.754 -6.941 1 97.88 184 THR B N 1
ATOM 4092 C CA . THR B 1 184 ? 6.301 -7.809 -6.168 1 97.88 184 THR B CA 1
ATOM 4093 C C . THR B 1 184 ? 5.152 -8.43 -6.953 1 97.88 184 THR B C 1
ATOM 4095 O O . THR B 1 184 ? 4.875 -9.625 -6.809 1 97.88 184 THR B O 1
ATOM 4098 N N . ALA B 1 185 ? 4.539 -7.656 -7.797 1 97.94 185 ALA B N 1
ATOM 4099 C CA . ALA B 1 185 ? 3.395 -8.109 -8.578 1 97.94 185 ALA B CA 1
ATOM 4100 C C . ALA B 1 185 ? 3.842 -8.961 -9.766 1 97.94 185 ALA B C 1
ATOM 4102 O O . ALA B 1 185 ? 3.117 -9.859 -10.203 1 97.94 185 ALA B O 1
ATOM 4103 N N . TYR B 1 186 ? 5.027 -8.633 -10.297 1 97.81 186 TYR B N 1
ATOM 4104 C CA . TYR B 1 186 ? 5.594 -9.344 -11.438 1 97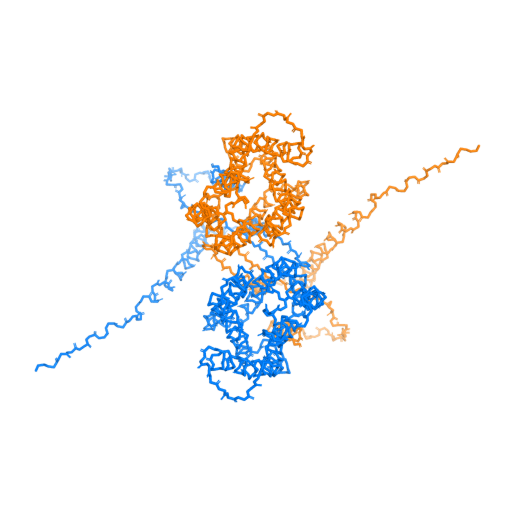.81 186 TYR B CA 1
ATOM 4105 C C . TYR B 1 186 ? 6.902 -10.031 -11.055 1 97.81 186 TYR B C 1
ATOM 4107 O O . TYR B 1 186 ? 7.984 -9.516 -11.352 1 97.81 186 TYR B O 1
ATOM 4115 N N . PRO B 1 187 ? 6.727 -11.203 -10.469 1 95.94 187 PRO B N 1
ATOM 4116 C CA . PRO B 1 187 ? 7.965 -11.938 -10.203 1 95.94 187 PRO B CA 1
ATOM 4117 C C . PRO B 1 187 ? 8.773 -12.211 -11.477 1 95.94 187 PRO B C 1
ATOM 4119 O O . PRO B 1 187 ? 8.211 -12.234 -12.57 1 95.94 187 PRO B O 1
ATOM 4122 N N . HIS B 1 188 ? 10.008 -12.422 -11.281 1 94.75 188 HIS B N 1
ATOM 4123 C CA . HIS B 1 188 ? 10.93 -12.547 -12.406 1 94.75 188 HIS B CA 1
ATOM 4124 C C . HIS B 1 188 ? 10.57 -13.75 -13.273 1 94.75 188 HIS B C 1
ATOM 4126 O O . HIS B 1 188 ? 10.688 -13.688 -14.5 1 94.75 188 HIS B O 1
ATOM 4132 N N . HIS B 1 189 ? 10.117 -14.844 -12.68 1 93.38 189 HIS B N 1
ATOM 4133 C CA . HIS B 1 189 ? 9.805 -16.062 -13.422 1 93.38 189 HIS B CA 1
ATOM 4134 C C . HIS B 1 189 ? 8.562 -15.875 -14.289 1 93.38 189 HIS B C 1
ATOM 4136 O O . HIS B 1 189 ? 8.359 -16.609 -15.258 1 93.38 189 HIS B O 1
ATOM 4142 N N . THR B 1 190 ? 7.695 -14.961 -13.93 1 94.06 190 THR B N 1
ATOM 4143 C CA . THR B 1 190 ? 6.461 -14.742 -14.68 1 94.06 190 THR B CA 1
ATOM 4144 C C . THR B 1 190 ? 6.703 -13.82 -15.867 1 94.06 190 THR B C 1
ATOM 4146 O O . THR B 1 190 ? 6.199 -14.07 -16.969 1 94.06 190 THR B O 1
ATOM 4149 N N . SER B 1 191 ? 7.445 -12.781 -15.648 1 95.38 191 SER B N 1
ATOM 4150 C CA . SER B 1 191 ? 7.758 -11.836 -16.719 1 95.38 191 SER B CA 1
ATOM 4151 C C . SER B 1 191 ? 9.031 -11.055 -16.406 1 95.38 191 SER B C 1
ATOM 4153 O O . SER B 1 191 ? 9 -10.07 -15.672 1 95.38 191 SER B O 1
ATOM 4155 N N . ARG B 1 192 ? 10.031 -11.359 -17.109 1 93.62 192 ARG B N 1
ATOM 4156 C CA . ARG B 1 192 ? 11.328 -10.727 -16.906 1 93.62 192 ARG B CA 1
ATOM 4157 C C . ARG B 1 192 ? 11.297 -9.258 -17.312 1 93.62 192 ARG B C 1
ATOM 4159 O O . ARG B 1 192 ? 11.859 -8.406 -16.625 1 93.62 192 ARG B O 1
ATOM 4166 N N . VAL B 1 193 ? 10.641 -8.992 -18.391 1 94.44 193 VAL B N 1
ATOM 4167 C CA . VAL B 1 193 ? 10.625 -7.637 -18.938 1 94.44 193 VAL B CA 1
ATOM 4168 C C . VAL B 1 193 ? 9.875 -6.707 -17.969 1 94.44 193 VAL B C 1
ATOM 4170 O O . VAL B 1 193 ? 10.375 -5.633 -17.625 1 94.44 193 VAL B O 1
ATOM 4173 N N . MET B 1 194 ? 8.719 -7.176 -17.516 1 97.12 194 MET B N 1
ATOM 4174 C CA . MET B 1 194 ? 7.945 -6.348 -16.594 1 97.12 194 MET B CA 1
ATOM 4175 C C . MET B 1 194 ? 8.672 -6.195 -15.266 1 97.12 194 MET B C 1
ATOM 4177 O O . MET B 1 194 ? 8.773 -5.086 -14.734 1 97.12 194 MET B O 1
ATOM 4181 N N . HIS B 1 195 ? 9.227 -7.281 -14.781 1 97.31 195 HIS B N 1
ATOM 4182 C CA . HIS B 1 195 ? 9.953 -7.254 -13.516 1 97.31 195 HIS B CA 1
ATOM 4183 C C . HIS B 1 195 ? 11.102 -6.25 -13.555 1 97.31 195 HIS B C 1
ATOM 4185 O O . HIS B 1 195 ? 11.219 -5.398 -12.672 1 97.31 195 HIS B O 1
ATOM 4191 N N . ASN B 1 196 ? 11.914 -6.34 -14.594 1 96.06 196 ASN B N 1
ATOM 4192 C CA . ASN B 1 196 ? 13.078 -5.465 -14.719 1 96.06 196 ASN B CA 1
ATOM 4193 C C . ASN B 1 196 ? 12.664 -4.012 -14.93 1 96.06 196 ASN B C 1
ATOM 4195 O O . ASN B 1 196 ? 13.336 -3.096 -14.445 1 96.06 196 ASN B O 1
ATOM 4199 N N . GLY B 1 197 ? 11.602 -3.807 -15.688 1 97 197 GLY B N 1
ATOM 4200 C CA . GLY B 1 197 ? 11.086 -2.457 -15.852 1 97 197 GLY B CA 1
ATOM 4201 C C . GLY B 1 197 ? 10.656 -1.818 -14.539 1 97 197 GLY B C 1
ATOM 4202 O O . GLY B 1 197 ? 11.039 -0.682 -14.242 1 97 197 GLY B O 1
ATOM 4203 N N . PHE B 1 198 ? 9.914 -2.549 -13.75 1 98.44 198 PHE B N 1
ATOM 4204 C CA . PHE B 1 198 ? 9.461 -2.041 -12.461 1 98.44 198 PHE B CA 1
ATOM 4205 C C . PHE B 1 198 ? 10.625 -1.908 -11.492 1 98.44 198 PHE B C 1
ATOM 4207 O O . PHE B 1 198 ? 10.648 -0.993 -10.664 1 98.44 198 PHE B O 1
ATOM 4214 N N . ALA B 1 199 ? 11.578 -2.838 -11.539 1 98.06 199 ALA B N 1
ATOM 4215 C CA . ALA B 1 199 ? 12.773 -2.734 -10.711 1 98.06 199 ALA B CA 1
ATOM 4216 C C . ALA B 1 199 ? 13.547 -1.454 -11.016 1 98.06 199 ALA B C 1
ATOM 4218 O O . ALA B 1 199 ? 14.039 -0.784 -10.109 1 98.06 199 ALA B O 1
ATOM 4219 N N . ALA B 1 200 ? 13.648 -1.148 -12.305 1 97.38 200 ALA B N 1
ATOM 4220 C CA . ALA B 1 200 ? 14.32 0.084 -12.703 1 97.38 200 ALA B CA 1
ATOM 4221 C C . ALA B 1 200 ? 13.609 1.308 -12.133 1 97.38 200 ALA B C 1
ATOM 4223 O O . ALA B 1 200 ? 14.258 2.217 -11.602 1 97.38 200 ALA B O 1
ATOM 4224 N N . LEU B 1 201 ? 12.297 1.316 -12.195 1 98.31 201 LEU B N 1
ATOM 4225 C CA . LEU B 1 201 ? 11.531 2.42 -11.625 1 98.31 201 LEU B CA 1
ATOM 4226 C C . LEU B 1 201 ? 11.773 2.529 -10.125 1 98.31 201 LEU B C 1
ATOM 4228 O O . LEU B 1 201 ? 11.891 3.635 -9.594 1 98.31 201 LEU B O 1
ATOM 4232 N N . CYS B 1 202 ? 11.805 1.416 -9.5 1 98.5 202 CYS B N 1
ATOM 4233 C CA . CYS B 1 202 ? 11.984 1.376 -8.055 1 98.5 202 CYS B CA 1
ATOM 4234 C C . CYS B 1 202 ? 13.352 1.916 -7.656 1 98.5 202 CYS B C 1
ATOM 4236 O O . CYS B 1 202 ? 13.453 2.873 -6.887 1 98.5 202 CYS B O 1
ATOM 4238 N N . VAL B 1 203 ? 14.414 1.399 -8.25 1 98.5 203 VAL B N 1
ATOM 4239 C CA . VAL B 1 203 ? 15.781 1.698 -7.84 1 98.5 203 VAL B CA 1
ATOM 4240 C C . VAL B 1 203 ? 16.172 3.1 -8.312 1 98.5 203 VAL B C 1
ATOM 4242 O O . VAL B 1 203 ? 16.703 3.896 -7.535 1 98.5 203 VAL B O 1
ATOM 4245 N N . LEU B 1 204 ? 15.875 3.402 -9.539 1 98.25 204 LEU B N 1
ATOM 4246 C CA . LEU B 1 204 ? 16.234 4.715 -10.062 1 98.25 204 LEU B CA 1
ATOM 4247 C C . LEU B 1 204 ? 15.391 5.809 -9.422 1 98.25 204 LEU B C 1
ATOM 4249 O O . LEU B 1 204 ? 15.883 6.898 -9.133 1 98.25 204 LEU B O 1
ATOM 4253 N N . GLY B 1 205 ? 14.117 5.527 -9.219 1 98.62 205 GLY B N 1
ATOM 4254 C CA . GLY B 1 205 ? 13.281 6.477 -8.5 1 98.62 205 GLY B CA 1
ATOM 4255 C C . GLY B 1 205 ? 13.789 6.785 -7.105 1 98.62 205 GLY B C 1
ATOM 4256 O O . GLY B 1 205 ? 13.852 7.949 -6.703 1 98.62 205 GLY B O 1
ATOM 4257 N N . ALA B 1 206 ? 14.164 5.734 -6.422 1 98.81 206 ALA B N 1
ATOM 4258 C CA . ALA B 1 206 ? 14.703 5.91 -5.074 1 98.81 206 ALA B CA 1
ATOM 4259 C C . ALA B 1 206 ? 16.031 6.668 -5.109 1 98.81 206 ALA B C 1
ATOM 4261 O O . ALA B 1 206 ? 16.25 7.574 -4.301 1 98.81 206 ALA B O 1
ATOM 4262 N N . LEU B 1 207 ? 16.891 6.297 -6.016 1 98.81 207 LEU B N 1
ATOM 4263 C CA . LEU B 1 207 ? 18.172 6.961 -6.141 1 98.81 207 LEU B CA 1
ATOM 4264 C C . LEU B 1 207 ? 18 8.461 -6.371 1 98.81 207 LEU B C 1
ATOM 4266 O O . LEU B 1 207 ? 18.656 9.273 -5.723 1 98.81 207 LEU B O 1
ATOM 4270 N N . LEU B 1 208 ? 17.109 8.812 -7.234 1 98.69 208 LEU B N 1
ATOM 4271 C CA . LEU B 1 208 ? 16.859 10.211 -7.535 1 98.69 208 LEU B CA 1
ATOM 4272 C C . LEU B 1 208 ? 16.188 10.914 -6.359 1 98.69 208 LEU B C 1
ATOM 4274 O O . LEU B 1 208 ? 16.516 12.055 -6.039 1 98.69 208 LEU B O 1
ATOM 4278 N N . HIS B 1 209 ? 15.273 10.242 -5.723 1 98.56 209 HIS B N 1
ATOM 4279 C CA . HIS B 1 209 ? 14.602 10.797 -4.551 1 98.56 209 HIS B CA 1
ATOM 4280 C C . HIS B 1 209 ? 15.609 11.164 -3.465 1 98.56 209 HIS B C 1
ATOM 4282 O O . HIS B 1 209 ? 15.648 12.305 -3.012 1 98.56 209 HIS B O 1
ATOM 4288 N N . PHE B 1 210 ? 16.406 10.227 -3.09 1 98.56 210 PHE B N 1
ATOM 4289 C CA . PHE B 1 210 ? 17.344 10.461 -1.987 1 98.56 210 PHE B CA 1
ATOM 4290 C C . PHE B 1 210 ? 18.422 11.453 -2.385 1 98.56 210 PHE B C 1
ATOM 4292 O O . PHE B 1 210 ? 18.891 12.242 -1.556 1 98.56 210 PHE B O 1
ATOM 4299 N N . SER B 1 211 ? 18.812 11.438 -3.66 1 98.44 211 SER B N 1
ATOM 4300 C CA . SER B 1 211 ? 19.797 12.414 -4.129 1 98.44 211 SER B CA 1
ATOM 4301 C C . SER B 1 211 ? 19.234 13.836 -4.051 1 98.44 211 SER B C 1
ATOM 4303 O O . SER B 1 211 ? 19.938 14.758 -3.643 1 98.44 211 SER B O 1
ATOM 4305 N N . LEU B 1 212 ? 18 13.977 -4.398 1 97.62 212 LEU B N 1
ATOM 4306 C CA . LEU B 1 212 ? 17.375 15.289 -4.316 1 97.62 212 LEU B CA 1
ATOM 4307 C C . LEU B 1 212 ? 17.219 15.727 -2.861 1 97.62 212 LEU B C 1
ATOM 4309 O O . LEU B 1 212 ? 17.438 16.906 -2.537 1 97.62 212 LEU B O 1
ATOM 4313 N N . GLU B 1 213 ? 16.859 14.766 -2.055 1 96.44 213 GLU B N 1
ATOM 4314 C CA . GLU B 1 213 ? 16.781 15.094 -0.634 1 96.44 213 GLU B CA 1
ATOM 4315 C C . GLU B 1 213 ? 18.125 15.57 -0.094 1 96.44 213 GLU B C 1
ATOM 4317 O O . GLU B 1 213 ? 18.188 16.547 0.655 1 96.44 213 GLU B O 1
ATOM 4322 N N . ALA B 1 214 ? 19.141 14.875 -0.477 1 96.19 214 ALA B N 1
ATOM 4323 C CA . ALA B 1 214 ? 20.484 15.25 -0.043 1 96.19 214 ALA B CA 1
ATOM 4324 C C . ALA B 1 214 ? 20.875 16.625 -0.577 1 96.19 214 ALA B C 1
ATOM 4326 O O . ALA B 1 214 ? 21.484 17.438 0.136 1 96.19 214 ALA B O 1
ATOM 4327 N N . LEU B 1 215 ? 20.547 16.891 -1.814 1 94.94 215 LEU B N 1
ATOM 4328 C CA . LEU B 1 215 ? 20.828 18.203 -2.414 1 94.94 215 LEU B CA 1
ATOM 4329 C C . LEU B 1 215 ? 20.109 19.312 -1.656 1 94.94 215 LEU B C 1
ATOM 4331 O O . LEU B 1 215 ? 20.703 20.359 -1.389 1 94.94 215 LEU B O 1
ATOM 4335 N N . ILE B 1 216 ? 18.859 19.094 -1.316 1 93.25 216 ILE B N 1
ATOM 4336 C CA . ILE B 1 216 ? 18.062 20.078 -0.591 1 93.25 216 ILE B CA 1
ATOM 4337 C C . ILE B 1 216 ? 18.703 20.359 0.766 1 93.25 216 ILE B C 1
ATOM 4339 O O . ILE B 1 216 ? 18.688 21.5 1.231 1 93.25 216 ILE B O 1
ATOM 4343 N N . GLU B 1 217 ? 19.266 19.375 1.344 1 90.12 217 GLU B N 1
ATOM 4344 C CA . GLU B 1 217 ? 19.922 19.531 2.639 1 90.12 217 GLU B CA 1
ATOM 4345 C C . GLU B 1 217 ? 21.125 20.453 2.529 1 90.12 217 GLU B C 1
ATOM 4347 O O . GLU B 1 217 ? 21.516 21.109 3.502 1 90.12 217 GLU B O 1
ATOM 4352 N N . TRP B 1 218 ? 21.766 20.5 1.375 1 90.88 218 TRP B N 1
ATOM 4353 C CA . TRP B 1 218 ? 22.922 21.359 1.174 1 90.88 218 TRP B CA 1
ATOM 4354 C C . TRP B 1 218 ? 22.484 22.797 0.868 1 90.88 218 TRP B C 1
ATOM 4356 O O . TRP B 1 218 ? 23.219 23.75 1.163 1 90.88 218 TRP B O 1
ATOM 4366 N N . VAL B 1 219 ? 21.344 22.938 0.354 1 86.69 219 VAL B N 1
ATOM 4367 C CA . VAL B 1 219 ? 20.859 24.266 -0.014 1 86.69 219 VAL B CA 1
ATOM 4368 C C . VAL B 1 219 ? 20.234 24.938 1.205 1 86.69 219 VAL B C 1
ATOM 4370 O O . VAL B 1 219 ? 20.406 26.141 1.413 1 86.69 219 VAL B O 1
ATOM 4373 N N . GLU B 1 220 ? 19.469 24.141 1.887 1 79.81 220 GLU B N 1
ATOM 4374 C CA . GLU B 1 220 ? 18.906 24.609 3.146 1 79.81 220 GLU B CA 1
ATOM 4375 C C . GLU B 1 220 ? 19.391 23.766 4.32 1 79.81 220 GLU B C 1
ATOM 4377 O O . GLU B 1 220 ? 19.094 22.562 4.395 1 79.81 220 GLU B O 1
ATOM 4382 N N . PRO B 1 221 ? 20.219 24.438 5.094 1 75.62 221 PRO B N 1
ATOM 4383 C CA . PRO B 1 221 ? 20.812 23.625 6.156 1 75.62 221 PRO B CA 1
ATOM 4384 C C . PRO B 1 221 ? 19.781 23.094 7.141 1 75.62 221 PRO B C 1
ATOM 4386 O O . PRO B 1 221 ? 19.641 23.609 8.25 1 75.62 221 PRO B O 1
ATOM 4389 N N . LEU B 1 222 ? 19.188 21.953 6.801 1 74 222 LEU B N 1
ATOM 4390 C CA . LEU B 1 222 ? 18.109 21.312 7.543 1 74 222 LEU B CA 1
ATOM 4391 C C . LEU B 1 222 ? 18.656 20.328 8.57 1 74 222 LEU B C 1
ATOM 4393 O O . LEU B 1 222 ? 17.969 19.969 9.523 1 74 222 LEU B O 1
ATOM 4397 N N . VAL B 1 223 ? 19.906 19.875 8.266 1 79.12 223 VAL B N 1
ATOM 4398 C CA . VAL B 1 223 ? 20.562 18.891 9.117 1 79.12 223 VAL B CA 1
ATOM 4399 C C . VAL B 1 223 ? 22.016 19.297 9.367 1 79.12 223 VAL B C 1
ATOM 4401 O O . VAL B 1 223 ? 22.5 20.266 8.781 1 79.12 223 VAL B O 1
ATOM 4404 N N . SER B 1 224 ? 22.641 18.609 10.281 1 82.44 224 SER B N 1
ATOM 4405 C CA . SER B 1 224 ? 24.031 18.922 10.562 1 82.44 224 SER B CA 1
ATOM 4406 C C . SER B 1 224 ? 24.922 18.672 9.344 1 82.44 224 SER B C 1
ATOM 4408 O O . SER B 1 224 ? 24.516 17.953 8.422 1 82.44 224 SER B O 1
ATOM 4410 N N . ARG B 1 225 ? 26.047 19.281 9.375 1 89.5 225 ARG B N 1
ATOM 4411 C CA . ARG B 1 225 ? 27 19.062 8.289 1 89.5 225 ARG B CA 1
ATOM 4412 C C . ARG B 1 225 ? 27.422 17.609 8.211 1 89.5 225 ARG B C 1
ATOM 4414 O O . ARG B 1 225 ? 27.562 17.047 7.113 1 89.5 225 ARG B O 1
ATOM 4421 N N . ALA B 1 226 ? 27.656 16.984 9.336 1 91.44 226 ALA B N 1
ATOM 4422 C CA . ALA B 1 226 ? 28.031 15.57 9.375 1 91.44 226 ALA B CA 1
ATOM 4423 C C . ALA B 1 226 ? 26.969 14.695 8.734 1 91.44 226 ALA B C 1
ATOM 4425 O O . ALA B 1 226 ? 27.281 13.773 7.973 1 91.44 226 ALA B O 1
ATOM 4426 N N . THR B 1 227 ? 25.719 14.961 9 1 92.31 227 THR B N 1
ATOM 4427 C CA . THR B 1 227 ? 24.625 14.203 8.43 1 92.31 227 THR B CA 1
ATOM 4428 C C . THR B 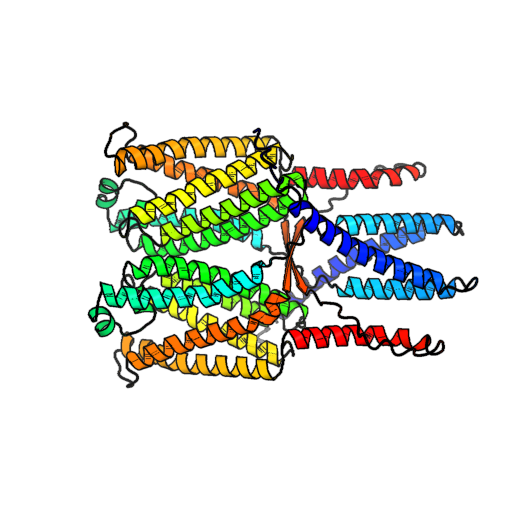1 227 ? 24.531 14.43 6.922 1 92.31 227 THR B C 1
ATOM 4430 O O . THR B 1 227 ? 24.266 13.492 6.16 1 92.31 227 THR B O 1
ATOM 4433 N N . ARG B 1 228 ? 24.781 15.625 6.559 1 94.38 228 ARG B N 1
ATOM 4434 C CA . ARG B 1 228 ? 24.766 15.93 5.133 1 94.38 228 ARG B CA 1
ATOM 4435 C C . ARG B 1 228 ? 25.844 15.133 4.395 1 94.38 228 ARG B C 1
ATOM 4437 O O . ARG B 1 228 ? 25.578 14.594 3.316 1 94.38 228 ARG B O 1
ATOM 4444 N N . LEU B 1 229 ? 26.953 15.141 4.977 1 96.06 229 LEU B N 1
ATOM 4445 C CA . LEU B 1 229 ? 28.062 14.398 4.375 1 96.06 229 LEU B CA 1
ATOM 4446 C C . LEU B 1 229 ? 27.75 12.906 4.336 1 96.06 229 LEU B C 1
ATOM 4448 O O . LEU B 1 229 ? 28.047 12.234 3.346 1 96.06 229 LEU B O 1
ATOM 4452 N N . TRP B 1 230 ? 27.203 12.438 5.402 1 97 230 TRP B N 1
ATOM 4453 C CA . TRP B 1 230 ? 26.812 11.031 5.469 1 97 230 TRP B CA 1
ATOM 4454 C C . TRP B 1 230 ? 25.797 10.695 4.387 1 97 230 TRP B C 1
ATOM 4456 O O . TRP B 1 230 ? 25.938 9.711 3.662 1 97 230 TRP B O 1
ATOM 4466 N N . HIS B 1 231 ? 24.75 11.516 4.223 1 97.94 231 HIS B N 1
ATOM 4467 C CA . HIS B 1 231 ? 23.719 11.32 3.203 1 97.94 231 HIS B CA 1
ATOM 4468 C C . HIS B 1 231 ? 24.328 11.367 1.802 1 97.94 231 HIS B C 1
ATOM 4470 O O . HIS B 1 231 ? 23.969 10.555 0.943 1 97.94 231 HIS B O 1
ATOM 4476 N N . THR B 1 232 ? 25.203 12.273 1.604 1 98 232 THR B N 1
ATOM 4477 C CA . THR B 1 232 ? 25.859 12.398 0.308 1 98 232 THR B CA 1
ATOM 4478 C C . THR B 1 232 ? 26.688 11.156 0.005 1 98 232 THR B C 1
ATOM 4480 O O . THR B 1 232 ? 26.641 10.633 -1.107 1 98 232 THR B O 1
ATOM 4483 N N . ALA B 1 233 ? 27.438 10.727 0.992 1 98.62 233 ALA B N 1
ATOM 4484 C CA . ALA B 1 233 ? 28.25 9.523 0.823 1 98.62 233 ALA B CA 1
ATOM 4485 C C . ALA B 1 233 ? 27.375 8.32 0.483 1 98.62 233 ALA B C 1
ATOM 4487 O O . ALA B 1 233 ? 27.719 7.52 -0.389 1 98.62 233 ALA B O 1
ATOM 4488 N N . LEU B 1 234 ? 26.266 8.172 1.163 1 98.75 234 LEU B N 1
ATOM 4489 C CA . LEU B 1 234 ? 25.344 7.07 0.903 1 98.75 234 LEU B CA 1
ATOM 4490 C C . LEU B 1 234 ? 24.812 7.141 -0.52 1 98.75 234 LEU B C 1
ATOM 4492 O O . LEU B 1 234 ? 24.703 6.117 -1.2 1 98.75 234 LEU B O 1
ATOM 4496 N N . CYS B 1 235 ? 24.469 8.32 -0.979 1 98.75 235 CYS B N 1
ATOM 4497 C CA . CYS B 1 235 ? 23.938 8.492 -2.328 1 98.75 235 CYS B CA 1
ATOM 4498 C C . CYS B 1 235 ? 25 8.156 -3.375 1 98.75 235 CYS B C 1
ATOM 4500 O O . CYS B 1 235 ? 24.703 7.504 -4.379 1 98.75 235 CYS B O 1
ATOM 4502 N N . LEU B 1 236 ? 26.203 8.586 -3.143 1 98.69 236 LEU B N 1
ATOM 4503 C CA . LEU B 1 236 ? 27.297 8.289 -4.07 1 98.69 236 LEU B CA 1
ATOM 4504 C C . LEU B 1 236 ? 27.578 6.789 -4.109 1 98.69 236 LEU B C 1
ATOM 4506 O O . LEU B 1 236 ? 27.797 6.223 -5.184 1 98.69 236 LEU B O 1
ATOM 4510 N N . ALA B 1 237 ? 27.609 6.211 -2.961 1 98.81 237 ALA B N 1
ATOM 4511 C CA . ALA B 1 237 ? 27.797 4.766 -2.891 1 98.81 237 ALA B CA 1
ATOM 4512 C C . ALA B 1 237 ? 26.672 4.027 -3.604 1 98.81 237 ALA B C 1
ATOM 4514 O O . ALA B 1 237 ? 26.906 3.084 -4.363 1 98.81 237 ALA B O 1
ATOM 4515 N N . ALA B 1 238 ? 25.438 4.438 -3.373 1 98.88 238 ALA B N 1
ATOM 4516 C CA . ALA B 1 238 ? 24.297 3.826 -4.035 1 98.88 238 ALA B CA 1
ATOM 4517 C C . ALA B 1 238 ? 24.391 3.98 -5.551 1 98.88 238 ALA B C 1
ATOM 4519 O O . ALA B 1 238 ? 24.109 3.037 -6.293 1 98.88 238 ALA B O 1
ATOM 4520 N N . ALA B 1 239 ? 24.766 5.168 -5.98 1 98.81 239 ALA B N 1
ATOM 4521 C CA . ALA B 1 239 ? 24.891 5.422 -7.414 1 98.81 239 ALA B CA 1
ATOM 4522 C C . ALA B 1 239 ? 25.953 4.523 -8.039 1 98.81 239 ALA B C 1
ATOM 4524 O O . ALA B 1 239 ? 25.75 3.979 -9.125 1 98.81 239 ALA B O 1
ATOM 4525 N N . SER B 1 240 ? 27.062 4.398 -7.375 1 98.62 240 SER B N 1
ATOM 4526 C CA . SER B 1 240 ? 28.141 3.559 -7.863 1 98.62 240 SER B CA 1
ATOM 4527 C C . SER B 1 240 ? 27.734 2.094 -7.93 1 98.62 240 SER B C 1
ATOM 4529 O O . SER B 1 240 ? 27.922 1.435 -8.953 1 98.62 240 SER B O 1
ATOM 4531 N N . CYS B 1 241 ? 27.156 1.616 -6.883 1 98.56 241 CYS B N 1
ATOM 4532 C CA . CYS B 1 241 ? 26.719 0.229 -6.84 1 98.56 241 CYS B CA 1
ATOM 4533 C C . CYS B 1 241 ? 25.594 -0.015 -7.84 1 98.56 241 CYS B C 1
ATOM 4535 O O . CYS B 1 241 ? 25.562 -1.052 -8.508 1 98.56 241 CYS B O 1
ATOM 4537 N N . CYS B 1 242 ? 24.688 0.919 -7.898 1 98.38 242 CYS B N 1
ATOM 4538 C CA . CYS B 1 242 ? 23.594 0.824 -8.867 1 98.38 242 CYS B CA 1
ATOM 4539 C C . CYS B 1 242 ? 24.125 0.725 -10.289 1 98.38 242 CYS B C 1
ATOM 4541 O O . CYS B 1 242 ? 23.641 -0.076 -11.086 1 98.38 242 CYS B O 1
ATOM 4543 N N . SER B 1 243 ? 25.156 1.51 -10.617 1 97.69 243 SER B N 1
ATOM 4544 C CA . SER B 1 243 ? 25.75 1.465 -11.953 1 97.69 243 SER B CA 1
ATOM 4545 C C . SER B 1 243 ? 26.328 0.084 -12.25 1 97.69 243 SER B C 1
ATOM 4547 O O . SER B 1 243 ? 26.188 -0.426 -13.367 1 97.69 243 SER B O 1
ATOM 4549 N N . ILE B 1 244 ? 26.891 -0.524 -11.273 1 97.25 244 ILE B N 1
ATOM 4550 C CA . ILE B 1 244 ? 27.5 -1.837 -11.445 1 97.25 244 ILE B CA 1
ATOM 4551 C C . ILE B 1 244 ? 26.422 -2.869 -11.781 1 97.25 244 ILE B C 1
ATOM 4553 O O . ILE B 1 244 ? 26.531 -3.578 -12.781 1 97.25 244 ILE B O 1
ATOM 4557 N N . PHE B 1 245 ? 25.375 -2.953 -11 1 95.69 245 PHE B N 1
ATOM 4558 C CA . PHE B 1 245 ? 24.438 -4.043 -11.227 1 95.69 245 PHE B CA 1
ATOM 4559 C C . PHE B 1 245 ? 23.547 -3.738 -12.422 1 95.69 245 PHE B C 1
ATOM 4561 O O . PHE B 1 245 ? 23.125 -4.648 -13.148 1 95.69 245 PHE B O 1
ATOM 4568 N N . VAL B 1 246 ? 23.234 -2.443 -12.711 1 95.06 246 VAL B N 1
ATOM 4569 C CA . VAL B 1 246 ? 22.469 -2.104 -13.898 1 95.06 246 VAL B CA 1
ATOM 4570 C C . VAL B 1 246 ? 23.281 -2.432 -15.148 1 95.06 246 VAL B C 1
ATOM 4572 O O . VAL B 1 246 ? 22.734 -2.941 -16.141 1 95.06 246 VAL B O 1
ATOM 4575 N N . LEU B 1 247 ? 24.562 -2.145 -15.102 1 94.56 247 LEU B N 1
ATOM 4576 C CA . LEU B 1 247 ? 25.422 -2.488 -16.219 1 94.56 247 LEU B CA 1
ATOM 4577 C C . LEU B 1 247 ? 25.422 -3.992 -16.469 1 94.56 247 LEU B C 1
ATOM 4579 O O . LEU B 1 247 ? 25.359 -4.434 -17.625 1 94.56 247 LEU B O 1
ATOM 4583 N N . HIS B 1 248 ? 25.453 -4.758 -15.484 1 95.12 248 HIS B N 1
ATOM 4584 C CA . HIS B 1 248 ? 25.375 -6.207 -15.625 1 95.12 248 HIS B CA 1
ATOM 4585 C C . HIS B 1 248 ? 24.062 -6.633 -16.281 1 95.12 248 HIS B C 1
ATOM 4587 O O . HIS B 1 248 ? 24.062 -7.441 -17.203 1 95.12 248 HIS B O 1
ATOM 4593 N N . ILE B 1 249 ? 22.953 -6.07 -15.805 1 93.12 249 ILE B N 1
ATOM 4594 C CA . ILE B 1 249 ? 21.641 -6.477 -16.281 1 93.12 249 ILE B CA 1
ATOM 4595 C C . ILE B 1 249 ? 21.484 -6.066 -17.75 1 93.12 249 ILE B C 1
ATOM 4597 O O . ILE B 1 249 ? 21.078 -6.883 -18.594 1 93.12 249 ILE B O 1
ATOM 4601 N N . VAL B 1 250 ? 21.859 -4.852 -18.078 1 92.44 250 VAL B N 1
ATOM 4602 C CA . VAL B 1 250 ? 21.609 -4.297 -19.406 1 92.44 250 VAL B CA 1
ATOM 4603 C C . VAL B 1 250 ? 22.594 -4.871 -20.406 1 92.44 250 VAL B C 1
ATOM 4605 O O . VAL B 1 250 ? 22.219 -5.281 -21.5 1 92.44 250 VAL B O 1
ATOM 4608 N N . VAL B 1 251 ? 23.812 -5.031 -20.016 1 92.94 251 VAL B N 1
ATOM 4609 C CA . VAL B 1 251 ? 24.859 -5.379 -20.969 1 92.94 251 VAL B CA 1
ATOM 4610 C C . VAL B 1 251 ? 25.078 -6.891 -20.969 1 92.94 251 VAL B C 1
ATOM 4612 O O . VAL B 1 251 ? 25.094 -7.52 -22.031 1 92.94 251 VAL B O 1
ATOM 4615 N N . GLU B 1 252 ? 25.156 -7.477 -19.844 1 91.56 252 GLU B N 1
ATOM 4616 C CA . GLU B 1 252 ? 25.5 -8.891 -19.781 1 91.56 252 GLU B CA 1
ATOM 4617 C C . GLU B 1 252 ? 24.266 -9.766 -19.938 1 91.56 252 GLU B C 1
ATOM 4619 O O . GLU B 1 252 ? 24.234 -10.695 -20.75 1 91.56 252 GLU B O 1
ATOM 4624 N N . GLU B 1 253 ? 23.25 -9.453 -19.219 1 88.44 253 GLU B N 1
ATOM 4625 C CA . GLU B 1 253 ? 22.094 -10.336 -19.203 1 88.44 253 GLU B CA 1
ATOM 4626 C C . GLU B 1 253 ? 21.203 -10.094 -20.422 1 88.44 253 GLU B C 1
ATOM 4628 O O . GLU B 1 253 ? 20.859 -11.039 -21.141 1 88.44 253 GLU B O 1
ATOM 4633 N N . ILE B 1 254 ? 20.875 -8.844 -20.625 1 88 254 ILE B N 1
ATOM 4634 C CA . ILE B 1 254 ? 19.984 -8.539 -21.734 1 88 254 ILE B CA 1
ATOM 4635 C C . ILE B 1 254 ? 20.781 -8.477 -23.031 1 88 254 ILE B C 1
ATOM 4637 O O . ILE B 1 254 ? 20.344 -9 -24.062 1 88 254 ILE B O 1
ATOM 4641 N N . GLY B 1 255 ? 21.969 -7.852 -23 1 91.56 255 GLY B N 1
ATOM 4642 C CA . GLY B 1 255 ? 22.781 -7.645 -24.188 1 91.56 255 GLY B CA 1
ATOM 4643 C C . GLY B 1 255 ? 23.594 -8.867 -24.578 1 91.56 255 GLY B C 1
ATOM 4644 O O . GLY B 1 255 ? 24.125 -8.938 -25.688 1 91.56 255 GLY B O 1
ATOM 4645 N N . ASN B 1 256 ? 23.797 -9.75 -23.672 1 92.12 256 ASN B N 1
ATOM 4646 C CA . ASN B 1 256 ? 24.578 -10.969 -23.891 1 92.12 256 ASN B CA 1
ATOM 4647 C C . ASN B 1 256 ? 26.031 -10.656 -24.203 1 92.12 256 ASN B C 1
ATOM 4649 O O . ASN B 1 256 ? 26.625 -11.273 -25.094 1 92.12 256 ASN B O 1
ATOM 4653 N N . ARG B 1 257 ? 26.578 -9.656 -23.688 1 92.38 257 ARG B N 1
ATOM 4654 C CA . ARG B 1 257 ? 27.984 -9.258 -23.797 1 92.38 257 ARG B CA 1
ATOM 4655 C C . ARG B 1 257 ? 28.672 -9.273 -22.438 1 92.38 257 ARG B C 1
ATOM 4657 O O . ARG B 1 257 ? 28.078 -8.875 -21.438 1 92.38 257 ARG B O 1
ATOM 4664 N N . SER B 1 258 ? 29.797 -9.781 -22.375 1 90.5 258 SER B N 1
ATOM 4665 C CA . SER B 1 258 ? 30.5 -9.867 -21.109 1 90.5 258 SER B CA 1
ATOM 4666 C C . SER B 1 258 ? 31.297 -8.602 -20.828 1 90.5 258 SER B C 1
ATOM 4668 O O . SER B 1 258 ? 32.062 -8.141 -21.688 1 90.5 258 SER B O 1
ATOM 4670 N N . VAL B 1 259 ? 31.047 -7.973 -19.781 1 91.38 259 VAL B N 1
ATOM 4671 C CA . VAL B 1 259 ? 31.859 -6.852 -19.328 1 91.38 259 VAL B CA 1
ATOM 4672 C C . VAL B 1 259 ? 32.625 -7.234 -18.078 1 91.38 259 VAL B C 1
ATOM 4674 O O . VAL B 1 259 ? 33.25 -6.383 -17.422 1 91.38 259 VAL B O 1
ATOM 4677 N N . GLY B 1 260 ? 32.5 -8.555 -17.672 1 93.12 260 GLY B N 1
ATOM 4678 C CA . GLY B 1 260 ? 33.312 -9.125 -16.625 1 93.12 260 GLY B CA 1
ATOM 4679 C C . GLY B 1 260 ? 32.812 -8.852 -15.234 1 93.12 260 GLY B C 1
ATOM 4680 O O . GLY B 1 260 ? 33.531 -9.055 -14.25 1 93.12 260 GLY B O 1
ATOM 4681 N N . ILE B 1 261 ? 31.641 -8.344 -14.977 1 93.5 261 ILE B N 1
ATOM 4682 C CA . ILE B 1 261 ? 31.094 -8.047 -13.656 1 93.5 261 ILE B CA 1
ATOM 4683 C C . ILE B 1 261 ? 30.641 -9.336 -12.984 1 93.5 261 ILE B C 1
ATOM 4685 O O . ILE B 1 261 ? 31.016 -9.625 -11.844 1 93.5 261 ILE B O 1
ATOM 4689 N N . GLY B 1 262 ? 29.969 -10.141 -13.664 1 94 262 GLY B N 1
ATOM 4690 C CA . GLY B 1 262 ? 29.484 -11.406 -13.141 1 94 262 GLY B CA 1
ATOM 4691 C C . GLY B 1 262 ? 28.266 -11.25 -12.234 1 94 262 GLY B C 1
ATOM 4692 O O . GLY B 1 262 ? 28.031 -10.164 -11.703 1 94 262 GLY B O 1
ATOM 4693 N N . LYS B 1 263 ? 27.531 -12.328 -12.008 1 94.19 263 LYS B N 1
ATOM 4694 C CA . LYS B 1 263 ? 26.266 -12.32 -11.281 1 94.19 263 LYS B CA 1
ATOM 4695 C C . LYS B 1 263 ? 26.484 -12.008 -9.805 1 94.19 263 LYS B C 1
ATOM 4697 O O . LYS B 1 263 ? 25.719 -11.266 -9.203 1 94.19 263 LYS B O 1
ATOM 4702 N N . LEU B 1 264 ? 27.516 -12.57 -9.281 1 95.75 264 LEU B N 1
ATOM 4703 C CA . LEU B 1 264 ? 27.734 -12.414 -7.848 1 95.75 264 LEU B CA 1
ATOM 4704 C C . LEU B 1 264 ? 28.047 -10.961 -7.5 1 95.75 264 LEU B C 1
ATOM 4706 O O . LEU B 1 264 ? 27.438 -10.391 -6.586 1 95.75 264 LEU B O 1
ATOM 4710 N N . ALA B 1 265 ? 29 -10.398 -8.203 1 97.06 265 ALA B N 1
ATOM 4711 C CA . ALA B 1 265 ? 29.359 -9 -7.973 1 97.06 265 ALA B CA 1
ATOM 4712 C C . ALA B 1 265 ? 28.156 -8.086 -8.18 1 97.06 265 ALA B C 1
ATOM 4714 O O . ALA B 1 265 ? 27.953 -7.137 -7.422 1 97.06 265 ALA B O 1
ATOM 4715 N N . ALA B 1 266 ? 27.375 -8.375 -9.18 1 97.75 266 ALA B N 1
ATOM 4716 C CA . ALA B 1 266 ? 26.188 -7.578 -9.469 1 97.75 266 ALA B CA 1
ATOM 4717 C C . ALA B 1 266 ? 25.156 -7.711 -8.352 1 97.75 266 ALA B C 1
ATOM 4719 O O . ALA B 1 266 ? 24.547 -6.723 -7.938 1 97.75 266 ALA B O 1
ATOM 4720 N N . ALA B 1 267 ? 24.984 -8.906 -7.883 1 97.88 267 ALA B N 1
ATOM 4721 C CA . ALA B 1 267 ? 24.031 -9.133 -6.797 1 97.88 267 ALA B CA 1
ATOM 4722 C C . ALA B 1 267 ? 24.453 -8.414 -5.523 1 97.88 267 ALA B C 1
ATOM 4724 O O . ALA B 1 267 ? 23.625 -7.816 -4.832 1 97.88 267 ALA B O 1
ATOM 4725 N N . ILE B 1 268 ? 25.719 -8.445 -5.215 1 98.12 268 ILE B N 1
ATOM 4726 C CA . ILE B 1 268 ? 26.25 -7.746 -4.055 1 98.12 268 ILE B CA 1
ATOM 4727 C C . ILE B 1 268 ? 26.031 -6.242 -4.207 1 98.12 268 ILE B C 1
ATOM 4729 O O . ILE B 1 268 ? 25.641 -5.562 -3.254 1 98.12 268 ILE B O 1
ATOM 4733 N N . ALA B 1 269 ? 26.297 -5.766 -5.395 1 98.5 269 ALA B N 1
ATOM 4734 C CA . ALA B 1 269 ? 26.078 -4.344 -5.672 1 98.5 269 ALA B CA 1
ATOM 4735 C C . ALA B 1 269 ? 24.625 -3.959 -5.496 1 98.5 269 ALA B C 1
ATOM 4737 O O . ALA B 1 269 ? 24.312 -2.877 -4.988 1 98.5 269 ALA B O 1
ATOM 4738 N N . GLU B 1 270 ? 23.719 -4.77 -5.922 1 98.38 270 GLU B N 1
ATOM 4739 C CA . GLU B 1 270 ? 22.297 -4.527 -5.734 1 98.38 270 GLU B CA 1
ATOM 4740 C C . GLU B 1 270 ? 21.938 -4.43 -4.254 1 98.38 270 GLU B C 1
ATOM 4742 O O . GLU B 1 270 ? 21.266 -3.484 -3.834 1 98.38 270 GLU B O 1
ATOM 4747 N N . ILE B 1 271 ? 22.375 -5.391 -3.5 1 98.31 271 ILE B N 1
ATOM 4748 C CA . ILE B 1 271 ? 22.109 -5.434 -2.068 1 98.31 271 ILE B CA 1
ATOM 4749 C C . ILE B 1 271 ? 22.703 -4.203 -1.389 1 98.31 271 ILE B C 1
ATOM 4751 O O . ILE B 1 271 ? 22.078 -3.596 -0.52 1 98.31 271 ILE B O 1
ATOM 4755 N N . ALA B 1 272 ? 23.875 -3.861 -1.812 1 98.56 272 ALA B N 1
ATOM 4756 C CA . ALA B 1 272 ? 24.516 -2.672 -1.268 1 98.56 272 ALA B CA 1
ATOM 4757 C C . ALA B 1 272 ? 23.719 -1.413 -1.583 1 98.56 272 ALA B C 1
ATOM 4759 O O . ALA B 1 272 ? 23.562 -0.539 -0.728 1 98.56 272 ALA B O 1
ATOM 4760 N N . THR B 1 273 ? 23.25 -1.27 -2.803 1 98.69 273 THR B N 1
ATOM 4761 C CA . THR B 1 273 ? 22.422 -0.129 -3.193 1 98.69 273 THR B CA 1
ATOM 4762 C C . THR B 1 273 ? 21.219 -0 -2.281 1 98.69 273 THR B C 1
ATOM 4764 O O . THR B 1 273 ? 20.969 1.068 -1.721 1 98.69 273 THR B O 1
ATOM 4767 N N . MET B 1 274 ? 20.5 -1.082 -2.088 1 98.25 274 MET B N 1
ATOM 4768 C CA . MET B 1 274 ? 19.297 -1.067 -1.255 1 98.25 274 MET B CA 1
ATOM 4769 C C . MET B 1 274 ? 19.656 -0.764 0.198 1 98.25 274 MET B C 1
ATOM 4771 O O . MET B 1 274 ? 18.906 -0.071 0.89 1 98.25 274 MET B O 1
ATOM 4775 N N . SER B 1 275 ? 20.781 -1.272 0.657 1 98.12 275 SER B N 1
ATOM 4776 C CA . SER B 1 275 ? 21.234 -1.012 2.021 1 98.12 275 SER B CA 1
ATOM 4777 C C . SER B 1 275 ? 21.516 0.471 2.236 1 98.12 275 SER B C 1
ATOM 4779 O O . SER B 1 275 ? 21.234 1.014 3.307 1 98.12 275 SER B O 1
ATOM 4781 N N . CYS B 1 276 ? 22.094 1.073 1.238 1 98.56 276 CYS B N 1
ATOM 4782 C CA . CYS B 1 276 ? 22.328 2.508 1.326 1 98.56 276 CYS B CA 1
ATOM 4783 C C . CYS B 1 276 ? 21.031 3.273 1.511 1 98.56 276 CYS B C 1
ATOM 4785 O O . CYS B 1 276 ? 20.953 4.199 2.32 1 98.56 276 CYS B O 1
ATOM 4787 N N . PHE B 1 277 ? 19.969 2.904 0.814 1 98.5 277 PHE B N 1
ATOM 4788 C CA . PHE B 1 277 ? 18.672 3.557 0.953 1 98.5 277 PHE B CA 1
ATOM 4789 C C . PHE B 1 277 ? 18.125 3.352 2.355 1 98.5 277 PHE B C 1
ATOM 4791 O O . PHE B 1 277 ? 17.594 4.285 2.959 1 98.5 277 PHE B O 1
ATOM 4798 N N . MET B 1 278 ? 18.281 2.154 2.865 1 97.88 278 MET B N 1
ATOM 4799 C CA . MET B 1 278 ? 17.75 1.846 4.195 1 97.88 278 MET B CA 1
ATOM 4800 C C . MET B 1 278 ? 18.516 2.619 5.27 1 97.88 278 MET B C 1
ATOM 4802 O O . MET B 1 278 ? 17.906 3.092 6.238 1 97.88 278 MET B O 1
ATOM 4806 N N . LEU B 1 279 ? 19.781 2.721 5.074 1 97.25 279 LEU B N 1
ATOM 4807 C CA . LEU B 1 279 ? 20.578 3.49 6.02 1 97.25 279 LEU B CA 1
ATOM 4808 C C . LEU B 1 279 ? 20.203 4.969 5.977 1 97.25 279 LEU B C 1
ATOM 4810 O O . LEU B 1 279 ? 20.156 5.629 7.016 1 97.25 279 LEU B O 1
ATOM 4814 N N . TYR B 1 280 ? 19.953 5.453 4.793 1 97.94 280 TYR B N 1
ATOM 4815 C CA . TYR B 1 280 ? 19.484 6.824 4.648 1 97.94 280 TYR B CA 1
ATOM 4816 C C . TYR B 1 280 ? 18.172 7.039 5.41 1 97.94 280 TYR B C 1
ATOM 4818 O O . TYR B 1 280 ? 18.062 7.98 6.199 1 97.94 280 TYR B O 1
ATOM 4826 N N . LEU B 1 281 ? 17.266 6.164 5.293 1 97.56 281 LEU B N 1
ATOM 4827 C CA . LEU B 1 281 ? 15.961 6.246 5.953 1 97.56 281 LEU B CA 1
ATOM 4828 C C . LEU B 1 281 ? 16.109 6.137 7.465 1 97.56 281 LEU B C 1
ATOM 4830 O O . LEU B 1 281 ? 15.398 6.805 8.219 1 97.56 281 LEU B O 1
ATOM 4834 N N . SER B 1 282 ? 17.047 5.328 7.871 1 95.5 282 SER B N 1
ATOM 4835 C CA . SER B 1 282 ? 17.25 5.129 9.305 1 95.5 282 SER B CA 1
ATOM 4836 C C . SER B 1 282 ? 17.719 6.418 9.977 1 95.5 282 SER B C 1
ATOM 4838 O O . SER B 1 282 ? 17.469 6.625 11.164 1 95.5 282 SER B O 1
ATOM 4840 N N . SER B 1 283 ? 18.297 7.262 9.234 1 93.38 283 SER B N 1
ATOM 4841 C CA . SER B 1 283 ? 18.797 8.523 9.781 1 93.38 283 SER B CA 1
ATOM 4842 C C . SER B 1 283 ? 17.656 9.461 10.133 1 93.38 283 SER B C 1
ATOM 4844 O O . SER B 1 283 ? 17.844 10.453 10.844 1 93.38 283 SER B O 1
ATOM 4846 N N . TYR B 1 284 ? 16.453 9.125 9.633 1 90.94 284 TYR B N 1
ATOM 4847 C CA . TYR B 1 284 ? 15.289 9.961 9.938 1 90.94 284 TYR B CA 1
ATOM 4848 C C . TYR B 1 284 ? 14.789 9.703 11.352 1 90.94 284 TYR B C 1
ATOM 4850 O O . TYR B 1 284 ? 13.922 10.422 11.852 1 90.94 284 TYR B O 1
ATOM 4858 N N . LEU B 1 285 ? 15.328 8.719 12.031 1 88.19 285 LEU B N 1
ATOM 4859 C CA . LEU B 1 285 ? 14.797 8.258 13.312 1 88.19 285 LEU B CA 1
ATOM 4860 C C . LEU B 1 285 ? 14.727 9.406 14.312 1 88.19 285 LEU B C 1
ATOM 4862 O O . LEU B 1 285 ? 13.711 9.594 14.984 1 88.19 285 LEU B O 1
ATOM 4866 N N . ASN B 1 286 ? 15.703 10.258 14.375 1 79.19 286 ASN B N 1
ATOM 4867 C CA . ASN B 1 286 ? 15.727 11.336 15.359 1 79.19 286 ASN B CA 1
ATOM 4868 C C . ASN B 1 286 ? 14.641 12.375 15.086 1 79.19 286 ASN B C 1
ATOM 4870 O O . ASN B 1 286 ? 13.93 12.789 16 1 79.19 286 ASN B O 1
ATOM 4874 N N . SER B 1 287 ? 14.555 12.758 13.859 1 76 287 SER B N 1
ATOM 4875 C CA . SER B 1 287 ? 13.531 13.734 13.516 1 76 287 SER B CA 1
ATOM 4876 C C . SER B 1 287 ? 12.133 13.148 13.68 1 76 287 SER B C 1
ATOM 4878 O O . SER B 1 287 ? 11.203 13.859 14.07 1 76 287 SER B O 1
ATOM 4880 N N . PHE B 1 288 ? 11.938 11.922 13.414 1 83.56 288 PHE B N 1
ATOM 4881 C CA . PHE B 1 288 ? 10.625 11.289 13.469 1 83.56 288 PHE B CA 1
ATOM 4882 C C . PHE B 1 288 ? 10.203 11.047 14.914 1 83.56 288 PHE B C 1
ATOM 4884 O O . PHE B 1 288 ? 9.016 11.047 15.227 1 83.56 288 PHE B O 1
ATOM 4891 N N . ARG B 1 289 ? 11.141 10.859 15.773 1 78.12 289 ARG B N 1
ATOM 4892 C CA . ARG B 1 289 ? 10.844 10.664 17.188 1 78.12 289 ARG B CA 1
ATOM 4893 C C . ARG B 1 289 ? 10.258 11.93 17.797 1 78.12 289 ARG B C 1
ATOM 4895 O O . ARG B 1 289 ? 9.453 11.867 18.734 1 78.12 289 ARG B O 1
ATOM 4902 N N . HIS B 1 290 ? 10.562 13.102 17.219 1 71.62 290 HIS B N 1
ATOM 4903 C CA . HIS B 1 290 ? 10.133 14.375 17.781 1 71.62 290 HIS B CA 1
ATOM 4904 C C . HIS B 1 290 ? 8.992 14.984 16.969 1 71.62 290 HIS B C 1
ATOM 4906 O O . HIS B 1 290 ? 8.523 16.078 17.281 1 71.62 290 HIS B O 1
ATOM 4912 N N . ALA B 1 291 ? 8.727 14.227 15.984 1 67.88 291 ALA B N 1
ATOM 4913 C CA . ALA B 1 291 ? 7.688 14.773 15.109 1 67.88 291 ALA B CA 1
ATOM 4914 C C . ALA B 1 291 ? 6.312 14.227 15.492 1 67.88 291 ALA B C 1
ATOM 4916 O O . ALA B 1 291 ? 6.152 13.023 15.703 1 67.88 291 ALA B O 1
ATOM 4917 N N . ARG B 1 292 ? 5.469 15.172 15.75 1 66.25 292 ARG B N 1
ATOM 4918 C CA . ARG B 1 292 ? 4.062 14.812 15.914 1 66.25 292 ARG B CA 1
ATOM 4919 C C . ARG B 1 292 ? 3.244 15.266 14.703 1 66.25 292 ARG B C 1
ATOM 4921 O O . ARG B 1 292 ? 3.289 16.438 14.32 1 66.25 292 ARG B O 1
ATOM 4928 N N . VAL B 1 293 ? 2.723 14.234 14.07 1 63.94 293 VAL B N 1
ATOM 4929 C CA . VAL B 1 293 ? 1.971 14.523 12.852 1 63.94 293 VAL B CA 1
ATOM 4930 C C . VAL B 1 293 ? 0.485 14.648 13.18 1 63.94 293 VAL B C 1
ATOM 4932 O O . VAL B 1 293 ? -0.087 13.781 13.852 1 63.94 293 VAL B O 1
ATOM 4935 N N . SER B 1 294 ? 0.001 15.859 12.945 1 62.81 294 SER B N 1
ATOM 4936 C CA . SER B 1 294 ? -1.436 16.062 13.094 1 62.81 294 SER B CA 1
ATOM 4937 C C . SER B 1 294 ? -2.092 16.391 11.75 1 62.81 294 SER B C 1
ATOM 4939 O O . SER B 1 294 ? -1.463 16.984 10.875 1 62.81 294 SER B O 1
ATOM 4941 N N . MET B 1 295 ? -3.168 15.648 11.469 1 59.62 295 MET B N 1
ATOM 4942 C CA . MET B 1 295 ? -3.912 15.898 10.242 1 59.62 295 MET B CA 1
ATOM 4943 C C . MET B 1 295 ? -5.168 16.719 10.523 1 59.62 295 MET B C 1
ATOM 4945 O O . MET B 1 295 ? -5.844 16.5 11.531 1 59.62 295 MET B O 1
ATOM 4949 N N . SER B 1 296 ? -5.27 17.922 9.844 1 58.97 296 SER B N 1
ATOM 4950 C CA . SER B 1 296 ? -6.473 18.734 9.961 1 58.97 296 SER B CA 1
ATOM 4951 C C . SER B 1 296 ? -7.258 18.75 8.648 1 58.97 296 SER B C 1
ATOM 4953 O O . SER B 1 296 ? -6.672 18.656 7.57 1 58.97 296 SER B O 1
ATOM 4955 N N . ILE B 1 297 ? -8.516 18.5 8.68 1 53.03 297 ILE B N 1
ATOM 4956 C CA . ILE B 1 297 ? -9.414 18.562 7.531 1 53.03 297 ILE B CA 1
ATOM 4957 C C . ILE B 1 297 ? -10.297 19.812 7.629 1 53.03 297 ILE B C 1
ATOM 4959 O O . ILE B 1 297 ? -10.875 20.078 8.688 1 53.03 297 ILE B O 1
ATOM 4963 N N . THR B 1 298 ? -10.156 20.703 6.652 1 58.62 298 THR B N 1
ATOM 4964 C CA . THR B 1 298 ? -11 21.891 6.582 1 58.62 298 THR B CA 1
ATOM 4965 C C . THR B 1 298 ? -12.039 21.75 5.473 1 58.62 298 THR B C 1
ATOM 4967 O O . THR B 1 298 ? -11.75 21.172 4.418 1 58.62 298 THR B O 1
ATOM 4970 N N . PHE B 1 299 ? -13.328 22.031 5.711 1 51.38 299 PHE B N 1
ATOM 4971 C CA . PHE B 1 299 ? -14.375 22.031 4.695 1 51.38 299 PHE B CA 1
ATOM 4972 C C . PHE B 1 299 ? -14.539 23.422 4.082 1 51.38 299 PHE B C 1
ATOM 4974 O O . PHE B 1 299 ? -14.562 24.422 4.801 1 51.38 299 PHE B O 1
ATOM 4981 N N . ALA B 1 300 ? -14.203 23.641 2.768 1 45.59 300 ALA B N 1
ATOM 4982 C CA . ALA B 1 300 ? -14.422 24.906 2.078 1 45.59 300 ALA B CA 1
ATOM 4983 C C . ALA B 1 300 ? -15.906 25.188 1.892 1 45.59 300 ALA B C 1
ATOM 4985 O O . ALA B 1 300 ? -16.625 24.359 1.336 1 45.59 300 ALA B O 1
ATOM 4986 N N . TYR B 1 301 ? -16.594 25.875 2.764 1 36.28 301 TYR B N 1
ATOM 4987 C CA . TYR B 1 301 ? -17.969 26.328 2.518 1 36.28 301 TYR B CA 1
ATOM 4988 C C . TYR B 1 301 ? -17.984 27.5 1.553 1 36.28 301 TYR B C 1
ATOM 4990 O O . TYR B 1 301 ? -17.188 28.438 1.688 1 36.28 301 TYR B O 1
ATOM 4998 N N . ASP B 1 302 ? -18.312 27.375 0.37 1 32.66 302 ASP B N 1
ATOM 4999 C CA . ASP B 1 302 ? -18.656 28.562 -0.407 1 32.66 302 ASP B CA 1
ATOM 5000 C C . ASP B 1 302 ? -19.594 29.484 0.385 1 32.66 302 ASP B C 1
ATOM 5002 O O . ASP B 1 302 ? -20.641 29.047 0.876 1 32.66 302 ASP B O 1
ATOM 5006 N N . GLN B 1 303 ? -19.203 30.531 0.935 1 31.44 303 GLN B N 1
ATOM 5007 C CA . GLN B 1 303 ? -20 31.672 1.378 1 31.44 303 GLN B CA 1
ATOM 5008 C C . GLN B 1 303 ? -21.031 32.062 0.329 1 31.44 303 GLN B C 1
ATOM 5010 O O . GLN B 1 303 ? -20.75 32.875 -0.568 1 31.44 303 GLN B O 1
ATOM 5015 N N . GLN B 1 304 ? -21.781 31.391 -0.309 1 29.16 304 GLN B N 1
ATOM 5016 C CA . GLN B 1 304 ? -22.875 32.188 -0.875 1 29.16 304 GLN B CA 1
ATOM 5017 C C . GLN B 1 304 ? -23.578 33 0.204 1 29.16 304 GLN B C 1
ATOM 5019 O O . GLN B 1 304 ? -24.047 32.438 1.2 1 29.16 304 GLN B O 1
ATOM 5024 N N . ARG B 1 305 ? -23.281 34.312 0.316 1 31.66 305 ARG B N 1
ATOM 5025 C CA . ARG B 1 305 ? -24.047 35.375 0.939 1 31.66 305 ARG B CA 1
ATOM 5026 C C . ARG B 1 305 ? -25.547 35.125 0.817 1 31.66 305 ARG B C 1
ATOM 5028 O O . ARG B 1 305 ? -26.031 34.75 -0.248 1 31.66 305 ARG B O 1
ATOM 5035 N N . PRO B 1 306 ? -26.25 34.875 1.812 1 29.48 306 PRO B N 1
ATOM 5036 C CA . PRO B 1 306 ? -27.688 35.062 1.576 1 29.48 306 PRO B CA 1
ATOM 5037 C C . PRO B 1 306 ? -27.969 36.344 0.779 1 29.48 306 PRO B C 1
ATOM 5039 O O . PRO B 1 306 ? -27.406 37.406 1.072 1 29.48 306 PRO B O 1
ATOM 5042 N N . GLN B 1 307 ? -28.125 36.344 -0.414 1 26.97 307 GLN B N 1
ATOM 5043 C CA . GLN B 1 307 ? -28.625 37.5 -1.159 1 26.97 307 GLN B CA 1
ATOM 5044 C C . GLN B 1 307 ? -29.781 38.156 -0.429 1 26.97 307 GLN B C 1
ATOM 5046 O O . GLN B 1 307 ? -30.219 39.25 -0.819 1 26.97 307 GLN B O 1
ATOM 5051 N N . HIS B 1 308 ? -30.703 37.531 0.312 1 26.77 308 HIS B N 1
ATOM 5052 C CA . HIS B 1 308 ? -31.812 38.406 0.669 1 26.77 308 HIS B CA 1
ATOM 5053 C C . HIS B 1 308 ? -31.391 39.438 1.708 1 26.77 308 HIS B C 1
ATOM 5055 O O . HIS B 1 308 ? -31.328 39.125 2.902 1 26.77 308 HIS B O 1
ATOM 5061 N N . GLY B 1 309 ? -30.422 40.344 1.513 1 27.3 309 GLY B N 1
ATOM 5062 C CA . GLY B 1 309 ? -30.406 41.625 2.178 1 27.3 309 GLY B CA 1
ATOM 5063 C C . GLY B 1 309 ? -31.75 42.344 2.158 1 27.3 309 GLY B C 1
ATOM 5064 O O . GLY B 1 309 ? -32.062 43.062 1.222 1 27.3 309 GLY B O 1
ATOM 5065 N N . SER B 1 310 ? -32.938 41.75 2.537 1 26.64 310 SER B N 1
ATOM 5066 C CA . SER B 1 310 ? -33.938 42.75 2.855 1 26.64 310 SER B CA 1
ATOM 5067 C C . SER B 1 310 ? -33.375 43.812 3.818 1 26.64 310 SER B C 1
ATOM 5069 O O . SER B 1 310 ? -32.5 43.469 4.645 1 26.64 310 SER B O 1
ATOM 5071 N N . ASP B 1 311 ? -33.469 45.188 3.549 1 27.5 311 ASP B N 1
ATOM 5072 C CA . ASP B 1 311 ? -33.375 46.5 4.172 1 27.5 311 ASP B CA 1
ATOM 5073 C C . ASP B 1 311 ? -33.906 46.5 5.598 1 27.5 311 ASP B C 1
ATOM 5075 O O . ASP B 1 311 ? -35.0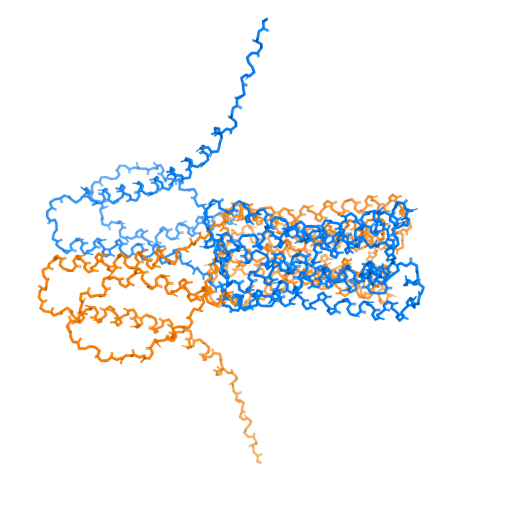94 46.688 5.812 1 27.5 311 ASP B O 1
ATOM 5079 N N . LEU B 1 312 ? -33.75 45.469 6.445 1 25.92 312 LEU B N 1
ATOM 5080 C CA . LEU B 1 312 ? -34.281 45.781 7.766 1 25.92 312 LEU B CA 1
ATOM 5081 C C . LEU B 1 312 ? -33.625 47.031 8.344 1 25.92 312 LEU B C 1
ATOM 5083 O O . LEU B 1 312 ? -32.438 47.219 8.156 1 25.92 312 LEU B O 1
ATOM 5087 N N . GLY B 1 313 ? -34.344 48.125 8.492 1 25.06 313 GLY B N 1
ATOM 5088 C CA . GLY B 1 313 ? -34.094 49.438 9.109 1 25.06 313 GLY B CA 1
ATOM 5089 C C . GLY B 1 313 ? -33.219 49.344 10.352 1 25.06 313 GLY B C 1
ATOM 5090 O O . GLY B 1 313 ? -32.969 48.25 10.859 1 25.06 313 GLY B O 1
ATOM 5091 N N . PRO B 1 314 ? -32.625 50.531 10.844 1 27.59 314 PRO B N 1
ATOM 5092 C CA . PRO B 1 314 ? -31.688 50.906 11.891 1 27.59 314 PRO B CA 1
ATOM 5093 C C . PRO B 1 314 ? -31.938 50.188 13.211 1 27.59 314 PRO B C 1
ATOM 5095 O O . PRO B 1 314 ? -31.125 50.281 14.125 1 27.59 314 PRO B O 1
ATOM 5098 N N . SER B 1 315 ? -33.188 49.812 13.508 1 25.42 315 SER B N 1
ATOM 5099 C CA . SER B 1 315 ? -33.531 49.625 14.914 1 25.42 315 SER B CA 1
ATOM 5100 C C . SER B 1 315 ? -32.875 48.375 15.5 1 25.42 315 SER B C 1
ATOM 5102 O O . SER B 1 315 ? -32.656 48.312 16.703 1 25.42 315 SER B O 1
ATOM 5104 N N . ASP B 1 316 ? -32.969 47.156 14.859 1 25.53 316 ASP B N 1
ATOM 5105 C CA . ASP B 1 316 ? -32.812 45.969 15.703 1 25.53 316 ASP B CA 1
ATOM 5106 C C . ASP B 1 316 ? -31.359 45.562 15.836 1 25.53 316 ASP B C 1
ATOM 5108 O O . ASP B 1 316 ? -30.812 44.875 14.977 1 25.53 316 ASP B O 1
ATOM 5112 N N . ALA B 1 317 ? -30.312 46.375 16.172 1 27.28 317 ALA B N 1
ATOM 5113 C CA . ALA B 1 317 ? -28.953 46.281 16.688 1 27.28 317 ALA B CA 1
ATOM 5114 C C . ALA B 1 317 ? -28.828 45.188 17.734 1 27.28 317 ALA B C 1
ATOM 5116 O O . ALA B 1 317 ? -27.719 44.75 18.047 1 27.28 317 ALA B O 1
ATOM 5117 N N . ALA B 1 318 ? -29.875 44.969 18.562 1 27.97 318 ALA B N 1
ATOM 5118 C CA . ALA B 1 318 ? -29.844 44.094 19.734 1 27.97 318 ALA B CA 1
ATOM 5119 C C . ALA B 1 318 ? -29.688 42.625 19.312 1 27.97 318 ALA B C 1
ATOM 5121 O O . ALA B 1 318 ? -29.188 41.812 20.094 1 27.97 318 ALA B O 1
ATOM 5122 N N . GLU B 1 319 ? -30.328 42.25 18.219 1 25.94 319 GLU B N 1
ATOM 5123 C CA . GLU B 1 319 ? -30.5 40.844 17.938 1 25.94 319 GLU B CA 1
ATOM 5124 C C . GLU B 1 319 ? -29.219 40.219 17.391 1 25.94 319 GLU B C 1
ATOM 5126 O O . GLU B 1 319 ? -29.203 39.062 17 1 25.94 319 GLU B O 1
ATOM 5131 N N . GLU B 1 320 ? -28.188 40.938 17.109 1 26.66 320 GLU B N 1
ATOM 5132 C CA . GLU B 1 320 ? -26.906 40.406 16.625 1 26.66 320 GLU B CA 1
ATOM 5133 C C . GLU B 1 320 ? -26.266 39.469 17.625 1 26.66 320 GLU B C 1
ATOM 5135 O O . GLU B 1 320 ? -25.328 38.75 17.297 1 26.66 320 GLU B O 1
ATOM 5140 N N . ALA B 1 321 ? -26.5 39.656 18.922 1 28.75 321 ALA B N 1
ATOM 5141 C CA . ALA B 1 321 ? -25.938 38.875 20.031 1 28.75 321 ALA B CA 1
ATOM 5142 C C . ALA B 1 321 ? -26.344 37.406 19.938 1 28.75 321 ALA B C 1
ATOM 5144 O O . ALA B 1 321 ? -25.594 36.531 20.344 1 28.75 321 ALA B O 1
ATOM 5145 N N . SER B 1 322 ? -27.672 37.094 19.688 1 26.41 322 SER B N 1
ATOM 5146 C CA . SER B 1 322 ? -28.234 35.75 19.703 1 26.41 322 SER B CA 1
ATOM 5147 C C . SER B 1 322 ? -27.781 34.938 18.516 1 26.41 322 SER B C 1
ATOM 5149 O O . SER B 1 322 ? -28.125 33.75 18.391 1 26.41 322 SER B O 1
ATOM 5151 N N . LEU B 1 323 ? -27.297 35.438 17.453 1 26.25 323 LEU B N 1
ATOM 5152 C CA . LEU B 1 323 ? -26.953 34.781 16.203 1 26.25 323 LEU B CA 1
ATOM 5153 C C . LEU B 1 323 ? -25.656 33.969 16.359 1 26.25 323 LEU B C 1
ATOM 5155 O O . LEU B 1 323 ? -25.219 33.312 15.422 1 26.25 323 LEU B O 1
ATOM 5159 N N . SER B 1 324 ? -24.844 34.25 17.281 1 29.22 324 SER B N 1
ATOM 5160 C CA . SER B 1 324 ? -23.625 33.469 17.438 1 29.22 324 SER B CA 1
ATOM 5161 C C . SER B 1 324 ? -23.922 31.984 17.625 1 29.22 324 SER B C 1
ATOM 5163 O O . SER B 1 324 ? -23.172 31.125 17.141 1 29.22 324 SER B O 1
ATOM 5165 N N . GLY B 1 325 ? -24.984 31.562 18.328 1 32.5 325 GLY B N 1
ATOM 5166 C CA . GLY B 1 325 ? -25.484 30.219 18.469 1 32.5 325 GLY B CA 1
ATOM 5167 C C . GLY B 1 325 ? -26.031 29.641 17.172 1 32.5 325 GLY B C 1
ATOM 5168 O O . GLY B 1 325 ? -25.969 28.422 16.953 1 32.5 325 GLY B O 1
ATOM 5169 N N . GLY B 1 326 ? -26.734 30.344 16.328 1 31.02 326 GLY B N 1
ATOM 5170 C CA . GLY B 1 326 ? -27.406 29.938 15.109 1 31.02 326 GLY B CA 1
ATOM 5171 C C . GLY B 1 326 ? -26.453 29.656 13.961 1 31.02 326 GLY B C 1
ATOM 5172 O O . GLY B 1 326 ? -26.766 28.844 13.078 1 31.02 326 GLY B O 1
ATOM 5173 N N . TYR B 1 327 ? -25.406 30.422 13.797 1 30.36 327 TYR B N 1
ATOM 5174 C CA . TYR B 1 327 ? -24.438 30.172 12.727 1 30.36 327 TYR B CA 1
ATOM 5175 C C . TYR B 1 327 ? -23.734 28.844 12.938 1 30.36 327 TYR B C 1
ATOM 5177 O O . TYR B 1 327 ? -23.5 28.109 11.977 1 30.36 327 TYR B O 1
ATOM 5185 N N . THR B 1 328 ? -23.359 28.578 14.172 1 32.16 328 THR B N 1
ATOM 5186 C CA . THR B 1 328 ? -22.797 27.25 14.406 1 32.16 328 THR B CA 1
ATOM 5187 C C . THR B 1 328 ? -23.797 26.172 14.016 1 32.16 328 THR B C 1
ATOM 5189 O O . THR B 1 328 ? -23.438 25.156 13.422 1 32.16 328 THR B O 1
ATOM 5192 N N . GLU B 1 329 ? -25.062 26.406 14.391 1 34.66 329 GLU B N 1
ATOM 5193 C CA . GLU B 1 329 ? -26.078 25.422 14.031 1 34.66 329 GLU B CA 1
ATOM 5194 C C . GLU B 1 329 ? -26.328 25.422 12.523 1 34.66 329 GLU B C 1
ATOM 5196 O O . GLU B 1 329 ? -26.469 24.344 11.922 1 34.66 329 GLU B O 1
ATOM 5201 N N . ALA B 1 330 ? -26.266 26.547 11.883 1 33.5 330 ALA B N 1
ATOM 5202 C CA . ALA B 1 330 ? -26.484 26.594 10.438 1 33.5 330 ALA B CA 1
ATOM 5203 C C . ALA B 1 330 ? -25.281 26.016 9.695 1 33.5 330 ALA B C 1
ATOM 5205 O O . ALA B 1 330 ? -25.453 25.297 8.703 1 33.5 330 ALA B O 1
ATOM 5206 N N . VAL B 1 331 ? -24.109 26.328 10.062 1 33.62 331 VAL B N 1
ATOM 5207 C CA . VAL B 1 331 ? -22.922 25.688 9.484 1 33.62 331 VAL B CA 1
ATOM 5208 C C . VAL B 1 331 ? -22.953 24.203 9.789 1 33.62 331 VAL B C 1
ATOM 5210 O O . VAL B 1 331 ? -22.672 23.375 8.914 1 33.62 331 VAL B O 1
ATOM 5213 N N . GLU B 1 332 ? -23.312 23.875 11 1 35.06 332 GLU B N 1
ATOM 5214 C CA . GLU B 1 332 ? -23.5 22.453 11.305 1 35.06 332 GLU B CA 1
ATOM 5215 C C . GLU B 1 332 ? -24.594 21.828 10.445 1 35.06 332 GLU B C 1
ATOM 5217 O O . GLU B 1 332 ? -24.422 20.734 9.906 1 35.06 332 GLU B O 1
ATOM 5222 N N . GLU B 1 333 ? -25.75 22.531 10.359 1 37.91 333 GLU B N 1
ATOM 5223 C CA . GLU B 1 333 ? -26.828 22.016 9.5 1 37.91 333 GLU B CA 1
ATOM 5224 C C . GLU B 1 333 ? -26.375 21.953 8.047 1 37.91 333 GLU B C 1
ATOM 5226 O O . GLU B 1 333 ? -26.672 21 7.332 1 37.91 333 GLU B O 1
ATOM 5231 N N . TRP B 1 334 ? -25.688 22.922 7.602 1 35.34 334 TRP B N 1
ATOM 5232 C CA . TRP B 1 334 ? -25.188 22.922 6.234 1 35.34 334 TRP B CA 1
ATOM 5233 C C . TRP B 1 334 ? -24.141 21.828 6.039 1 35.34 334 TRP B C 1
ATOM 5235 O O . TRP B 1 334 ? -24.188 21.094 5.051 1 35.34 334 TRP B O 1
ATOM 5245 N N . ILE B 1 335 ? -23.203 21.781 6.883 1 36.22 335 ILE B N 1
ATOM 5246 C CA . ILE B 1 335 ? -22.266 20.672 6.828 1 36.22 335 ILE B CA 1
ATOM 5247 C C . ILE B 1 335 ? -23.031 19.344 6.793 1 36.22 335 ILE B C 1
ATOM 5249 O O . ILE B 1 335 ? -22.703 18.469 5.996 1 36.22 335 ILE B O 1
ATOM 5253 N N . LEU B 1 336 ? -24.062 19.359 7.645 1 40 336 LEU B N 1
ATOM 5254 C CA . LEU B 1 336 ? -24.875 18.156 7.656 1 40 336 LEU B CA 1
ATOM 5255 C C . LEU B 1 336 ? -25.562 17.953 6.312 1 40 336 LEU B C 1
ATOM 5257 O O . LEU B 1 336 ? -25.688 16.812 5.84 1 40 336 LEU B O 1
ATOM 5261 N N . GLN B 1 337 ? -25.984 19.062 5.766 1 37.25 337 GLN B N 1
ATOM 5262 C CA . GLN B 1 337 ? -26.641 18.969 4.465 1 37.25 337 GLN B CA 1
ATOM 5263 C C . GLN B 1 337 ? -25.656 18.531 3.389 1 37.25 337 GLN B C 1
ATOM 5265 O O . GLN B 1 337 ? -26.016 17.797 2.469 1 37.25 337 GLN B O 1
ATOM 5270 N N . GLN B 1 338 ? -24.453 19.031 3.506 1 35.84 338 GLN B N 1
ATOM 5271 C CA . GLN B 1 338 ? -23.469 18.656 2.494 1 35.84 338 GLN B CA 1
ATOM 5272 C C . GLN B 1 338 ? -22.984 17.219 2.693 1 35.84 338 GLN B C 1
ATOM 5274 O O . GLN B 1 338 ? -22.5 16.594 1.752 1 35.84 338 GLN B O 1
ATOM 5279 N N . LEU B 1 339 ? -22.953 16.797 3.816 1 36.06 339 LEU B N 1
ATOM 5280 C CA . LEU B 1 339 ? -22.625 15.406 4.102 1 36.06 339 LEU B CA 1
ATOM 5281 C C . LEU B 1 339 ? -23.781 14.484 3.74 1 36.06 339 LEU B C 1
ATOM 5283 O O . LEU B 1 339 ? -23.594 13.266 3.615 1 36.06 339 LEU B O 1
ATOM 5287 N N . SER B 1 340 ? -25 14.961 3.584 1 32.28 340 SER B N 1
ATOM 5288 C CA . SER B 1 340 ? -26.141 14.18 3.139 1 32.28 340 SER B CA 1
ATOM 5289 C C . SER B 1 340 ? -26.172 14.047 1.619 1 32.28 340 SER B C 1
ATOM 5291 O O . SER B 1 340 ? -26.672 13.062 1.083 1 32.28 340 SER B O 1
#

Foldseek 3Di:
DDPPPPPPDPVPPVVVVVVVVVVVVVVVVVVVVVCVVVVVVVPDPPPPPVVVVVVCVVVCVLCCCVVVVLVLPDQDQCCPLLVLLCLLQVLLVVLQVVLQVVCCVPVNCVLCVVQNLASLSSLQDPPSLPVNLVSLLSNLVSQLVNLVLVLVVVVVQADPVCNVLSVVLSVLSVQLSQLSNQLSVDRCVNPVVSNVVSNCSNLVSLLSSLVSVLVSCVVGVPDDPVLSVLSVVLSVLLVVLVCLLVCCCVCCVVVVDDPPCDRHNSRVSNVSNVVSSSVNSVVCNVVSSPDRDGDRDDDDDDPPDPPPPPCPDDPPPPCVSVCSVVVVVVVVVVVVVVVD/DDPPPPPPDPVPPVVVVVVVVVVVVVVVVVVVVVCVVVVVVVPDPPPPPVVVVVVCVVVCVLCCCVVVVLPPPDQDQCCPQLVLLCLLQVLLVVLQVVLQVVCCVPVNCVLCVVQNLASLSSLQDPPSLPVNLVSLLSNLVSQLVNLVLVLVVVVVQDDPVCNVLSVVLSVLSVQLSQLSNQLSVQRCVNPVVSNVVSNCSNLVSLLSSLVSVLVSCVVGVPDDPVLSVLSVVLSVLLVVLVCLLVCCCVCCVVVVDDPPCDRHNSRVSNVSNVVSSSVNSVVCNVVSSPDGDGDDDDDDDPPPDPPPPPCPDDPPPPCVSVCSVVVVVVVVVVVVVVVD

Organism: Prymnesium parvum (NCBI:txid97485)

Secondary structure (DSSP, 8-state):
---------TTHHHHHHHHHHHHHHHHHHHHHHHHHHHHHHT--S---HHHHHHHHHHHHHHHHHHHHHS--------THHHHHHHHHHHHHHHHHHHHHHHHHHHHHHHHHHHH-S-HHHHTSSTTHHHHHHHHHHHHHHHHHHHHHHHHHHHHTTS-GGGHHHHHHHHHHHHHHHHHHHHHHHS-TTT-HHHHHHHHHHHHHHHHHHHHHHHHHHHHS--S-HHHHHHHHHHHHHHHHHHHHHHHIIIIIIIT----S-HHHHHHHHHHHHHHHHHHHHHTTHHHHHSEEEEEEEEE-------S------TT--GGGSTHHHHHHHHHHHHHHHHH-/---------TTHHHHHHHHHHHHHHHHHHHHHHHHHHHHHHT--S---HHHHHHHHHHHHHHHHHHHHHS--------THHHHHHHHHHHHHHHHHHHHHHHHHHHHHHHHHHHH-S-HHHHTSSTTHHHHHHHHHHHHHHHHHHHHHHHHHHHHTTS-GGGHHHHHHHHHHHHHHHHHHHHHHHS-TTT-HHHHHHHHHHHHHHHHHHHHHHHHHHHHS--S-HHHHHHHHHHHHHHHHHHHHHHHIIIIIIIT----S-HHHHHHHHHHHHHHHHHHHHHTTHHHHHTEEEEEEEEE-------S------TT--STTSTHHHHHHHHHHHHHHHHH-

InterPro domains:
  IPR019402 CWH43-like, N-terminal domain [PF10277] (82-290)
  IPR050911 DRAM/TMEM150 Autophagy Modulator [PTHR21324] (94-305)

Sequence (680 aa):
MAVDGSCTHPHLRRRHVSERIRHSTSRMASAAARICDRAARVTPRYPSAERRRRLYSGVQQRVKSATERTRKIAQVDFPSSVILLALTVLLPLVTFIAAFKTTSRVWQDEIWKKKGYFLSAAIDMPPAQCFAALGLTTSLFSFVAVAYVRHKIVSMRLHKRRMLIHRISLALAIVAAFGGNGVTAYPHHTSRVMHNGFAALCVLGALLHFSLEALIEWVEPLVSRATRLWHTALCLAAASCCSIFVLHIVVEEIGNRSVGIGKLAAAIAEIATMSCFMLYLSSYLNSFRHARVSMSITFAYDQQRPQHGSDLGPSDAAEEASLSGGYTEAVEEWILQQLSMAVDGSCTHPHLRRRHVSERIRHSTSRMASAAARICDRAARVTPRYPSAERRRRLYSGVQQRVKSATERTRKIAQVDFPSSVILLALTVLLPLVTFIAAFKTTSRVWQDEIWKKKGYFLSAAIDMPPAQCFAALGLTTSLFSFVAVAYVRHKIVSMRLHKRRMLIHRISLALAIVAAFGGNGVTAYPHHTSRVMHNGFAALCVLGALLHFSLEALIEWVEPLVSRATRLWHTALCLAAASCCSIFVLHIVVEEIGNRSVGIGKLAAAIAEIATMSCFMLYLSSYLNSFRHARVSMSITFAYDQQRPQHGSDLGPSDAAEEASLSGGYTEAVEEWILQQLS

pLDDT: mean 71.08, std 29.83, range [20.92, 98.88]

Nearest PDB structures (foldseek):
  8tn1-assembly1_B  TM=4.502E-01  e=2.558E+00  synthetic construct
  8tn6-assembly1_C  TM=3.904E-01  e=3.164E+00  synthetic construct
  5nm4-assembly1_A  TM=1.330E-01  e=1.536E+00  Homo sapiens
  7xj2-assembly1_D  TM=1.859E-01  e=6.517E+00  Homo sapiens
  8tn1-assembly1_B  TM=4.499E-01  e=3.233E+00  synthetic construct

Radius of gyration: 30.65 Å; Cα contacts (8 Å, |Δi|>4): 733; chains: 2; bounding box: 68×90×101 Å